Protein AF-A0A0H5CSH0-F1 (afdb_monomer_lite)

Radius of gyration: 27.86 Å; chains: 1; bounding box: 66×54×74 Å

Secondary structure (DSSP, 8-state):
--EEEEEEEEEEEEEP-B--TTSS-SEEE-HHHHHHTT--TT-EEEEEETTT--EEEEEEEE--TTS--EEE-GGGGGS--TT-EEEEEEEEEEEHHHHHH---EEEEE-TT--EEEEES-TT---TTS-PPPTTS-PPPPPPP-PPS-----PPP-------EEEEEE-SSEEEEEEE-TTS-EEEEEEEE--TT--HHHHHHHHHHHHGGGGGT--EEEEEES-HHHHHHHHHHHHHHSTTS-EEE--TT------B-SS-GGGS-HHHHHHHHHHHHH-SSEEEEEEESSEEEEEEE-TTS-EEEEEEEE-HHHHHHHHHHT-TT---------SSSS-SSHHHHHHHHHHHHHHHHHHHHHHHHHHHHHHTT--S-EEEEEESTTGGGTGGG-SS--EE-TTHHHHHHHHHHHHH-

pLDDT: mean 88.45, std 15.32, range [29.69, 98.56]

Sequence (420 aa):
MMLRNMLKSKIHRATVTQADLHYVGSVTIDPLLLEAADLLPGEQVAIVDVTNGARLETYVIEGERGSGVIGINGAAAHLVHPGDIVILIAYGLMESAEAAAYQPKVIFVDADNKILHEGADAAHAPADSGLFSGAATAEPPPRPLTPPGSTPCWPTRAETTTVLLTIDVGNTNIALGLHTGDGELLRDWRMRTDARITADELALTMRGLLGEHAEEITGISALSTVPAVLRELRVMLAQYYGKVPRVIVEPGVRTGVPLLVDNPKEVGPDRVINTLAAHHLFSTACIVVDFGTSTNIDVISAKGEFLGGVFMPGIEISVDALAARAAALRKVEMVRPRSVIGKNTVECLQSGIMYGFAGQIDGLVARITRELSRTGHGGPVTVIATGGLAPLVVDESISISHHRPDLTLLGLRLVFERNN

Structure (mmCIF, N/CA/C/O backbone):
data_AF-A0A0H5CSH0-F1
#
_entry.id   AF-A0A0H5CSH0-F1
#
loop_
_atom_site.group_PDB
_atom_site.id
_atom_site.type_symbol
_atom_site.label_atom_id
_atom_site.label_alt_id
_atom_site.label_comp_id
_atom_site.label_asym_id
_atom_site.label_entity_id
_atom_site.label_seq_id
_atom_site.pdbx_PDB_ins_code
_atom_site.Cartn_x
_atom_site.Cartn_y
_atom_site.Cartn_z
_atom_site.occupancy
_atom_site.B_iso_or_equiv
_atom_site.auth_seq_id
_atom_site.auth_comp_id
_atom_site.auth_asym_id
_atom_site.auth_atom_id
_atom_site.pdbx_PDB_model_num
ATOM 1 N N . MET A 1 1 ? -29.117 -20.636 22.338 1.00 65.31 1 MET A N 1
ATOM 2 C CA . MET A 1 1 ? -28.873 -19.537 23.291 1.00 65.31 1 MET A CA 1
ATOM 3 C C . MET A 1 1 ? -27.859 -18.607 22.639 1.00 65.31 1 MET A C 1
ATOM 5 O O . MET A 1 1 ? -26.759 -19.058 22.360 1.00 65.31 1 MET A O 1
ATOM 9 N N . MET A 1 2 ? -28.264 -17.398 22.237 1.00 84.56 2 MET A N 1
ATOM 10 C CA . MET A 1 2 ? -27.380 -16.430 21.568 1.00 84.56 2 MET A CA 1
ATOM 11 C C . MET A 1 2 ? -27.003 -15.343 22.573 1.00 84.56 2 MET A C 1
ATOM 13 O O . MET A 1 2 ? -27.884 -14.601 23.020 1.00 84.56 2 MET A O 1
ATOM 17 N N . LEU A 1 3 ? -25.715 -15.274 22.909 1.00 90.06 3 LEU A N 1
ATOM 18 C CA . LEU A 1 3 ? -25.135 -14.229 23.749 1.00 90.06 3 LEU A CA 1
ATOM 19 C C . LEU A 1 3 ? -24.758 -13.019 22.886 1.00 90.06 3 LEU A C 1
ATOM 21 O O . LEU A 1 3 ? -24.312 -13.173 21.748 1.00 90.06 3 LEU A O 1
ATOM 25 N N . ARG A 1 4 ? -24.953 -11.816 23.421 1.00 90.06 4 ARG A N 1
ATOM 26 C CA . ARG A 1 4 ? -24.615 -10.532 22.802 1.00 90.06 4 ARG A CA 1
ATOM 27 C C . ARG A 1 4 ? -23.687 -9.773 23.735 1.00 90.06 4 ARG A C 1
ATOM 29 O O . ARG A 1 4 ? -23.932 -9.751 24.935 1.00 90.06 4 ARG A O 1
ATOM 36 N N . ASN A 1 5 ? -22.651 -9.145 23.190 1.00 94.12 5 ASN A N 1
ATOM 37 C CA . ASN A 1 5 ? -21.795 -8.253 23.961 1.00 94.12 5 ASN A CA 1
ATOM 38 C C . ASN A 1 5 ? -22.428 -6.855 23.980 1.00 94.12 5 ASN A C 1
ATOM 40 O O . ASN A 1 5 ? -22.483 -6.191 22.945 1.00 94.12 5 ASN A O 1
ATOM 44 N N . MET A 1 6 ? -22.964 -6.448 25.125 1.00 95.31 6 MET A N 1
ATOM 45 C CA . MET A 1 6 ? -23.766 -5.235 25.290 1.00 95.31 6 MET A CA 1
ATOM 46 C C . MET A 1 6 ? -23.035 -4.221 26.165 1.00 95.31 6 MET A C 1
ATOM 48 O O . MET A 1 6 ? -22.263 -4.602 27.041 1.00 95.31 6 MET A O 1
ATOM 52 N N . LEU A 1 7 ? -23.289 -2.925 25.956 1.00 95.62 7 LEU A N 1
ATOM 53 C CA . LEU A 1 7 ? -22.856 -1.887 26.894 1.00 95.62 7 LEU A CA 1
ATOM 54 C C . LEU A 1 7 ? -23.498 -2.173 28.257 1.00 95.62 7 LEU A C 1
ATOM 56 O O . LEU A 1 7 ? -24.720 -2.112 28.372 1.00 95.62 7 LEU A O 1
ATOM 60 N N . LYS A 1 8 ? -22.678 -2.482 29.264 1.00 96.62 8 LYS A N 1
ATOM 61 C CA . LYS A 1 8 ? -23.121 -2.687 30.645 1.00 96.62 8 LYS A CA 1
ATOM 62 C C . LYS A 1 8 ? -23.141 -1.348 31.377 1.00 96.62 8 LYS A C 1
ATOM 64 O O . LYS A 1 8 ? -24.162 -0.926 31.914 1.00 96.62 8 LYS A O 1
ATOM 69 N N . SER A 1 9 ? -22.024 -0.631 31.327 1.00 96.88 9 SER A N 1
ATOM 70 C CA . SER A 1 9 ? -21.901 0.675 31.962 1.00 96.88 9 SER A CA 1
ATOM 71 C C . SER A 1 9 ? -20.800 1.530 31.351 1.00 96.88 9 SER A C 1
ATOM 73 O O . SER A 1 9 ? -19.943 1.044 30.609 1.00 96.88 9 SER A O 1
ATOM 75 N N . LYS A 1 10 ? -20.835 2.834 31.636 1.00 96.44 10 LYS A N 1
ATOM 76 C CA . LYS A 1 10 ? -19.754 3.756 31.300 1.00 96.44 10 LYS A CA 1
ATOM 77 C C . LYS A 1 10 ? -19.630 4.910 32.289 1.00 96.44 10 LYS A C 1
ATOM 79 O O . LYS A 1 10 ? -20.636 5.435 32.761 1.00 96.44 10 LYS A O 1
ATOM 84 N N . ILE A 1 11 ? -18.397 5.363 32.490 1.00 97.31 11 ILE A N 1
ATOM 85 C CA . ILE A 1 11 ? -18.067 6.657 33.093 1.00 97.31 11 ILE A CA 1
ATOM 86 C C . ILE A 1 11 ? -17.627 7.568 31.952 1.00 97.31 11 ILE A C 1
ATOM 88 O O . ILE A 1 11 ? -16.664 7.285 31.240 1.00 97.31 11 ILE A O 1
ATOM 92 N N . HIS A 1 12 ? -18.381 8.630 31.722 1.00 95.06 12 HIS A N 1
ATOM 93 C CA . HIS A 1 12 ? -18.275 9.471 30.548 1.00 95.06 12 HIS A CA 1
ATOM 94 C C . HIS A 1 12 ? -17.543 10.771 30.868 1.00 95.06 12 HIS A C 1
ATOM 96 O O . HIS A 1 12 ? -17.965 11.515 31.750 1.00 95.06 12 HIS A O 1
ATOM 102 N N . ARG A 1 13 ? -16.491 11.044 30.083 1.00 93.25 13 ARG A N 1
ATOM 103 C CA . ARG A 1 13 ? -15.659 12.257 30.134 1.00 93.25 13 ARG A CA 1
ATOM 104 C C . ARG A 1 13 ? -14.942 12.484 31.465 1.00 93.25 13 ARG A C 1
ATOM 106 O O . ARG A 1 13 ? -14.824 13.618 31.911 1.00 93.25 13 ARG A O 1
ATOM 113 N N . ALA A 1 14 ? -14.427 11.415 32.052 1.00 96.25 14 ALA A N 1
ATOM 114 C CA . ALA A 1 14 ? -13.584 11.522 33.228 1.00 96.25 14 ALA A CA 1
ATOM 115 C C . ALA A 1 14 ? -12.201 12.083 32.865 1.00 96.25 14 ALA A C 1
ATOM 117 O O . ALA A 1 14 ? -11.649 11.742 31.822 1.00 96.25 14 ALA A O 1
ATOM 118 N N . THR A 1 15 ? -11.638 12.929 33.716 1.00 96.88 15 THR A N 1
ATOM 119 C CA . THR A 1 15 ? -10.290 13.481 33.580 1.00 96.88 15 THR A CA 1
ATOM 120 C C . THR A 1 15 ? -9.265 12.502 34.144 1.00 96.88 15 THR A C 1
ATOM 122 O O . THR A 1 15 ? -9.365 12.098 35.302 1.00 96.88 15 THR A O 1
ATOM 125 N N . VAL A 1 16 ? -8.243 12.139 33.371 1.00 96.50 16 VAL A N 1
ATOM 126 C CA . VAL A 1 16 ? -7.116 11.330 33.851 1.00 96.50 16 VAL A CA 1
ATOM 127 C C . VAL A 1 16 ? -6.338 12.131 34.892 1.00 96.50 16 VAL A C 1
ATOM 129 O O . VAL A 1 16 ? -5.793 13.191 34.596 1.00 96.50 16 VAL A O 1
ATOM 132 N N . THR A 1 17 ? -6.259 11.629 36.120 1.00 94.94 17 THR A N 1
ATOM 133 C CA . THR A 1 17 ? -5.577 12.320 37.226 1.00 94.94 17 THR A CA 1
ATOM 134 C C . THR A 1 17 ? -4.113 11.909 37.354 1.00 94.94 17 THR A C 1
ATOM 136 O O . THR A 1 17 ? -3.309 12.648 37.916 1.00 94.94 17 THR A O 1
ATOM 139 N N . GLN A 1 18 ? -3.753 10.726 36.849 1.00 90.62 18 GLN A N 1
ATOM 140 C CA . GLN A 1 18 ? -2.402 10.177 36.933 1.00 90.62 18 GLN A CA 1
ATOM 141 C C . GLN A 1 18 ? -2.122 9.231 35.760 1.00 90.62 18 GLN A C 1
ATOM 143 O O . GLN A 1 18 ? -2.991 8.453 35.372 1.00 90.62 18 GLN A O 1
ATOM 148 N N . ALA A 1 19 ? -0.891 9.263 35.245 1.00 88.62 19 ALA A N 1
ATOM 149 C CA . ALA A 1 19 ? -0.372 8.249 34.336 1.00 88.62 19 ALA A CA 1
ATOM 150 C C . ALA A 1 19 ? 1.127 8.031 34.593 1.00 88.62 19 ALA A C 1
ATOM 152 O O . ALA A 1 19 ? 1.951 8.878 34.250 1.00 88.62 19 ALA A O 1
ATOM 153 N N . ASP A 1 20 ? 1.475 6.921 35.244 1.00 81.88 20 ASP A N 1
ATOM 154 C CA . ASP A 1 20 ? 2.849 6.573 35.621 1.00 81.88 20 ASP A CA 1
ATOM 155 C C . ASP A 1 20 ? 3.290 5.249 34.976 1.00 81.88 20 ASP A C 1
ATOM 157 O O . ASP A 1 20 ? 2.634 4.214 35.118 1.00 81.88 20 ASP A O 1
ATOM 161 N N . LEU A 1 21 ? 4.429 5.286 34.280 1.00 75.56 21 LEU A N 1
ATOM 162 C CA . LEU A 1 21 ? 5.055 4.144 33.608 1.00 75.56 21 LEU A CA 1
ATOM 163 C C . LEU A 1 21 ? 5.697 3.152 34.584 1.00 75.56 21 LEU A C 1
ATOM 165 O O . LEU A 1 21 ? 5.782 1.960 34.289 1.00 75.56 21 LEU A O 1
ATOM 169 N N . HIS A 1 22 ? 6.168 3.630 35.734 1.00 71.44 22 HIS A N 1
ATOM 170 C CA . HIS A 1 22 ? 6.907 2.841 36.717 1.00 71.44 22 HIS A CA 1
ATOM 171 C C . HIS A 1 22 ? 6.028 2.469 37.912 1.00 71.44 22 HIS A C 1
ATOM 173 O O . HIS A 1 22 ? 6.442 2.537 39.068 1.00 71.44 22 HIS A O 1
ATOM 179 N N . TYR A 1 23 ? 4.809 2.028 37.610 1.00 68.94 23 TYR A N 1
ATOM 180 C CA . TYR A 1 23 ? 3.808 1.614 38.580 1.00 68.94 23 TYR A CA 1
ATOM 181 C C . TYR A 1 23 ? 3.210 0.260 38.181 1.00 68.94 23 TYR A C 1
ATOM 183 O O . TYR A 1 23 ? 3.000 -0.026 37.001 1.00 68.94 23 TYR A O 1
ATOM 191 N N . VAL A 1 24 ? 2.926 -0.592 39.168 1.00 59.47 24 VAL A N 1
ATOM 192 C CA . VAL A 1 24 ? 2.211 -1.856 38.947 1.00 59.47 24 VAL A CA 1
ATOM 193 C C . VAL A 1 24 ? 0.730 -1.527 38.842 1.00 59.47 24 VAL A C 1
ATOM 195 O O . VAL A 1 24 ? 0.082 -1.319 39.863 1.00 59.47 24 VAL A O 1
ATOM 198 N N . GLY A 1 25 ? 0.185 -1.430 37.631 1.00 63.03 25 GLY A N 1
ATOM 199 C CA . GLY A 1 25 ? -1.189 -0.965 37.505 1.00 63.03 25 GLY A CA 1
ATOM 200 C C . GLY A 1 25 ? -1.887 -1.270 36.197 1.00 63.03 25 GLY A C 1
ATOM 201 O O . GLY A 1 25 ? -1.321 -1.786 35.236 1.00 63.03 25 GLY A O 1
ATOM 202 N N . SER A 1 26 ? -3.163 -0.929 36.238 1.00 87.69 26 SER A N 1
ATOM 203 C CA . SER A 1 26 ? -4.136 -0.964 35.163 1.00 87.69 26 SER A CA 1
ATOM 204 C C . SER A 1 26 ? -4.881 0.374 35.237 1.00 87.69 26 SER A C 1
ATOM 206 O O . SER A 1 26 ? -4.199 1.400 35.312 1.00 87.69 26 SER A O 1
ATOM 208 N N . VAL A 1 27 ? -6.216 0.409 35.281 1.00 94.88 27 VAL A N 1
ATOM 209 C CA . VAL A 1 27 ? -6.932 1.656 35.590 1.00 94.88 27 VAL A CA 1
ATOM 210 C C . VAL A 1 27 ? -7.397 1.706 37.040 1.00 94.88 27 VAL A C 1
ATOM 212 O O . VAL A 1 27 ? -8.222 0.909 37.468 1.00 94.88 27 VAL A O 1
ATOM 215 N N . THR A 1 28 ? -6.870 2.659 37.801 1.00 95.56 28 THR A N 1
ATOM 216 C CA . THR A 1 28 ? -7.286 2.960 39.171 1.00 95.56 28 THR A CA 1
ATOM 217 C C . THR A 1 28 ? -8.457 3.937 39.146 1.00 95.56 28 THR A C 1
ATOM 219 O O . THR A 1 28 ? -8.320 5.025 38.589 1.00 95.56 28 THR A O 1
ATOM 222 N N . ILE A 1 29 ? -9.588 3.574 39.750 1.00 97.19 29 ILE A N 1
ATOM 223 C CA . ILE A 1 29 ? -10.825 4.371 39.729 1.00 97.19 29 ILE A CA 1
ATOM 224 C C . ILE A 1 29 ? -11.311 4.619 41.162 1.00 97.19 29 ILE A C 1
ATOM 226 O O . ILE A 1 29 ? -11.256 3.717 42.000 1.00 97.19 29 ILE A O 1
ATOM 230 N N . ASP A 1 30 ? -11.807 5.829 41.441 1.00 97.44 30 ASP A N 1
ATOM 231 C CA . ASP A 1 30 ? -12.482 6.159 42.704 1.00 97.44 30 ASP A CA 1
ATOM 232 C C . ASP A 1 30 ? -13.648 5.181 42.988 1.00 97.44 30 ASP A C 1
ATOM 234 O O . ASP A 1 30 ? -14.564 5.074 42.165 1.00 97.44 30 ASP A O 1
ATOM 238 N N . PRO A 1 31 ? -13.672 4.514 44.158 1.00 97.62 31 PRO A N 1
ATOM 239 C CA . PRO A 1 31 ? -14.778 3.667 44.603 1.00 97.62 31 PRO A CA 1
ATOM 240 C C . PRO A 1 31 ? -16.187 4.258 44.430 1.00 97.62 31 PRO A C 1
ATOM 242 O O . PRO A 1 31 ? -17.117 3.515 44.130 1.00 97.62 31 PRO A O 1
ATOM 245 N N . LEU A 1 32 ? -16.374 5.578 44.570 1.00 97.00 32 LEU A N 1
ATOM 246 C CA . LEU A 1 32 ? -17.685 6.208 44.343 1.00 97.00 32 LEU A CA 1
ATOM 247 C C . LEU A 1 32 ? -18.142 6.100 42.882 1.00 97.00 32 LEU A C 1
ATOM 249 O O . LEU A 1 32 ? -19.326 5.909 42.613 1.00 97.00 32 LEU A O 1
ATOM 253 N N . LEU A 1 33 ? -17.206 6.205 41.938 1.00 97.44 33 LEU A N 1
ATOM 254 C CA . LEU A 1 33 ? -17.488 6.047 40.513 1.00 97.44 33 LEU A CA 1
ATOM 255 C C . LEU A 1 33 ? -17.694 4.577 40.145 1.00 97.44 33 LEU A C 1
ATOM 257 O O . LEU A 1 33 ? -18.528 4.285 39.290 1.00 97.44 33 LEU A O 1
ATOM 261 N N . LEU A 1 34 ? -16.975 3.663 40.805 1.00 97.44 34 LEU A N 1
ATOM 262 C CA . LEU A 1 34 ? -17.176 2.222 40.648 1.00 97.44 34 LEU A CA 1
ATOM 263 C C . LEU A 1 34 ? -18.586 1.801 41.062 1.00 97.44 34 LEU A C 1
ATOM 265 O O . LEU A 1 34 ? -19.273 1.136 40.293 1.00 97.44 34 LEU A O 1
ATOM 269 N N . GLU A 1 35 ? -19.040 2.245 42.234 1.00 97.12 35 GLU A N 1
ATOM 270 C CA . GLU A 1 35 ? -20.393 1.976 42.732 1.00 97.12 35 GLU A CA 1
ATOM 271 C C . GLU A 1 35 ? -21.466 2.545 41.799 1.00 97.12 35 GLU A C 1
ATOM 273 O O . GLU A 1 35 ? -22.418 1.847 41.448 1.00 97.12 35 GLU A O 1
ATOM 278 N N . ALA A 1 36 ? -21.300 3.794 41.354 1.00 96.31 36 ALA A N 1
ATOM 279 C CA . ALA A 1 36 ? -22.263 4.442 40.470 1.00 96.31 36 ALA A CA 1
ATOM 280 C C . ALA A 1 36 ? -22.348 3.746 39.099 1.00 96.31 36 ALA A C 1
ATOM 282 O O . ALA A 1 36 ? -23.439 3.524 38.566 1.00 96.31 36 ALA A O 1
ATOM 283 N N . ALA A 1 37 ? -21.199 3.358 38.538 1.00 96.44 37 ALA A N 1
ATOM 284 C CA . ALA A 1 37 ? -21.108 2.696 37.242 1.00 96.44 37 ALA A CA 1
ATOM 285 C C . ALA A 1 37 ? -21.289 1.169 37.306 1.00 96.44 37 ALA A C 1
ATOM 287 O O . ALA A 1 37 ? -21.162 0.525 36.268 1.00 96.44 37 ALA A O 1
ATOM 288 N N . ASP A 1 38 ? -21.580 0.578 38.470 1.00 96.56 38 ASP A N 1
ATOM 289 C CA . ASP A 1 38 ? -21.656 -0.881 38.650 1.00 96.56 38 ASP A CA 1
ATOM 290 C C . ASP A 1 38 ? -20.397 -1.601 38.119 1.00 96.56 38 ASP A C 1
ATOM 292 O O . ASP A 1 38 ? -20.474 -2.525 37.312 1.00 96.56 38 ASP A O 1
ATOM 296 N N . LEU A 1 39 ? -19.210 -1.129 38.508 1.00 97.31 39 LEU A N 1
ATOM 297 C CA . LEU A 1 39 ? -17.917 -1.703 38.124 1.00 97.31 39 LEU A CA 1
ATOM 298 C C . LEU A 1 39 ? -17.253 -2.389 39.316 1.00 97.31 39 LEU A C 1
ATOM 300 O O . LEU A 1 39 ? -17.187 -1.827 40.409 1.00 97.31 39 LEU A O 1
ATOM 304 N N . LEU A 1 40 ? -16.701 -3.581 39.093 1.00 96.06 40 LEU A N 1
ATOM 305 C CA . LEU A 1 40 ? -15.976 -4.328 40.122 1.00 96.06 40 LEU A CA 1
ATOM 306 C C . LEU A 1 40 ? -14.455 -4.263 39.916 1.00 96.06 40 LEU A C 1
ATOM 308 O O . LEU A 1 40 ? -13.991 -4.275 38.775 1.00 96.06 40 LEU A O 1
ATOM 312 N N . PRO A 1 41 ? -13.643 -4.282 40.990 1.00 96.12 41 PRO A N 1
ATOM 313 C CA . PRO A 1 41 ? -12.206 -4.510 40.864 1.00 96.12 41 PRO A CA 1
ATOM 314 C C . PRO A 1 41 ? -11.906 -5.807 40.093 1.00 96.12 41 PRO A C 1
ATOM 316 O O . PRO A 1 41 ? -12.480 -6.859 40.368 1.00 96.12 41 PRO A O 1
ATOM 319 N N . GLY A 1 42 ? -10.998 -5.730 39.120 1.00 94.81 42 GLY A N 1
ATOM 320 C CA . GLY A 1 42 ? -10.654 -6.812 38.193 1.00 94.81 42 GLY A CA 1
ATOM 321 C C . GLY A 1 42 ? -11.562 -6.922 36.963 1.00 94.81 42 GLY A C 1
ATOM 322 O O . GLY A 1 42 ? -11.249 -7.695 36.059 1.00 94.81 42 GLY A O 1
ATOM 323 N N . GLU A 1 43 ? -12.654 -6.159 36.887 1.00 96.75 43 GLU A N 1
ATOM 324 C CA . GLU A 1 43 ? -13.530 -6.155 35.715 1.00 96.75 43 GLU A CA 1
ATOM 325 C C . GLU A 1 43 ? -12.845 -5.495 34.513 1.00 96.75 43 GLU A C 1
ATOM 327 O O . GLU A 1 43 ? -12.161 -4.480 34.658 1.00 96.75 43 GLU A O 1
ATOM 332 N N . GLN A 1 44 ? -13.019 -6.071 33.320 1.00 96.31 44 GLN A N 1
ATOM 333 C CA . GLN A 1 44 ? -12.459 -5.517 32.091 1.00 96.31 44 GLN A CA 1
ATOM 334 C C . GLN A 1 44 ? -13.195 -4.234 31.691 1.00 96.31 44 GLN A C 1
ATOM 336 O O . GLN A 1 44 ? -14.422 -4.200 31.615 1.00 96.31 44 GLN A O 1
ATOM 341 N N . VAL A 1 45 ? -12.431 -3.201 31.349 1.00 96.94 45 VAL A N 1
ATOM 342 C CA . VAL A 1 45 ? -12.942 -1.944 30.807 1.00 96.94 45 VAL A CA 1
ATOM 343 C C . VAL A 1 45 ? -12.179 -1.546 29.551 1.00 96.94 45 VAL A C 1
ATOM 345 O O . VAL A 1 45 ? -10.955 -1.658 29.468 1.00 96.94 45 VAL A O 1
ATOM 348 N N . ALA A 1 46 ? -12.917 -1.047 28.567 1.00 97.19 46 ALA A N 1
ATOM 349 C CA . ALA A 1 46 ? -12.370 -0.317 27.440 1.00 97.19 46 ALA A CA 1
ATOM 350 C C . ALA A 1 46 ? -12.270 1.165 27.811 1.00 97.19 46 ALA A C 1
ATOM 352 O O . ALA A 1 46 ? -13.234 1.761 28.290 1.00 97.19 46 ALA A O 1
ATOM 353 N N . ILE A 1 47 ? -11.117 1.768 27.561 1.00 96.25 47 ILE A N 1
ATOM 354 C CA . ILE A 1 47 ? -10.878 3.194 27.745 1.00 96.25 47 ILE A CA 1
ATOM 355 C C . ILE A 1 47 ? -10.704 3.809 26.365 1.00 96.25 47 ILE A C 1
ATOM 357 O O . ILE A 1 47 ? -9.863 3.372 25.574 1.00 96.25 47 ILE A O 1
ATOM 361 N N . VAL A 1 48 ? -11.522 4.816 26.074 1.00 96.12 48 VAL A N 1
ATOM 362 C CA . VAL A 1 48 ? -11.388 5.631 24.867 1.00 96.12 48 VAL A CA 1
ATOM 363 C C . VAL A 1 48 ? -11.037 7.054 25.269 1.00 96.12 48 VAL A C 1
ATOM 365 O O . VAL A 1 48 ? -11.757 7.694 26.034 1.00 96.12 48 VAL A O 1
ATOM 368 N N . ASP A 1 49 ? -9.910 7.531 24.766 1.00 93.94 49 ASP A N 1
ATOM 369 C CA . ASP A 1 49 ? -9.402 8.864 25.036 1.00 93.94 49 ASP A CA 1
ATOM 370 C C . ASP A 1 49 ? -10.011 9.857 24.042 1.00 93.94 49 ASP A C 1
ATOM 372 O O . ASP A 1 49 ? -9.841 9.752 22.826 1.00 93.94 49 ASP A O 1
ATOM 376 N N . VAL A 1 50 ? -10.785 10.800 24.567 1.00 89.62 50 VAL A N 1
ATOM 377 C CA . VAL A 1 50 ? -11.467 11.844 23.798 1.00 89.62 50 V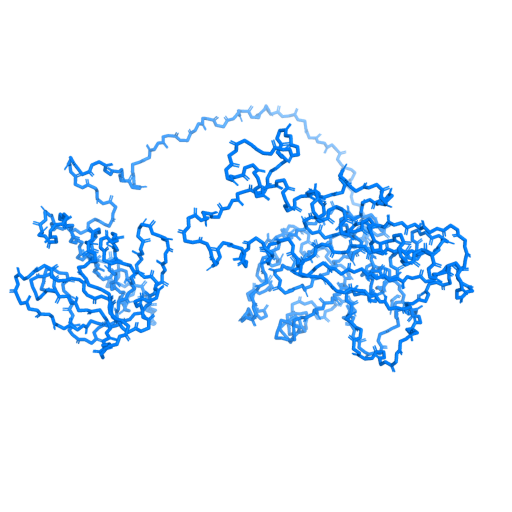AL A CA 1
ATOM 378 C C . VAL A 1 50 ? -10.482 12.929 23.360 1.00 89.62 50 VAL A C 1
ATOM 380 O O . VAL A 1 50 ? -10.710 13.566 22.332 1.00 89.62 50 VAL A O 1
ATOM 383 N N . THR A 1 51 ? -9.402 13.146 24.111 1.00 84.81 51 THR A N 1
ATOM 384 C CA . THR A 1 51 ? -8.400 14.177 23.825 1.00 84.81 51 THR A CA 1
ATOM 385 C C . THR A 1 51 ? -7.486 13.766 22.674 1.00 84.81 51 THR A C 1
ATOM 387 O O . THR A 1 51 ? -7.276 14.554 21.750 1.00 84.81 51 THR A O 1
ATOM 390 N N . ASN A 1 52 ? -6.944 12.547 22.708 1.00 81.12 52 ASN A N 1
ATOM 391 C CA . ASN A 1 52 ? -5.913 12.097 21.764 1.00 81.12 52 ASN A CA 1
ATOM 392 C C . ASN A 1 52 ? -6.373 10.970 20.810 1.00 81.12 52 ASN A C 1
ATOM 394 O O . ASN A 1 52 ? -5.684 10.672 19.832 1.00 81.12 52 ASN A O 1
ATOM 398 N N . GLY A 1 53 ? -7.552 10.379 21.038 1.00 87.50 53 GLY A N 1
ATOM 399 C CA . GLY A 1 53 ? -8.141 9.341 20.186 1.00 87.50 53 GLY A CA 1
ATOM 400 C C . GLY A 1 53 ? -7.636 7.918 20.447 1.00 87.50 53 GLY A C 1
ATOM 401 O O . GLY A 1 53 ? -8.042 6.996 19.730 1.00 87.50 53 GLY A O 1
ATOM 402 N N . ALA A 1 54 ? -6.770 7.713 21.442 1.00 88.56 54 ALA A N 1
ATOM 403 C CA . ALA A 1 54 ? -6.289 6.396 21.827 1.00 88.56 54 ALA A CA 1
ATOM 404 C C . ALA A 1 54 ? -7.433 5.503 22.327 1.00 88.56 54 ALA A C 1
ATOM 406 O O . ALA A 1 54 ? -8.433 5.951 22.893 1.00 88.56 54 ALA A O 1
ATOM 407 N N . ARG A 1 55 ? -7.283 4.198 22.103 1.00 95.44 55 ARG A N 1
ATOM 408 C CA . ARG A 1 55 ? -8.209 3.175 22.589 1.00 95.44 55 ARG A CA 1
ATOM 409 C C . ARG A 1 55 ? -7.412 2.031 23.177 1.00 95.44 55 ARG A C 1
ATOM 411 O O . ARG A 1 55 ? -6.506 1.524 22.519 1.00 95.44 55 ARG A O 1
ATOM 418 N N . LEU A 1 56 ? -7.761 1.623 24.388 1.00 93.50 56 LEU A N 1
ATOM 419 C CA . LEU A 1 56 ? -7.107 0.516 25.072 1.00 93.50 56 LEU A CA 1
ATOM 420 C C . LEU A 1 56 ? -8.105 -0.266 25.920 1.00 93.50 56 LEU A C 1
ATOM 422 O O . LEU A 1 56 ? -9.151 0.248 26.302 1.00 93.50 56 LEU A O 1
ATOM 426 N N . GLU A 1 57 ? -7.767 -1.513 26.215 1.00 94.50 57 GLU A N 1
ATOM 427 C CA . GLU A 1 57 ? -8.529 -2.374 27.115 1.00 94.50 57 GLU A CA 1
ATOM 428 C C . GLU A 1 57 ? -7.651 -2.746 28.302 1.00 94.50 57 GLU A C 1
ATOM 430 O O . GLU A 1 57 ? -6.452 -3.001 28.161 1.00 94.50 57 GLU A O 1
ATOM 435 N N . THR A 1 58 ? -8.238 -2.738 29.492 1.00 94.25 58 THR A N 1
ATOM 436 C CA . THR A 1 58 ? -7.531 -3.020 30.739 1.00 94.25 58 THR A CA 1
ATOM 437 C C . THR A 1 58 ? -8.533 -3.481 31.804 1.00 94.25 58 THR A C 1
ATOM 439 O O . THR A 1 58 ? -9.671 -3.791 31.457 1.00 94.25 58 THR A O 1
ATOM 442 N N . TYR A 1 59 ? -8.143 -3.593 33.072 1.00 94.69 59 TYR A N 1
ATOM 443 C CA . TYR A 1 59 ? -9.023 -3.999 34.167 1.00 94.69 59 TYR A CA 1
ATOM 444 C C . TYR A 1 59 ? -9.065 -2.971 35.305 1.00 94.69 59 TYR A C 1
ATOM 446 O O . TYR A 1 59 ? -8.162 -2.162 35.501 1.00 94.69 59 TYR A O 1
ATOM 454 N N . VAL A 1 60 ? -10.143 -2.980 36.077 1.00 96.44 60 VAL A N 1
ATOM 455 C CA . VAL A 1 60 ? -10.329 -2.019 37.166 1.00 96.44 60 VAL A CA 1
ATOM 456 C C . VAL A 1 60 ? -9.442 -2.355 38.366 1.00 96.44 60 VAL A C 1
ATOM 458 O O . VAL A 1 60 ? -9.366 -3.501 38.807 1.00 96.44 60 VAL A O 1
ATOM 461 N N . ILE A 1 61 ? -8.825 -1.333 38.945 1.00 95.12 61 ILE A N 1
ATOM 462 C CA . ILE A 1 61 ? -8.188 -1.343 40.259 1.00 95.12 61 ILE A CA 1
ATOM 463 C C . ILE A 1 61 ? -8.906 -0.308 41.125 1.00 95.12 61 ILE A C 1
ATOM 465 O O . ILE A 1 61 ? -9.226 0.793 40.678 1.00 95.12 61 ILE A O 1
ATOM 469 N N . GLU A 1 62 ? -9.168 -0.663 42.375 1.00 95.50 62 GLU A N 1
ATOM 470 C CA . GLU A 1 62 ? -9.807 0.242 43.323 1.00 95.50 62 GLU A CA 1
ATOM 471 C C . GLU A 1 62 ? -8.820 1.316 43.810 1.00 95.50 62 GLU A C 1
ATOM 473 O O . GLU A 1 62 ? -7.693 1.006 44.203 1.00 95.50 62 GLU A O 1
ATOM 478 N N . GLY A 1 63 ? -9.230 2.584 43.740 1.00 94.31 63 GLY A N 1
ATOM 479 C CA . GLY A 1 63 ? -8.470 3.735 44.227 1.00 94.31 63 GLY A CA 1
ATOM 480 C C . GLY A 1 63 ? -8.872 4.200 45.628 1.00 94.31 63 GLY A C 1
ATOM 481 O O . GLY A 1 63 ? -9.543 3.501 46.383 1.00 94.31 63 GLY A O 1
ATOM 482 N N . GLU A 1 64 ? -8.481 5.425 45.981 1.00 95.56 64 GLU A N 1
ATOM 483 C CA . GLU A 1 64 ? -8.902 6.052 47.237 1.00 95.56 64 GLU A CA 1
ATOM 484 C C . GLU A 1 64 ? -10.316 6.638 47.108 1.00 95.56 64 GLU A C 1
ATOM 486 O O . GLU A 1 64 ? -10.605 7.409 46.187 1.00 95.56 64 GLU A O 1
ATOM 491 N N . ARG A 1 65 ? -11.205 6.291 48.043 1.00 96.88 65 ARG A N 1
ATOM 492 C CA . ARG A 1 65 ? -12.608 6.729 48.037 1.00 96.88 65 ARG A CA 1
ATOM 493 C C . ARG A 1 65 ? -12.738 8.248 48.123 1.00 96.88 65 ARG A C 1
ATOM 495 O O . ARG A 1 65 ? -12.230 8.866 49.051 1.00 96.88 65 ARG A O 1
ATOM 502 N N . GLY A 1 66 ? -13.499 8.837 47.203 1.00 93.69 66 GLY A N 1
ATOM 503 C CA . GLY A 1 66 ? -13.789 10.272 47.164 1.00 93.69 66 GLY A CA 1
ATOM 504 C C . GLY A 1 66 ? -12.688 11.136 46.543 1.00 93.69 66 GLY A C 1
ATOM 505 O O . GLY A 1 66 ? -12.877 12.352 46.425 1.00 93.69 66 GLY A O 1
ATOM 506 N N . SER A 1 67 ? -11.571 10.534 46.129 1.00 95.88 67 SER A N 1
ATOM 507 C CA . SER A 1 67 ? -10.433 11.232 45.520 1.00 95.88 67 SER A CA 1
ATOM 508 C C . SER A 1 67 ? -10.710 11.753 44.107 1.00 95.88 67 SER A C 1
ATOM 510 O O . SER A 1 67 ? -10.026 12.667 43.660 1.00 95.88 67 SER A O 1
ATOM 512 N N . GLY A 1 68 ? -11.695 11.189 43.398 1.00 94.81 68 GLY A N 1
ATOM 513 C CA . GLY A 1 68 ? -11.893 11.422 41.967 1.00 94.81 68 GLY A CA 1
ATOM 514 C C . GLY A 1 68 ? -10.791 10.811 41.093 1.00 94.81 68 GLY A C 1
ATOM 515 O O . GLY A 1 68 ? -10.642 11.212 39.942 1.00 94.81 68 GLY A O 1
ATOM 516 N N . VAL A 1 69 ? -9.989 9.877 41.616 1.00 96.06 69 VAL A N 1
ATOM 517 C CA . VAL A 1 69 ? -8.866 9.298 40.871 1.00 96.06 69 VAL A CA 1
ATOM 518 C C . VAL A 1 69 ? -9.336 8.555 39.618 1.00 96.06 69 VAL A C 1
ATOM 520 O O . VAL A 1 69 ? -10.236 7.716 39.672 1.00 96.06 69 VAL A O 1
ATOM 523 N N . ILE A 1 70 ? -8.669 8.852 38.504 1.00 96.62 70 ILE A N 1
ATOM 524 C CA . ILE A 1 70 ? -8.659 8.069 37.266 1.00 96.62 70 ILE A CA 1
ATOM 525 C C . ILE A 1 70 ? -7.189 7.937 36.870 1.00 96.62 70 ILE A C 1
ATOM 527 O O . ILE A 1 70 ? -6.625 8.782 36.172 1.00 96.62 70 ILE A O 1
ATOM 531 N N . GLY A 1 71 ? -6.535 6.917 37.419 1.00 93.56 71 GLY A N 1
ATOM 532 C CA . GLY A 1 71 ? -5.111 6.660 37.231 1.00 93.56 71 GLY A CA 1
ATOM 533 C C . GLY A 1 71 ? -4.891 5.577 36.188 1.00 93.56 71 GLY A C 1
ATOM 534 O O . GLY A 1 71 ? -5.247 4.432 36.434 1.00 93.56 71 GLY A O 1
ATOM 535 N N . ILE A 1 72 ? -4.299 5.901 35.043 1.00 92.38 72 ILE A N 1
ATOM 536 C CA . ILE A 1 72 ? -4.026 4.924 33.981 1.00 92.38 72 ILE A CA 1
ATOM 537 C C . ILE A 1 72 ? -2.521 4.689 33.923 1.00 92.38 72 ILE A C 1
ATOM 539 O O . ILE A 1 72 ? -1.767 5.487 33.373 1.00 92.38 72 ILE A O 1
ATOM 543 N N . ASN A 1 73 ? -2.083 3.586 34.519 1.00 86.81 73 ASN A N 1
ATOM 544 C CA . ASN A 1 73 ? -0.674 3.349 34.813 1.00 86.81 73 ASN A CA 1
ATOM 545 C C . ASN A 1 73 ? -0.085 2.178 34.006 1.00 86.81 73 ASN A C 1
ATOM 547 O O . ASN A 1 73 ? -0.781 1.453 33.292 1.00 86.81 73 ASN A O 1
ATOM 551 N N . GLY A 1 74 ? 1.229 1.987 34.123 1.00 84.62 74 GLY A N 1
ATOM 552 C CA . GLY A 1 74 ? 1.965 0.920 33.452 1.00 84.62 74 GLY A CA 1
ATOM 553 C C . GLY A 1 74 ? 2.046 1.141 31.942 1.00 84.62 74 GLY A C 1
ATOM 554 O O . GLY A 1 74 ? 2.207 2.264 31.475 1.00 84.62 74 GLY A O 1
ATOM 555 N N . ALA A 1 75 ? 1.913 0.073 31.150 1.00 78.31 75 ALA A N 1
ATOM 556 C CA . ALA A 1 75 ? 2.008 0.167 29.689 1.00 78.31 75 ALA A CA 1
ATOM 557 C C . ALA A 1 75 ? 0.951 1.108 29.072 1.00 78.31 75 ALA A C 1
ATOM 559 O O . ALA A 1 75 ? 1.214 1.735 28.047 1.00 78.31 75 ALA A O 1
ATOM 560 N N . ALA A 1 76 ? -0.218 1.239 29.711 1.00 83.62 76 ALA A N 1
ATOM 561 C CA . ALA A 1 76 ? -1.287 2.125 29.258 1.00 83.62 76 ALA A CA 1
ATOM 562 C C . ALA A 1 76 ? -0.923 3.616 29.398 1.00 83.62 76 ALA A C 1
ATOM 564 O O . ALA A 1 76 ? -1.421 4.424 28.618 1.00 83.62 76 ALA A O 1
ATOM 565 N N . ALA A 1 77 ? 0.006 3.975 30.295 1.00 86.19 77 ALA A N 1
ATOM 566 C CA . ALA A 1 77 ? 0.479 5.352 30.475 1.00 86.19 77 ALA A CA 1
ATOM 567 C C . ALA A 1 77 ? 1.245 5.906 29.255 1.00 86.19 77 ALA A C 1
ATOM 569 O O . ALA A 1 77 ? 1.464 7.107 29.155 1.00 86.19 77 ALA A O 1
ATOM 570 N N . HIS A 1 78 ? 1.643 5.057 28.297 1.00 85.31 78 HIS A N 1
ATOM 571 C CA . HIS A 1 78 ? 2.174 5.521 27.009 1.00 85.31 78 HIS A CA 1
ATOM 572 C C . HIS A 1 78 ? 1.106 6.134 26.092 1.00 85.31 78 HIS A C 1
ATOM 574 O O . HIS A 1 78 ? 1.462 6.809 25.128 1.00 85.31 78 HIS A O 1
ATOM 580 N N . LEU A 1 79 ? -0.174 5.843 26.341 1.00 87.00 79 LEU A N 1
ATOM 581 C CA . LEU A 1 79 ? -1.288 6.163 25.446 1.00 87.00 79 LEU A CA 1
ATOM 582 C C . LEU A 1 79 ? -2.184 7.289 25.970 1.00 87.00 79 LEU A C 1
ATOM 584 O O . LEU A 1 79 ? -3.090 7.701 25.254 1.00 87.00 79 LEU A O 1
ATOM 588 N N . VAL A 1 80 ? -1.958 7.748 27.201 1.00 90.19 80 VAL A N 1
ATOM 589 C CA . VAL A 1 80 ? -2.769 8.763 27.883 1.00 90.19 80 VAL A CA 1
ATOM 590 C C . VAL A 1 80 ? -1.882 9.642 28.758 1.00 90.19 80 VAL A C 1
ATOM 592 O O . VAL A 1 80 ? -0.827 9.212 29.229 1.00 90.19 80 VAL A O 1
ATOM 595 N N . HIS A 1 81 ? -2.324 10.865 29.018 1.00 90.69 81 HIS A N 1
ATOM 596 C CA . HIS A 1 81 ? -1.618 11.830 29.852 1.00 90.69 81 HIS A CA 1
ATOM 597 C C . HIS A 1 81 ? -2.526 12.383 30.961 1.00 90.69 81 HIS A C 1
ATOM 599 O O . HIS A 1 81 ? -3.740 12.476 30.776 1.00 90.69 81 HIS A O 1
ATOM 605 N N . PRO A 1 82 ? -1.974 12.790 32.124 1.00 93.75 82 PRO A N 1
ATOM 606 C CA . PRO A 1 82 ? -2.750 13.523 33.119 1.00 93.75 82 PRO A CA 1
ATOM 607 C C . PRO A 1 82 ? -3.391 14.773 32.500 1.00 93.75 82 PRO A C 1
ATOM 609 O O . PRO A 1 82 ? -2.712 15.559 31.838 1.00 93.75 82 PRO A O 1
ATOM 612 N N . GLY A 1 83 ? -4.691 14.951 32.725 1.00 92.19 83 GLY A N 1
ATOM 613 C CA . GLY A 1 83 ? -5.522 15.989 32.114 1.00 92.19 83 GLY A CA 1
ATOM 614 C C . GLY A 1 83 ? -6.295 15.544 30.867 1.00 92.19 83 GLY A C 1
ATOM 615 O O . GLY A 1 83 ? -7.191 16.273 30.439 1.00 92.19 83 GLY A O 1
ATOM 616 N N . ASP A 1 84 ? -6.005 14.368 30.298 1.00 94.31 84 ASP A N 1
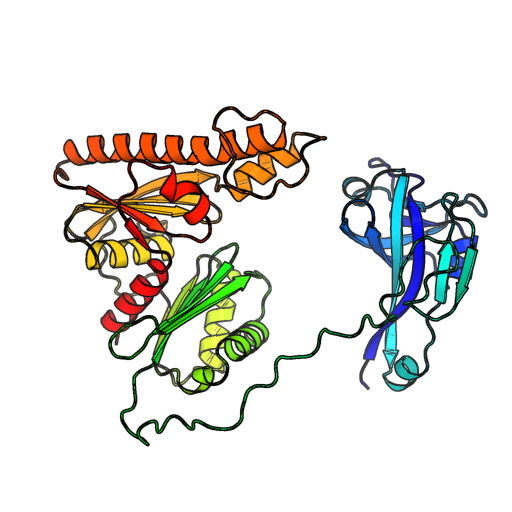ATOM 617 C CA . ASP A 1 84 ? -6.791 13.834 29.183 1.00 94.31 84 ASP A CA 1
ATOM 618 C C . ASP A 1 84 ? -8.222 13.502 29.621 1.00 94.31 84 ASP A C 1
ATOM 620 O O . ASP A 1 84 ? -8.471 13.102 30.758 1.00 94.31 84 ASP A O 1
ATOM 624 N N . ILE A 1 85 ? -9.179 13.669 28.707 1.00 96.62 85 ILE A N 1
ATOM 625 C CA . ILE A 1 85 ? -10.584 13.342 28.938 1.00 96.62 85 ILE A CA 1
ATOM 626 C C . ILE A 1 85 ? -10.848 11.966 28.347 1.00 96.62 85 ILE A C 1
ATOM 628 O O . ILE A 1 85 ? -10.721 11.771 27.143 1.00 96.62 85 ILE A O 1
ATOM 632 N N . VAL A 1 86 ? -11.277 11.020 29.170 1.00 96.75 86 VAL A N 1
ATOM 633 C CA . VAL A 1 86 ? -11.503 9.628 28.782 1.00 96.75 86 VAL A CA 1
ATOM 634 C C . VAL A 1 86 ? -12.946 9.197 29.027 1.00 96.75 86 VAL A C 1
ATOM 636 O O . VAL A 1 86 ? -13.693 9.784 29.811 1.00 96.75 86 VAL A O 1
ATOM 639 N N . ILE A 1 87 ? -13.364 8.140 28.340 1.00 97.25 87 ILE A N 1
ATOM 640 C CA . ILE A 1 87 ? -14.599 7.415 28.633 1.00 97.25 87 ILE A CA 1
ATOM 641 C C . ILE A 1 87 ? -14.202 5.981 28.965 1.00 97.25 87 ILE A C 1
ATOM 643 O O . ILE A 1 87 ? -13.581 5.306 28.142 1.00 97.25 87 ILE A O 1
ATOM 647 N N . LEU A 1 88 ? -14.574 5.523 30.156 1.00 97.44 88 LEU A N 1
ATOM 648 C CA . LEU A 1 88 ? -14.379 4.147 30.600 1.00 97.44 88 LEU A CA 1
ATOM 649 C C . LEU A 1 88 ? -15.671 3.380 30.350 1.00 97.44 88 LEU A C 1
ATOM 651 O O . LEU A 1 88 ? -16.741 3.862 30.712 1.00 97.44 88 LEU A O 1
ATOM 655 N N . ILE A 1 89 ? -15.587 2.221 29.708 1.00 98.06 89 ILE A N 1
ATOM 656 C CA . ILE A 1 89 ? -16.737 1.454 29.227 1.00 98.06 89 ILE A CA 1
ATOM 657 C C . ILE A 1 89 ? -16.575 -0.002 29.655 1.00 98.06 89 ILE A C 1
ATOM 659 O O . ILE A 1 89 ? -15.587 -0.632 29.286 1.00 98.06 89 ILE A O 1
ATOM 663 N N . ALA A 1 90 ? -17.557 -0.556 30.361 1.00 97.19 90 ALA A N 1
ATOM 664 C CA . ALA A 1 90 ? -17.663 -1.995 30.575 1.00 97.19 90 ALA A CA 1
ATOM 665 C C . ALA A 1 90 ? -18.720 -2.598 29.652 1.00 97.19 90 ALA A C 1
ATOM 667 O O . ALA A 1 90 ? -19.826 -2.066 29.494 1.00 97.19 90 ALA A O 1
ATOM 668 N N . TYR A 1 91 ? -18.376 -3.739 29.063 1.00 96.44 91 TYR A N 1
ATOM 669 C CA . TYR A 1 91 ? -19.285 -4.547 28.262 1.00 96.44 91 TYR A CA 1
ATOM 670 C C . TYR A 1 91 ? -19.618 -5.844 28.999 1.00 96.44 91 TYR A C 1
ATOM 672 O O . TYR A 1 91 ? -18.767 -6.417 29.674 1.00 96.44 91 TYR A O 1
ATOM 680 N N . GLY A 1 92 ? -20.856 -6.309 28.857 1.00 93.12 92 GLY A N 1
ATOM 681 C CA . GLY A 1 92 ? -21.331 -7.564 29.429 1.00 93.12 92 GLY A CA 1
ATOM 682 C C . GLY A 1 92 ? -21.862 -8.501 28.350 1.00 93.12 92 GLY A C 1
ATOM 683 O O . GLY A 1 92 ? -22.547 -8.070 27.422 1.00 93.12 92 GLY A O 1
ATOM 684 N N . LEU A 1 93 ? -21.580 -9.798 28.489 1.00 95.00 93 LEU A N 1
ATOM 685 C CA . LEU A 1 93 ? -22.228 -10.836 27.689 1.00 95.00 93 LEU A CA 1
ATOM 686 C C . LEU A 1 93 ? -23.611 -11.126 28.269 1.00 95.00 93 LEU A C 1
ATOM 688 O O . LEU A 1 93 ? -23.719 -11.593 29.397 1.00 95.00 93 LEU A O 1
ATOM 692 N N . MET A 1 94 ? -24.652 -10.876 27.483 1.00 96.00 94 MET A N 1
ATOM 693 C CA . MET A 1 94 ? -26.047 -11.036 27.895 1.00 96.00 94 MET A CA 1
ATOM 694 C C . MET A 1 94 ? -26.786 -11.946 26.927 1.00 96.00 94 MET A C 1
ATOM 696 O O . MET A 1 94 ? -26.520 -11.948 25.720 1.00 96.00 94 MET A O 1
ATOM 700 N N . GLU A 1 95 ? -27.761 -12.700 27.423 1.00 95.06 95 GLU A N 1
ATOM 701 C CA . GLU A 1 95 ? -28.695 -13.384 26.532 1.00 95.06 95 GLU A CA 1
ATOM 702 C C . GLU A 1 95 ? -29.556 -12.376 25.765 1.00 95.06 95 GLU A C 1
ATOM 704 O O . GLU A 1 95 ? -29.843 -11.284 26.241 1.00 95.06 95 GLU A O 1
ATOM 709 N N . SER A 1 96 ? -30.025 -12.738 24.569 1.00 91.44 96 SER A N 1
ATOM 710 C CA . SER A 1 96 ? -30.781 -11.799 23.723 1.00 91.44 96 SER A CA 1
ATOM 711 C C . SER A 1 96 ? -32.048 -11.227 24.385 1.00 91.44 96 SER A C 1
ATOM 713 O O . SER A 1 96 ? -32.411 -10.094 24.085 1.00 91.44 96 SER A O 1
ATOM 715 N N . ALA A 1 97 ? -32.712 -11.981 25.270 1.00 90.94 97 ALA A N 1
ATOM 716 C CA . ALA A 1 97 ? -33.881 -11.497 26.010 1.00 90.94 97 ALA A CA 1
ATOM 717 C C . ALA A 1 97 ? -33.498 -10.489 27.107 1.00 90.94 97 ALA A C 1
ATOM 719 O O . ALA A 1 97 ? -34.143 -9.454 27.242 1.00 90.94 97 ALA A O 1
ATOM 720 N N . GLU A 1 98 ? -32.420 -10.769 27.841 1.00 92.38 98 GLU A N 1
ATOM 721 C CA . GLU A 1 98 ? -31.849 -9.864 28.840 1.00 92.38 98 GLU A CA 1
ATOM 722 C C . GLU A 1 98 ? -31.342 -8.577 28.178 1.00 92.38 98 GLU A C 1
ATOM 724 O O . GLU A 1 98 ? -31.743 -7.485 28.566 1.00 92.38 98 GLU A O 1
ATOM 729 N N . ALA A 1 99 ? -30.565 -8.704 27.099 1.00 91.62 99 ALA A N 1
ATOM 730 C CA . ALA A 1 99 ? -30.007 -7.592 26.334 1.00 91.62 99 ALA A CA 1
ATOM 731 C C . ALA A 1 99 ? -31.070 -6.609 25.814 1.00 91.62 99 ALA A C 1
ATOM 733 O O . ALA A 1 99 ? -30.792 -5.421 25.686 1.00 91.62 99 ALA A O 1
ATOM 734 N N . ALA A 1 100 ? -32.275 -7.092 25.491 1.00 89.44 100 ALA A N 1
ATOM 735 C CA . ALA A 1 100 ? -33.366 -6.251 25.000 1.00 89.44 100 ALA A CA 1
ATOM 736 C C . ALA A 1 100 ? -34.020 -5.400 26.103 1.00 89.44 100 ALA A C 1
ATOM 738 O O . ALA A 1 100 ? -34.588 -4.352 25.804 1.00 89.44 100 ALA A O 1
ATOM 739 N N . ALA A 1 101 ? -33.961 -5.855 27.356 1.00 91.44 101 ALA A N 1
ATOM 740 C CA . ALA A 1 101 ? -34.534 -5.164 28.510 1.00 91.44 101 ALA A CA 1
ATOM 741 C C . ALA A 1 101 ? -33.481 -4.422 29.351 1.00 91.44 101 ALA A C 1
ATOM 743 O O . ALA A 1 101 ? -33.841 -3.586 30.181 1.00 91.44 101 ALA A O 1
ATOM 744 N N . TYR A 1 102 ? -32.198 -4.735 29.159 1.00 92.88 102 TYR A N 1
ATOM 745 C CA . TYR A 1 102 ? -31.110 -4.187 29.952 1.00 92.88 102 TYR A CA 1
ATOM 746 C C . TYR A 1 102 ? -30.938 -2.682 29.721 1.00 92.88 102 TYR A C 1
ATOM 748 O O . TYR A 1 102 ? -30.883 -2.204 28.587 1.00 92.88 102 TYR A O 1
ATOM 756 N N . GLN A 1 103 ? -30.821 -1.937 30.818 1.00 93.94 103 GLN A N 1
ATOM 757 C CA . GLN A 1 103 ? -30.551 -0.505 30.815 1.00 93.94 103 GLN A CA 1
ATOM 758 C C . GLN A 1 103 ? -29.139 -0.265 31.355 1.00 93.94 103 GLN A C 1
ATOM 760 O O . GLN A 1 103 ? -28.891 -0.585 32.521 1.00 93.94 103 GLN A O 1
ATOM 765 N N . PRO A 1 104 ? -28.212 0.276 30.545 1.00 95.12 104 PRO A N 1
ATOM 766 C CA . PRO A 1 104 ? -26.842 0.476 30.987 1.00 95.12 104 PRO A CA 1
ATOM 767 C C . PRO A 1 104 ? -26.736 1.555 32.055 1.00 95.12 104 PRO A C 1
ATOM 769 O O . PRO A 1 104 ? -27.540 2.479 32.095 1.00 95.12 104 PRO A O 1
ATOM 772 N N . LYS A 1 105 ? -25.700 1.487 32.889 1.00 95.69 105 LYS A N 1
ATOM 773 C CA . LYS A 1 105 ? -25.370 2.572 33.824 1.00 95.69 105 LYS A CA 1
ATOM 774 C C . LYS A 1 105 ? -24.494 3.608 33.132 1.00 95.69 105 LYS A C 1
ATOM 776 O O . LYS A 1 105 ? -23.360 3.318 32.761 1.00 95.69 105 LYS A O 1
ATOM 781 N N . VAL A 1 106 ? -25.013 4.814 32.934 1.00 95.31 106 VAL A N 1
ATOM 782 C CA . VAL A 1 106 ? -24.299 5.918 32.287 1.00 95.31 106 VAL A CA 1
ATOM 783 C C . VAL A 1 106 ? -24.037 7.011 33.308 1.00 95.31 106 VAL A C 1
ATOM 785 O O . VAL A 1 106 ? -24.959 7.711 33.721 1.00 95.31 106 VAL A O 1
ATOM 788 N N . ILE A 1 107 ? -22.771 7.158 33.689 1.00 96.31 107 ILE A N 1
ATOM 789 C CA . ILE A 1 107 ? -22.316 8.139 34.673 1.00 96.31 107 ILE A CA 1
ATOM 790 C C . ILE A 1 107 ? -21.592 9.254 33.941 1.00 96.31 107 ILE A C 1
ATOM 792 O O . ILE A 1 107 ? -20.647 8.996 33.201 1.00 96.31 107 ILE A O 1
ATOM 796 N N . PHE A 1 108 ? -22.038 10.489 34.121 1.00 93.06 108 PHE A N 1
ATOM 797 C CA . PHE A 1 108 ? -21.382 11.672 33.581 1.00 93.06 108 PHE A CA 1
ATOM 798 C C . PHE A 1 108 ? -20.723 12.433 34.723 1.00 93.06 108 PHE A C 1
ATOM 800 O O . PHE A 1 108 ? -21.361 12.664 35.753 1.00 93.06 108 PHE A O 1
ATOM 807 N N . VAL A 1 109 ? -19.468 12.834 34.537 1.00 94.88 109 VAL A N 1
ATOM 808 C CA . VAL A 1 109 ? -18.689 13.532 35.564 1.00 94.88 109 VAL A CA 1
ATOM 809 C C . VAL A 1 109 ? -18.235 14.918 35.104 1.00 94.88 109 VAL A C 1
ATOM 811 O O . VAL A 1 109 ? -18.255 15.223 33.910 1.00 94.88 109 VAL A O 1
ATOM 814 N N . ASP A 1 110 ? -17.872 15.771 36.058 1.00 91.50 110 ASP A N 1
ATOM 815 C CA . ASP A 1 110 ? -17.208 17.050 35.803 1.00 91.50 110 ASP A CA 1
ATOM 816 C C . ASP A 1 110 ? -15.682 16.897 35.648 1.00 91.50 110 ASP A C 1
ATOM 818 O O . ASP A 1 110 ? -15.141 15.790 35.629 1.00 91.50 110 ASP A O 1
ATOM 822 N N . ALA A 1 111 ? -14.978 18.027 35.521 1.00 89.81 111 ALA A N 1
ATOM 823 C CA . ALA A 1 111 ? -13.525 18.056 35.357 1.00 89.81 111 ALA A CA 1
ATOM 824 C C . ALA A 1 111 ? -12.753 17.501 36.571 1.00 89.81 111 ALA A C 1
ATOM 826 O O . ALA A 1 111 ? -11.634 17.022 36.388 1.00 89.81 111 ALA A O 1
ATOM 827 N N . ASP A 1 112 ? -13.357 17.524 37.764 1.00 92.00 112 ASP A N 1
ATOM 828 C CA . ASP A 1 112 ? -12.814 16.989 39.018 1.00 92.00 112 ASP A CA 1
ATOM 829 C C . ASP A 1 112 ? -13.323 15.558 39.299 1.00 92.00 112 ASP A C 1
ATOM 831 O O . ASP A 1 112 ? -13.211 15.042 40.418 1.00 92.00 112 ASP A O 1
ATOM 835 N N . ASN A 1 113 ? -13.898 14.907 38.280 1.00 96.62 113 ASN A N 1
ATOM 836 C CA . ASN A 1 113 ? -14.475 13.567 38.326 1.00 96.62 113 ASN A CA 1
ATOM 837 C C . ASN A 1 113 ? -15.603 13.393 39.355 1.00 96.62 113 ASN A C 1
ATOM 839 O O . ASN A 1 113 ? -15.838 12.287 39.850 1.00 96.62 113 ASN A O 1
ATOM 843 N N . LYS A 1 114 ? -16.335 14.462 39.682 1.00 94.44 114 LYS A N 1
ATOM 844 C CA . LYS A 1 114 ? -17.555 14.383 40.495 1.00 94.44 114 LYS A CA 1
ATOM 845 C C . LYS A 1 114 ? -18.758 14.104 39.608 1.00 94.44 114 LYS A C 1
ATOM 847 O O . LYS A 1 114 ? -18.872 14.628 38.505 1.00 94.44 114 LYS A O 1
ATOM 852 N N . ILE A 1 115 ? -19.658 13.252 40.092 1.00 94.69 115 ILE A N 1
ATOM 853 C CA . ILE A 1 115 ? -20.845 12.829 39.344 1.00 94.69 115 ILE A CA 1
ATOM 854 C C . ILE A 1 115 ? -21.776 14.029 39.152 1.00 94.69 115 ILE A C 1
ATOM 856 O O . ILE A 1 115 ? -22.276 14.601 40.119 1.00 94.69 115 ILE A O 1
ATOM 860 N N . LEU A 1 116 ? -22.024 14.379 37.891 1.00 90.38 116 LEU A N 1
ATOM 861 C CA . LEU A 1 116 ? -23.000 15.388 37.484 1.00 90.38 116 LEU A CA 1
ATOM 862 C C . LEU A 1 116 ? -24.358 14.765 37.165 1.00 90.38 116 LEU A C 1
ATOM 864 O O . LEU A 1 116 ? -25.398 15.373 37.415 1.00 90.38 116 LEU A O 1
ATOM 868 N N . HIS A 1 117 ? -24.356 13.572 36.571 1.00 90.31 117 HIS A N 1
ATOM 869 C CA . HIS A 1 117 ? -25.574 12.912 36.121 1.00 90.31 117 HIS A CA 1
ATOM 870 C C . HIS A 1 117 ? -25.429 11.390 36.114 1.00 90.31 117 HIS A C 1
ATOM 872 O O . HIS A 1 117 ? -24.393 10.858 35.713 1.00 90.31 117 HIS A O 1
ATOM 878 N N . GLU A 1 118 ? -26.513 10.708 36.477 1.00 92.31 118 GLU A N 1
ATOM 879 C CA . GLU A 1 118 ? -26.668 9.261 36.368 1.00 92.31 118 GLU A CA 1
ATOM 880 C C . GLU A 1 118 ? -27.923 8.948 35.554 1.00 92.31 118 GLU A C 1
ATOM 882 O O . GLU A 1 118 ? -29.008 9.464 35.837 1.00 92.31 118 GLU A O 1
ATOM 887 N N . GLY A 1 119 ? -27.788 8.087 34.551 1.00 90.62 119 GLY A N 1
ATOM 888 C CA . GLY A 1 119 ? -28.895 7.721 33.677 1.00 90.62 119 GLY A CA 1
ATOM 889 C C . GLY A 1 119 ? -28.665 6.401 32.955 1.00 90.62 119 GLY A C 1
ATOM 890 O O . GLY A 1 119 ? -27.703 5.684 33.227 1.00 90.62 119 GLY A O 1
ATOM 891 N N . ALA A 1 120 ? -29.569 6.091 32.025 1.00 88.12 120 ALA A N 1
ATOM 892 C CA . ALA A 1 120 ? -29.514 4.874 31.214 1.00 88.12 120 ALA A CA 1
ATOM 893 C C . ALA A 1 120 ? -29.369 5.115 29.707 1.00 88.12 120 ALA A C 1
ATOM 895 O O . ALA A 1 120 ? -29.097 4.188 28.945 1.00 88.12 120 ALA A O 1
ATOM 896 N N . ASP A 1 121 ? -29.540 6.356 29.257 1.00 85.00 121 ASP A N 1
ATOM 897 C CA . ASP A 1 121 ? -29.411 6.698 27.848 1.00 85.00 121 ASP A CA 1
ATOM 898 C C . ASP A 1 121 ? -27.937 6.934 27.489 1.00 85.00 121 ASP A C 1
ATOM 900 O O . ASP A 1 121 ? -27.300 7.903 27.908 1.00 85.00 121 ASP A O 1
ATOM 904 N N . ALA A 1 122 ? -27.386 6.037 26.672 1.00 78.25 122 ALA A N 1
ATOM 905 C CA . ALA A 1 122 ? -26.010 6.121 26.203 1.00 78.25 122 ALA A CA 1
ATOM 906 C C . ALA A 1 122 ? -25.746 7.341 25.300 1.00 78.25 122 ALA A C 1
ATOM 908 O O . ALA A 1 122 ? -24.583 7.725 25.157 1.00 78.25 122 ALA A O 1
ATOM 909 N N . ALA A 1 123 ? -26.778 7.945 24.711 1.00 78.31 123 ALA A N 1
ATOM 910 C CA . ALA A 1 123 ? -26.680 9.129 23.864 1.00 78.31 123 ALA A CA 1
ATOM 911 C C . ALA A 1 123 ? -27.036 10.433 24.600 1.00 78.31 123 ALA A C 1
ATOM 913 O O . ALA A 1 123 ? -26.994 11.498 23.975 1.00 78.31 123 ALA A O 1
ATOM 914 N N . HIS A 1 124 ? -27.368 10.380 25.894 1.00 77.69 124 HIS A N 1
ATOM 915 C CA . HIS A 1 124 ? -27.718 11.572 26.656 1.00 77.69 124 HIS A CA 1
ATOM 916 C C . HIS A 1 124 ? -26.507 12.496 26.831 1.00 77.69 124 HIS A C 1
ATOM 918 O O . HIS A 1 124 ? -25.444 12.082 27.295 1.00 77.69 124 HIS A O 1
ATOM 924 N N . ALA A 1 125 ? -26.697 13.764 26.477 1.00 73.75 125 ALA A N 1
ATOM 925 C CA . ALA A 1 125 ? -25.787 14.855 26.786 1.00 73.75 125 ALA A CA 1
ATOM 926 C C . ALA A 1 125 ? -26.466 15.736 27.848 1.00 73.75 125 ALA A C 1
ATOM 928 O O . ALA A 1 125 ? -27.531 16.287 27.551 1.00 73.75 125 ALA A O 1
ATOM 929 N N . PRO A 1 126 ? -25.903 15.871 29.064 1.00 75.44 126 PRO A N 1
ATOM 930 C CA . PRO A 1 126 ? -26.479 16.735 30.088 1.00 75.44 126 PRO A CA 1
ATOM 931 C C . PRO A 1 126 ? -26.617 18.180 29.597 1.00 75.44 126 PRO A C 1
ATOM 933 O O . PRO A 1 126 ? -25.770 18.668 28.839 1.00 75.44 126 PRO A O 1
ATOM 936 N N . ALA A 1 127 ? -27.668 18.872 30.044 1.00 69.75 127 ALA A N 1
ATOM 937 C CA . ALA A 1 127 ? -27.835 20.300 29.782 1.00 69.75 127 ALA A CA 1
ATOM 938 C C . ALA A 1 127 ? -26.591 21.076 30.254 1.00 69.75 127 ALA A C 1
ATOM 940 O O . ALA A 1 127 ? -25.962 20.702 31.241 1.00 69.75 127 ALA A O 1
ATOM 941 N N . ASP A 1 128 ? -26.208 22.113 29.508 1.00 66.00 128 ASP A N 1
ATOM 942 C CA . ASP A 1 128 ? -25.052 22.978 29.796 1.00 66.00 128 ASP A CA 1
ATOM 943 C C . ASP A 1 128 ? -23.664 22.299 29.744 1.00 66.00 128 ASP A C 1
ATOM 945 O O . ASP A 1 128 ? -22.650 22.938 30.012 1.00 66.00 128 ASP A O 1
ATOM 949 N N . SER A 1 129 ? -23.579 21.038 29.294 1.00 66.69 129 SER A N 1
ATOM 950 C CA . SER A 1 129 ? -22.300 20.335 29.070 1.00 66.69 129 SER A CA 1
ATOM 951 C C . SER A 1 129 ? -21.552 20.768 27.798 1.00 66.69 129 SER A C 1
ATOM 953 O O . SER A 1 129 ? -20.397 20.392 27.597 1.00 66.69 129 SER A O 1
ATOM 955 N N . GLY A 1 130 ? -22.213 21.516 26.905 1.00 66.50 130 GLY A N 1
ATOM 956 C CA . GLY A 1 130 ? -21.685 21.878 25.583 1.00 66.50 130 GLY A CA 1
ATOM 957 C C . GLY A 1 130 ? -21.613 20.713 24.582 1.00 66.50 130 GLY A C 1
ATOM 958 O O . GLY A 1 130 ? -21.001 20.861 23.524 1.00 66.50 130 GLY A O 1
ATOM 959 N N . LEU A 1 131 ? -22.215 19.559 24.896 1.00 69.81 131 LEU A N 1
ATOM 960 C CA . LEU A 1 131 ? -22.219 18.362 24.052 1.00 69.81 131 LEU A CA 1
ATOM 961 C C . LEU A 1 131 ? -23.537 18.205 23.288 1.00 69.81 131 LEU A C 1
ATOM 963 O O . LEU A 1 131 ? -24.605 18.573 23.771 1.00 69.81 131 LEU A O 1
ATOM 967 N N . PHE A 1 132 ? -23.463 17.591 22.107 1.00 69.75 132 PHE A N 1
ATOM 968 C CA . PHE A 1 132 ? -24.631 17.231 21.305 1.00 69.75 132 PHE A CA 1
ATOM 969 C C . PHE A 1 132 ? -24.933 15.739 21.452 1.00 69.75 132 PHE A C 1
ATOM 971 O O . PHE A 1 132 ? -24.025 14.908 21.403 1.00 69.75 132 PHE A O 1
ATOM 978 N N . SER A 1 133 ? -26.213 15.390 21.599 1.00 65.31 133 SER A N 1
ATOM 979 C CA . SER A 1 133 ? -26.638 13.990 21.553 1.00 65.31 133 SER A CA 1
ATOM 980 C C . SER A 1 133 ? -26.484 13.441 20.136 1.00 65.31 133 SER A C 1
ATOM 982 O O . SER A 1 133 ? -27.003 14.022 19.184 1.00 65.31 133 SER A O 1
ATOM 984 N N . GLY A 1 134 ? -25.843 12.279 19.992 1.00 55.03 134 GLY A N 1
ATOM 985 C CA . GLY A 1 134 ? -25.776 11.561 18.713 1.00 55.03 134 GLY A CA 1
ATOM 986 C C . GLY A 1 134 ? -27.134 11.042 18.214 1.00 55.03 134 GLY A C 1
ATOM 987 O O . GLY A 1 134 ? -27.230 10.617 17.067 1.00 55.03 134 GLY A O 1
ATOM 988 N N . ALA A 1 135 ? -28.176 11.080 19.056 1.00 57.44 135 ALA A N 1
ATOM 989 C CA . ALA A 1 135 ? -29.551 10.728 18.699 1.00 57.44 135 ALA A CA 1
ATOM 990 C C . ALA A 1 135 ? -30.377 11.930 18.198 1.00 57.44 135 ALA A C 1
ATOM 992 O O . ALA A 1 135 ? -31.484 11.742 17.693 1.00 57.44 135 ALA A O 1
ATOM 993 N N . ALA A 1 136 ? -29.860 13.160 18.314 1.00 51.09 136 ALA A N 1
ATOM 994 C CA . ALA A 1 136 ? -30.511 14.344 17.767 1.00 51.09 136 ALA A CA 1
ATOM 995 C C . ALA A 1 136 ? -30.321 14.368 16.243 1.00 51.09 136 ALA A C 1
ATOM 997 O O . ALA A 1 136 ? -29.273 14.748 15.724 1.00 51.09 136 ALA A O 1
ATOM 998 N N . THR A 1 137 ? -31.342 13.926 15.513 1.00 39.06 137 THR A N 1
ATOM 999 C CA . THR A 1 137 ? -31.394 13.998 14.053 1.00 39.06 137 THR A CA 1
ATOM 1000 C C . THR A 1 137 ? -31.335 15.453 13.593 1.00 39.06 137 THR A C 1
ATOM 1002 O O . THR A 1 137 ? -32.323 16.179 13.698 1.00 39.06 137 THR A O 1
ATOM 1005 N N . ALA A 1 138 ? -30.205 15.871 13.025 1.00 39.94 138 ALA A N 1
ATOM 1006 C CA . ALA A 1 138 ? -30.245 16.860 11.959 1.00 39.94 138 ALA A CA 1
ATOM 1007 C C . ALA A 1 138 ? -30.963 16.198 10.773 1.00 39.94 138 ALA A C 1
ATOM 1009 O O . ALA A 1 138 ? -30.574 15.103 10.355 1.00 39.94 138 ALA A O 1
ATOM 1010 N N . GLU A 1 139 ? -32.040 16.809 10.277 1.00 33.66 139 GLU A N 1
ATOM 1011 C CA . GLU A 1 139 ? -32.711 16.346 9.060 1.00 33.66 139 GLU A CA 1
ATOM 1012 C C . GLU A 1 139 ? -31.673 16.195 7.935 1.00 33.66 139 GLU A C 1
ATOM 1014 O O . GLU A 1 139 ? -30.913 17.134 7.673 1.00 33.66 139 GLU A O 1
ATOM 1019 N N . PRO A 1 140 ? -31.601 15.034 7.261 1.00 40.78 140 PRO A N 1
ATOM 1020 C CA . PRO A 1 140 ? -30.760 14.914 6.083 1.00 40.78 140 PRO A CA 1
ATOM 1021 C C . PRO A 1 140 ? -31.289 15.870 5.001 1.00 40.78 140 PRO A C 1
ATOM 1023 O O . PRO A 1 140 ? -32.508 15.985 4.836 1.00 40.78 140 PRO A O 1
ATOM 1026 N N . PRO A 1 141 ? -30.414 16.554 4.240 1.00 35.72 141 PRO A N 1
ATOM 1027 C CA . PRO A 1 141 ? -30.866 17.428 3.166 1.00 35.72 141 PRO A CA 1
ATOM 1028 C C . PRO A 1 141 ? -31.702 16.624 2.154 1.00 35.72 141 PRO A C 1
ATOM 1030 O O . PRO A 1 141 ? -31.392 15.453 1.893 1.00 35.72 141 PRO A O 1
ATOM 1033 N N . PRO A 1 142 ? -32.763 17.216 1.576 1.00 37.75 142 PRO A N 1
ATOM 1034 C CA . PRO A 1 142 ? -33.638 16.504 0.658 1.00 37.75 142 PRO A CA 1
ATOM 1035 C C . PRO A 1 142 ? -32.836 15.989 -0.541 1.00 37.75 142 PRO A C 1
ATOM 1037 O O . PRO A 1 142 ? -32.095 16.733 -1.187 1.00 37.75 142 PRO A O 1
ATOM 1040 N N . ARG A 1 143 ? -32.993 14.693 -0.845 1.00 43.31 143 ARG A N 1
ATOM 1041 C CA . ARG A 1 143 ? -32.452 14.092 -2.070 1.00 43.31 143 ARG A CA 1
ATOM 1042 C C . ARG A 1 143 ? -32.994 14.849 -3.287 1.00 43.31 143 ARG A C 1
ATOM 1044 O O . ARG A 1 143 ? -34.200 15.098 -3.335 1.00 43.31 143 ARG A O 1
ATOM 1051 N N . PRO A 1 144 ? -32.164 15.136 -4.304 1.00 33.72 144 PRO A N 1
ATOM 1052 C CA . PRO A 1 144 ? -32.676 15.611 -5.578 1.00 33.72 144 PRO A CA 1
ATOM 1053 C C . PRO A 1 144 ? -33.647 14.574 -6.147 1.00 33.72 144 PRO A C 1
ATOM 1055 O O . PRO A 1 144 ? -33.316 13.391 -6.261 1.00 33.72 144 PRO A O 1
ATOM 1058 N N . LEU A 1 145 ? -34.850 15.027 -6.494 1.00 37.31 145 LEU A N 1
ATOM 1059 C CA . LEU A 1 145 ? -35.812 14.249 -7.264 1.00 37.31 145 LEU A CA 1
ATOM 1060 C C . LEU A 1 145 ? -35.184 13.937 -8.626 1.00 37.31 145 LEU A C 1
ATOM 1062 O O . LEU A 1 145 ? -34.960 14.833 -9.438 1.00 37.31 145 LEU A O 1
ATOM 1066 N N . THR A 1 146 ? -34.886 12.665 -8.869 1.00 38.59 146 THR A N 1
ATOM 1067 C CA . THR A 1 146 ? -34.583 12.176 -10.214 1.00 38.59 146 THR A CA 1
ATOM 1068 C C . THR A 1 146 ? -35.882 12.187 -11.025 1.00 38.59 146 THR A C 1
ATOM 1070 O O . THR A 1 146 ? -36.902 11.690 -10.540 1.00 38.59 146 THR A O 1
ATOM 1073 N N . PRO A 1 147 ? -35.901 12.771 -12.235 1.00 36.50 147 PRO A N 1
ATOM 1074 C CA . PRO A 1 147 ? -37.091 12.752 -13.074 1.00 36.50 147 PRO A CA 1
ATOM 1075 C C . PRO A 1 147 ? -37.368 11.320 -13.566 1.00 36.50 147 PRO A C 1
ATOM 1077 O O . PRO A 1 147 ? -36.425 10.564 -13.817 1.00 36.50 147 PRO A O 1
ATOM 1080 N N . PRO A 1 148 ? -38.640 10.922 -13.737 1.00 38.12 148 PRO A N 1
ATOM 1081 C CA . PRO A 1 148 ? -38.958 9.632 -14.319 1.00 38.12 148 PRO A CA 1
ATOM 1082 C C . PRO A 1 148 ? -38.720 9.678 -15.834 1.00 38.12 148 PRO A C 1
ATOM 1084 O O . PRO A 1 148 ? -39.296 10.507 -16.535 1.00 38.12 148 PRO A O 1
ATOM 1087 N N . GLY A 1 149 ? -37.920 8.737 -16.339 1.00 36.94 149 GLY A N 1
ATOM 1088 C CA . GLY A 1 149 ? -37.946 8.344 -17.748 1.00 36.94 149 GLY A CA 1
ATOM 1089 C C . GLY A 1 149 ? -36.775 8.819 -18.605 1.00 36.94 149 GLY A C 1
ATOM 1090 O O . GLY A 1 149 ? -36.868 9.796 -19.336 1.00 36.94 149 GLY A O 1
ATOM 1091 N N . SER A 1 150 ? -35.729 8.001 -18.653 1.00 31.50 150 SER A N 1
ATOM 1092 C CA . SER A 1 150 ? -35.333 7.392 -19.925 1.00 31.50 150 SER A CA 1
ATOM 1093 C C . SER A 1 150 ? -34.742 6.025 -19.604 1.00 31.50 150 SER A C 1
ATOM 1095 O O . SER A 1 150 ? -33.705 5.906 -18.962 1.00 31.50 150 SER A O 1
ATOM 1097 N N . THR A 1 151 ? -35.471 4.973 -19.9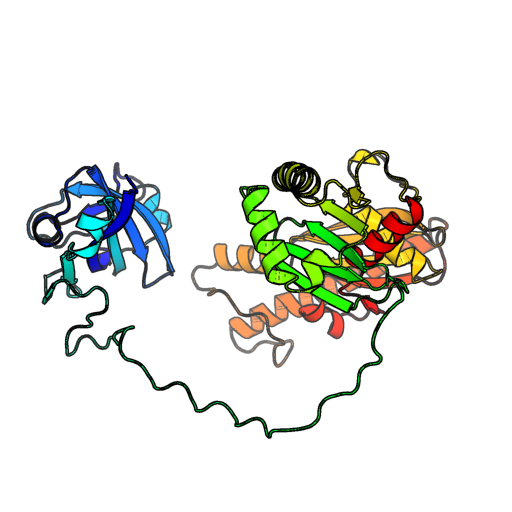55 1.00 31.20 151 THR A N 1
ATOM 1098 C CA . THR A 1 151 ? -34.927 3.620 -20.023 1.00 31.20 151 THR A CA 1
ATOM 1099 C C . THR A 1 151 ? -33.824 3.659 -21.076 1.00 31.20 151 THR A C 1
ATOM 1101 O O . THR A 1 151 ? -34.140 3.935 -22.237 1.00 31.20 151 THR A O 1
ATOM 1104 N N . PRO A 1 152 ? -32.549 3.400 -20.748 1.00 34.28 152 PRO A N 1
ATOM 1105 C CA . PRO A 1 152 ? -31.600 3.116 -21.800 1.00 34.28 152 PRO A CA 1
ATOM 1106 C C . PRO A 1 152 ? -31.985 1.740 -22.348 1.00 34.28 152 PRO A C 1
ATOM 1108 O O . PRO A 1 152 ? -32.010 0.748 -21.615 1.00 34.28 152 PRO A O 1
ATOM 1111 N N . CYS A 1 153 ? -32.369 1.688 -23.624 1.00 29.69 153 CYS A N 1
ATOM 1112 C CA . CYS A 1 153 ? -32.518 0.425 -24.327 1.00 29.69 153 CYS A CA 1
ATOM 1113 C C . CYS A 1 153 ? -31.117 -0.164 -24.524 1.00 29.69 153 CYS A C 1
ATOM 1115 O O . CYS A 1 153 ? -30.427 0.111 -25.503 1.00 29.69 153 CYS A O 1
ATOM 1117 N N . TRP A 1 154 ? -30.662 -0.947 -23.554 1.00 40.44 154 TRP A N 1
ATOM 1118 C CA . TRP A 1 154 ? -29.484 -1.776 -23.741 1.00 40.44 154 TRP A CA 1
ATOM 1119 C C . TRP A 1 154 ? -29.882 -3.011 -24.549 1.00 40.44 154 TRP A C 1
ATOM 1121 O O . TRP A 1 154 ? -30.958 -3.574 -24.311 1.00 40.44 154 TRP A O 1
ATOM 1131 N N . PRO A 1 155 ? -29.059 -3.435 -25.519 1.00 33.06 155 PRO A N 1
ATOM 1132 C CA . PRO A 1 155 ? -29.348 -4.627 -26.290 1.00 33.06 155 PRO A CA 1
ATOM 1133 C C . PRO A 1 155 ? -29.405 -5.837 -25.352 1.00 33.06 155 PRO A C 1
ATOM 1135 O O . PRO A 1 155 ? -28.486 -6.124 -24.588 1.00 33.06 155 PRO A O 1
ATOM 1138 N N . THR A 1 156 ? -30.524 -6.549 -25.405 1.00 33.06 156 THR A N 1
ATOM 1139 C CA . THR A 1 156 ? -30.722 -7.816 -24.708 1.00 33.06 156 THR A CA 1
ATOM 1140 C C . THR A 1 156 ? -29.826 -8.909 -25.293 1.00 33.06 156 THR A C 1
ATOM 1142 O O . THR A 1 156 ? -30.031 -9.326 -26.427 1.00 33.06 156 THR A O 1
ATOM 1145 N N . ARG A 1 157 ? -28.946 -9.418 -24.421 1.00 39.16 157 ARG A N 1
ATOM 1146 C CA . ARG A 1 157 ? -28.342 -10.764 -24.338 1.00 39.16 157 ARG A CA 1
ATOM 1147 C C . ARG A 1 157 ? -27.446 -11.285 -25.477 1.00 39.16 157 ARG A C 1
ATOM 1149 O O . ARG A 1 157 ? -27.904 -11.539 -26.583 1.00 39.16 157 ARG A O 1
ATOM 1156 N N . ALA A 1 158 ? -26.275 -11.732 -25.003 1.00 37.03 158 ALA A N 1
ATOM 1157 C CA . ALA A 1 158 ? -25.592 -12.999 -25.295 1.00 37.03 158 ALA A CA 1
ATOM 1158 C C . ALA A 1 158 ? -24.295 -12.910 -26.105 1.00 37.03 158 ALA A C 1
ATOM 1160 O O . ALA A 1 158 ? -24.230 -13.414 -27.215 1.00 37.03 158 ALA A O 1
ATOM 1161 N N . GLU A 1 159 ? -23.239 -12.426 -25.455 1.00 39.44 159 GLU A N 1
ATOM 1162 C CA . GLU A 1 159 ? -21.912 -13.042 -25.522 1.00 39.44 159 GLU A CA 1
ATOM 1163 C C . GLU A 1 159 ? -21.409 -13.131 -24.078 1.00 39.44 159 GLU A C 1
ATOM 1165 O O . GLU A 1 159 ? -21.622 -12.214 -23.286 1.00 39.44 159 GLU A O 1
ATOM 1170 N N . THR A 1 160 ? -20.857 -14.274 -23.678 1.00 45.16 160 THR A N 1
ATOM 1171 C CA . THR A 1 160 ? -20.278 -14.450 -22.343 1.00 45.16 160 THR A CA 1
ATOM 1172 C C . THR A 1 160 ? -19.011 -13.605 -22.293 1.00 45.16 160 THR A C 1
ATOM 1174 O O . THR A 1 160 ? -17.937 -14.094 -22.636 1.00 45.16 160 THR A O 1
ATOM 1177 N N . THR A 1 161 ? -19.130 -12.321 -21.956 1.00 58.19 161 THR A N 1
ATOM 1178 C CA . THR A 1 161 ? -17.963 -11.460 -21.782 1.00 58.19 161 THR A CA 1
ATOM 1179 C C . THR A 1 161 ? -17.161 -12.042 -20.631 1.00 58.19 161 THR A C 1
ATOM 1181 O O . THR A 1 161 ? -17.642 -12.118 -19.503 1.00 58.19 161 THR A O 1
ATOM 1184 N N . THR A 1 162 ? -15.962 -12.533 -20.920 1.00 66.38 162 THR A N 1
ATOM 1185 C CA . THR A 1 162 ? -15.016 -12.966 -19.898 1.00 66.38 162 THR A CA 1
ATOM 1186 C C . THR A 1 162 ? -14.768 -11.790 -18.959 1.00 66.38 162 THR A C 1
ATOM 1188 O O . THR A 1 162 ? -14.337 -10.729 -19.392 1.00 66.38 162 THR A O 1
ATOM 1191 N N . VAL A 1 163 ? -15.063 -11.964 -17.676 1.00 91.12 163 VAL A N 1
ATOM 1192 C CA . VAL A 1 163 ? -14.752 -10.993 -16.627 1.00 91.12 163 VAL A CA 1
ATOM 1193 C C . VAL A 1 163 ? -13.634 -11.557 -15.761 1.00 91.12 163 VAL A C 1
ATOM 1195 O O . VAL A 1 163 ? -13.782 -12.638 -15.176 1.00 91.12 163 VAL A O 1
ATOM 1198 N N . LEU A 1 164 ? -12.511 -10.844 -15.700 1.00 96.75 164 LEU A N 1
ATOM 1199 C CA . LEU A 1 164 ? -11.330 -11.218 -14.927 1.00 96.75 164 LEU A CA 1
ATOM 1200 C C . LEU A 1 164 ? -11.210 -10.327 -13.692 1.00 96.75 164 LEU A C 1
ATOM 1202 O O . LEU A 1 164 ? -11.068 -9.112 -13.804 1.00 96.75 164 LEU A O 1
ATOM 1206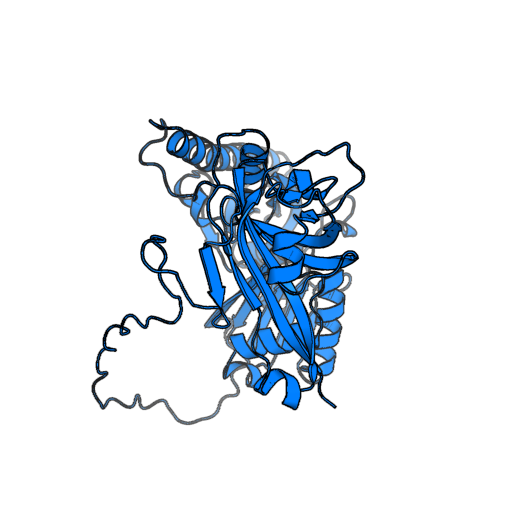 N N . LEU A 1 165 ? -11.191 -10.944 -12.513 1.00 97.69 165 LEU A N 1
ATOM 1207 C CA . LEU A 1 165 ? -10.860 -10.259 -11.270 1.00 97.69 165 LEU A CA 1
ATOM 1208 C C . LEU A 1 165 ? -9.355 -10.354 -10.998 1.00 97.69 165 LEU A C 1
ATOM 1210 O O . LEU A 1 165 ? -8.804 -11.450 -10.887 1.00 97.69 165 LEU A O 1
ATOM 1214 N N . THR A 1 166 ? -8.697 -9.215 -10.829 1.00 98.44 166 THR A N 1
ATOM 1215 C CA . THR A 1 166 ? -7.320 -9.113 -10.352 1.00 98.44 166 THR A CA 1
ATOM 1216 C C . THR A 1 166 ? -7.291 -8.675 -8.890 1.00 98.44 166 THR A C 1
ATOM 1218 O O . THR A 1 166 ? -8.076 -7.825 -8.474 1.00 98.44 166 THR A O 1
ATOM 1221 N N . ILE A 1 167 ? -6.423 -9.291 -8.086 1.00 98.44 167 ILE A N 1
ATOM 1222 C CA . ILE A 1 167 ? -6.326 -9.061 -6.640 1.00 98.44 167 ILE A CA 1
ATOM 1223 C C . ILE A 1 167 ? -4.859 -8.839 -6.269 1.00 98.44 167 ILE A C 1
ATOM 1225 O O . ILE A 1 167 ? -4.048 -9.761 -6.349 1.00 98.44 167 ILE A O 1
ATOM 1229 N N . ASP A 1 168 ? -4.522 -7.637 -5.825 1.00 97.88 168 ASP A N 1
ATOM 1230 C CA . ASP A 1 168 ? -3.200 -7.291 -5.308 1.00 97.88 168 ASP A CA 1
ATOM 1231 C C . ASP A 1 168 ? -3.282 -7.056 -3.799 1.00 97.88 168 ASP A C 1
ATOM 1233 O O . ASP A 1 168 ? -3.875 -6.082 -3.339 1.00 97.88 168 ASP A O 1
ATOM 1237 N N . VAL A 1 169 ? -2.717 -7.973 -3.014 1.00 97.69 169 VAL A N 1
ATOM 1238 C CA . VAL A 1 169 ? -2.653 -7.855 -1.555 1.00 97.69 169 VAL A CA 1
ATOM 1239 C C . VAL A 1 169 ? -1.289 -7.301 -1.141 1.00 97.69 169 VAL A C 1
ATOM 1241 O O . VAL A 1 169 ? -0.305 -8.043 -1.043 1.00 97.69 169 VAL A O 1
ATOM 1244 N N . GLY A 1 170 ? -1.259 -6.009 -0.820 1.00 93.94 170 GLY A N 1
ATOM 1245 C CA . GLY A 1 170 ? -0.130 -5.328 -0.192 1.00 93.94 170 GLY A CA 1
ATOM 1246 C C . GLY A 1 170 ? -0.209 -5.314 1.338 1.00 93.94 170 GLY A C 1
ATOM 1247 O O . GLY A 1 170 ? -1.197 -5.734 1.940 1.00 93.94 170 GLY A O 1
ATOM 1248 N N . ASN A 1 171 ? 0.825 -4.776 1.989 1.00 90.88 171 ASN A N 1
ATOM 1249 C CA . ASN A 1 171 ? 0.884 -4.664 3.454 1.00 90.88 171 ASN A CA 1
ATOM 1250 C C . ASN A 1 171 ? -0.190 -3.735 4.038 1.00 90.88 171 ASN A C 1
ATOM 1252 O O . ASN A 1 171 ? -0.790 -4.063 5.057 1.00 90.88 171 ASN A O 1
ATOM 1256 N N . THR A 1 172 ? -0.437 -2.587 3.401 1.00 89.44 172 THR A N 1
ATOM 1257 C CA . THR A 1 172 ? -1.412 -1.597 3.893 1.00 89.44 172 THR A CA 1
ATOM 1258 C C . THR A 1 172 ? -2.796 -1.788 3.272 1.00 89.44 172 THR A C 1
ATOM 1260 O O . THR A 1 172 ? -3.811 -1.617 3.947 1.00 89.44 172 THR A O 1
ATOM 1263 N N . ASN A 1 173 ? -2.849 -2.122 1.982 1.00 93.19 173 ASN A N 1
ATOM 1264 C CA . ASN A 1 173 ? -4.086 -2.164 1.208 1.00 93.19 173 ASN A CA 1
ATOM 1265 C C . ASN A 1 173 ? -4.145 -3.396 0.301 1.00 93.19 173 ASN A C 1
ATOM 1267 O O . ASN A 1 173 ? -3.119 -3.852 -0.200 1.00 93.19 173 ASN A O 1
ATOM 1271 N N . ILE A 1 174 ? -5.367 -3.846 0.034 1.00 96.62 174 ILE A N 1
ATOM 1272 C CA . ILE A 1 174 ? -5.730 -4.801 -1.006 1.00 96.62 174 ILE A CA 1
ATOM 1273 C C . ILE A 1 174 ? -6.405 -4.020 -2.133 1.00 96.62 174 ILE A C 1
ATOM 1275 O O . ILE A 1 174 ? -7.409 -3.344 -1.891 1.00 96.62 174 ILE A O 1
ATOM 1279 N N . ALA A 1 175 ? -5.865 -4.107 -3.344 1.00 96.75 175 ALA A N 1
ATOM 1280 C CA . ALA A 1 175 ? -6.469 -3.567 -4.553 1.00 96.75 175 ALA A CA 1
ATOM 1281 C C . ALA A 1 175 ? -7.178 -4.678 -5.338 1.00 96.75 175 ALA A C 1
ATOM 1283 O O . ALA A 1 175 ? -6.656 -5.782 -5.496 1.00 96.75 175 ALA A O 1
ATOM 1284 N N . LEU A 1 176 ? -8.378 -4.378 -5.823 1.00 97.94 176 LEU A N 1
ATOM 1285 C CA . LEU A 1 176 ? -9.189 -5.250 -6.665 1.00 97.94 176 LEU A CA 1
ATOM 1286 C C . LEU A 1 176 ? -9.386 -4.561 -8.012 1.00 97.94 176 LEU A C 1
ATOM 1288 O O . LEU A 1 176 ? -9.736 -3.387 -8.022 1.00 97.94 176 LEU A O 1
ATOM 1292 N N . GLY A 1 177 ? -9.209 -5.273 -9.120 1.00 97.19 177 GLY A N 1
ATOM 1293 C CA . GLY A 1 177 ? -9.472 -4.765 -10.467 1.00 97.19 177 GLY A CA 1
ATOM 1294 C C . GLY A 1 177 ? -10.368 -5.710 -11.251 1.00 97.19 177 GLY A C 1
ATOM 1295 O O . GLY A 1 177 ? -10.074 -6.895 -11.364 1.00 97.19 177 GLY A O 1
ATOM 1296 N N . LEU A 1 178 ? -11.456 -5.205 -11.814 1.00 96.62 178 LEU A N 1
ATOM 1297 C CA . LEU A 1 178 ? -12.349 -5.968 -12.676 1.00 96.62 178 LEU A CA 1
ATOM 1298 C C . LEU A 1 178 ? -12.063 -5.608 -14.129 1.00 96.62 178 LEU A C 1
ATOM 1300 O O . LEU A 1 178 ? -12.211 -4.449 -14.506 1.00 96.62 178 LEU A O 1
ATOM 1304 N N . HIS A 1 179 ? -11.658 -6.591 -14.926 1.00 95.50 179 HIS A N 1
ATOM 1305 C CA . HIS A 1 179 ? -11.349 -6.406 -16.339 1.00 95.50 179 HIS A CA 1
ATOM 1306 C C . HIS A 1 179 ? -12.373 -7.109 -17.222 1.00 95.50 179 HIS A C 1
ATOM 1308 O O . HIS A 1 179 ? -12.811 -8.220 -16.908 1.00 95.50 179 HIS A O 1
ATOM 1314 N N . THR A 1 180 ? -12.724 -6.473 -18.332 1.00 91.00 180 THR A N 1
ATOM 1315 C CA . THR A 1 180 ? -13.539 -7.053 -19.403 1.00 91.00 180 THR A CA 1
ATOM 1316 C C . THR A 1 180 ? -12.705 -7.980 -20.290 1.00 91.00 180 THR A C 1
ATOM 1318 O O . THR A 1 180 ? -11.477 -8.029 -20.200 1.00 91.00 180 THR A O 1
ATOM 1321 N N . GLY A 1 181 ? -13.374 -8.752 -21.150 1.00 78.06 181 GLY A N 1
ATOM 1322 C CA . GLY A 1 181 ? -12.735 -9.797 -21.957 1.00 78.06 181 GLY A CA 1
ATOM 1323 C C . GLY A 1 181 ? -11.796 -9.269 -23.045 1.00 78.06 181 GLY A C 1
ATOM 1324 O O . GLY A 1 181 ? -10.930 -10.002 -23.512 1.00 78.06 181 GLY A O 1
ATOM 1325 N N . ASP A 1 182 ? -11.943 -8.001 -23.423 1.00 82.06 182 ASP A N 1
ATOM 1326 C CA . ASP A 1 182 ? -11.034 -7.239 -24.288 1.00 82.06 182 ASP A CA 1
ATOM 1327 C C . ASP A 1 182 ? -9.835 -6.636 -23.526 1.00 82.06 182 ASP A C 1
ATOM 1329 O O . ASP A 1 182 ? -8.909 -6.104 -24.140 1.00 82.06 182 ASP A O 1
ATOM 1333 N N . GLY A 1 183 ? -9.813 -6.778 -22.198 1.00 83.44 183 GLY A N 1
ATOM 1334 C CA . GLY A 1 183 ? -8.707 -6.403 -21.325 1.00 83.44 183 GLY A CA 1
ATOM 1335 C C . GLY A 1 183 ? -8.793 -5.002 -20.722 1.00 83.44 183 GLY A C 1
ATOM 1336 O O . GLY A 1 183 ? -7.849 -4.610 -20.031 1.00 83.44 183 GLY A O 1
ATOM 1337 N N . GLU A 1 184 ? -9.882 -4.257 -20.938 1.00 90.38 184 GLU A N 1
ATOM 1338 C CA . GLU A 1 184 ? -10.088 -2.954 -20.296 1.00 90.38 184 GLU A CA 1
ATOM 1339 C C . GLU A 1 184 ? -10.387 -3.103 -18.796 1.00 90.38 184 GLU A C 1
ATOM 1341 O O . GLU A 1 184 ? -11.085 -4.022 -18.370 1.00 90.38 184 GLU A O 1
ATOM 1346 N N . LEU A 1 185 ? -9.858 -2.190 -17.973 1.00 94.25 185 LEU A N 1
ATOM 1347 C CA . LEU A 1 185 ? -10.188 -2.112 -16.549 1.00 94.25 185 LEU A CA 1
ATOM 1348 C C . LEU A 1 185 ? -11.548 -1.418 -16.397 1.00 94.25 185 LEU A C 1
ATOM 1350 O O . LEU A 1 185 ? -11.647 -0.198 -16.509 1.00 94.25 185 LEU A O 1
ATOM 1354 N N . LEU A 1 186 ? -12.589 -2.199 -16.118 1.00 92.62 186 LEU A N 1
ATOM 1355 C CA . LEU A 1 186 ? -13.955 -1.711 -15.933 1.00 92.62 186 LEU A CA 1
ATOM 1356 C C . LEU A 1 186 ? -14.102 -0.918 -14.633 1.00 92.62 186 LEU A C 1
ATOM 1358 O O . LEU A 1 186 ? -14.772 0.115 -14.592 1.00 92.62 186 LEU A O 1
ATOM 1362 N N . ARG A 1 187 ? -13.520 -1.437 -13.548 1.00 93.56 187 ARG A N 1
ATOM 1363 C CA . ARG A 1 187 ? -13.620 -0.841 -12.214 1.00 93.56 187 ARG A CA 1
ATOM 1364 C C . ARG A 1 187 ? -12.549 -1.380 -11.283 1.00 93.56 187 ARG A C 1
ATOM 1366 O O . ARG A 1 187 ? -12.196 -2.553 -11.367 1.00 93.56 187 ARG A O 1
ATOM 1373 N N . ASP A 1 188 ? -12.104 -0.555 -10.347 1.00 95.12 188 ASP A N 1
ATOM 1374 C CA . ASP A 1 188 ? -11.226 -0.964 -9.262 1.00 95.12 188 ASP A CA 1
ATOM 1375 C C . ASP A 1 188 ? -11.780 -0.577 -7.883 1.00 95.12 188 ASP A C 1
ATOM 1377 O O . ASP A 1 188 ? -12.631 0.305 -7.734 1.00 95.12 188 ASP A O 1
ATOM 1381 N N . TRP A 1 189 ? -11.301 -1.282 -6.862 1.00 96.00 189 TRP A N 1
ATOM 1382 C CA . TRP A 1 189 ? -11.582 -0.995 -5.461 1.00 96.00 189 TRP A CA 1
ATOM 1383 C C . TRP A 1 189 ? -10.316 -1.129 -4.633 1.00 96.00 189 TRP A C 1
ATOM 1385 O O . TRP A 1 189 ? -9.389 -1.865 -4.972 1.00 96.00 189 TRP A O 1
ATOM 1395 N N . ARG A 1 190 ? -10.318 -0.466 -3.479 1.00 93.06 190 ARG A N 1
ATOM 1396 C CA . ARG A 1 190 ? -9.279 -0.609 -2.464 1.00 93.06 190 ARG A CA 1
ATOM 1397 C C . ARG A 1 190 ? -9.920 -0.870 -1.112 1.00 93.06 190 ARG A C 1
ATOM 1399 O O . ARG A 1 190 ? -10.889 -0.212 -0.742 1.00 93.06 190 ARG A O 1
ATOM 1406 N N . MET A 1 191 ? -9.353 -1.806 -0.367 1.00 94.81 191 MET A N 1
ATOM 1407 C CA . MET A 1 191 ? -9.694 -2.052 1.032 1.00 94.81 191 MET A CA 1
ATOM 1408 C C . MET A 1 191 ? -8.424 -2.179 1.866 1.00 94.81 191 MET A C 1
ATOM 1410 O O . MET A 1 191 ? -7.353 -2.459 1.339 1.00 94.81 191 MET A O 1
ATOM 1414 N N . ARG A 1 192 ? -8.527 -1.961 3.175 1.00 94.94 192 ARG A N 1
ATOM 1415 C CA . ARG A 1 192 ? -7.391 -2.113 4.086 1.00 94.94 192 ARG A CA 1
ATOM 1416 C C . ARG A 1 192 ? -6.993 -3.584 4.194 1.00 94.94 192 ARG A C 1
ATOM 1418 O O . ARG A 1 192 ? -7.859 -4.449 4.304 1.00 94.94 192 ARG A O 1
ATOM 1425 N N . THR A 1 193 ? -5.696 -3.852 4.260 1.00 95.06 193 THR A N 1
ATOM 1426 C CA . THR A 1 193 ? -5.195 -5.181 4.611 1.00 95.06 193 THR A CA 1
ATOM 1427 C C . THR A 1 193 ? -5.309 -5.403 6.119 1.00 95.06 193 THR A C 1
ATOM 1429 O O . THR A 1 193 ? -4.765 -4.632 6.908 1.00 95.06 193 THR A O 1
ATOM 1432 N N . ASP A 1 194 ? -5.985 -6.474 6.533 1.00 95.56 194 ASP A N 1
ATOM 1433 C CA . ASP A 1 194 ? -5.901 -7.002 7.897 1.00 95.56 194 ASP A CA 1
ATOM 1434 C C . ASP A 1 194 ? -5.204 -8.364 7.852 1.00 95.56 194 ASP A C 1
ATOM 1436 O O . ASP A 1 194 ? -5.696 -9.307 7.236 1.00 95.56 194 ASP A O 1
ATOM 1440 N N . ALA A 1 195 ? -4.045 -8.474 8.502 1.00 91.00 195 ALA A N 1
ATOM 1441 C CA . ALA A 1 195 ? -3.255 -9.705 8.524 1.00 91.00 195 ALA A CA 1
ATOM 1442 C C . ALA A 1 195 ? -3.957 -10.874 9.240 1.00 91.00 195 ALA A C 1
ATOM 1444 O O . ALA A 1 195 ? -3.503 -12.014 9.130 1.00 91.00 195 ALA A O 1
ATOM 1445 N N . ARG A 1 196 ? -5.033 -10.599 9.987 1.00 94.38 196 ARG A N 1
ATOM 1446 C CA . ARG A 1 196 ? -5.837 -11.590 10.711 1.00 94.38 196 ARG A CA 1
ATOM 1447 C C . ARG A 1 196 ? -7.172 -11.885 10.030 1.00 94.38 196 ARG A C 1
ATOM 1449 O O . ARG A 1 196 ? -7.947 -12.650 10.595 1.00 94.38 196 ARG A O 1
ATOM 1456 N N . ILE A 1 197 ? -7.437 -11.294 8.861 1.00 96.44 197 ILE A N 1
ATOM 1457 C CA . ILE A 1 197 ? -8.683 -11.531 8.128 1.00 96.44 197 ILE A CA 1
ATOM 1458 C C . ILE A 1 197 ? -8.832 -13.016 7.813 1.00 96.44 197 ILE A C 1
ATOM 1460 O O . ILE A 1 197 ? -7.893 -13.651 7.340 1.00 96.44 197 ILE A O 1
ATOM 1464 N N . THR A 1 198 ? -10.007 -13.572 8.068 1.00 97.88 198 THR A N 1
ATOM 1465 C CA . THR A 1 198 ? -10.331 -14.945 7.675 1.00 97.88 198 THR A CA 1
ATOM 1466 C C . THR A 1 198 ? -10.772 -15.008 6.212 1.00 97.88 198 THR A C 1
ATOM 1468 O O . THR A 1 198 ? -11.235 -14.021 5.636 1.00 97.88 198 THR A O 1
ATOM 1471 N N . ALA A 1 199 ? -10.672 -16.186 5.596 1.00 97.75 199 ALA A N 1
ATOM 1472 C CA . ALA A 1 199 ? -11.161 -16.426 4.240 1.00 97.75 199 ALA A CA 1
ATOM 1473 C C . ALA A 1 199 ? -12.634 -16.021 4.042 1.00 97.75 199 ALA A C 1
ATOM 1475 O O . ALA A 1 199 ? -12.979 -15.449 3.007 1.00 97.75 199 ALA A O 1
ATOM 1476 N N . ASP A 1 200 ? -13.492 -16.282 5.031 1.00 97.75 200 ASP A N 1
ATOM 1477 C CA . ASP A 1 200 ? -14.923 -15.970 4.964 1.00 97.75 200 ASP A CA 1
ATOM 1478 C C . ASP A 1 200 ? -15.173 -14.451 5.032 1.00 97.75 200 ASP A C 1
ATOM 1480 O O . ASP A 1 200 ? -15.977 -13.918 4.263 1.00 97.75 200 ASP A O 1
ATOM 1484 N N . GLU A 1 201 ? -14.446 -13.725 5.891 1.00 98.00 201 GLU A N 1
ATOM 1485 C CA . GLU A 1 201 ? -14.504 -12.256 5.969 1.00 98.00 201 GLU A CA 1
ATOM 1486 C C . GLU A 1 201 ? -13.981 -11.596 4.687 1.00 98.00 201 GLU A C 1
ATOM 1488 O O . GLU A 1 201 ? -14.575 -10.629 4.194 1.00 98.00 201 GLU A O 1
ATOM 1493 N N . LEU A 1 202 ? -12.900 -12.136 4.113 1.00 97.62 202 LEU A N 1
ATOM 1494 C CA . LEU A 1 202 ? -12.350 -11.669 2.843 1.00 97.62 202 LEU A CA 1
ATOM 1495 C C . LEU A 1 202 ? -13.350 -11.893 1.699 1.00 97.62 202 LEU A C 1
ATOM 1497 O O . LEU A 1 202 ? -13.601 -10.967 0.926 1.00 97.62 202 LEU A O 1
ATOM 1501 N N . ALA A 1 203 ? -13.983 -13.071 1.626 1.00 96.69 203 ALA A N 1
ATOM 1502 C CA . ALA A 1 203 ? -15.026 -13.367 0.640 1.00 96.69 203 ALA A CA 1
ATOM 1503 C C . ALA A 1 203 ? -16.231 -12.435 0.778 1.00 96.69 203 ALA A C 1
ATOM 1505 O O . ALA A 1 203 ? -16.714 -11.910 -0.227 1.00 96.69 203 ALA A O 1
ATOM 1506 N N . LEU A 1 204 ? -16.718 -12.237 2.008 1.00 97.06 204 LEU A N 1
ATOM 1507 C CA . LEU A 1 204 ? -17.863 -11.379 2.298 1.00 97.06 204 LEU A CA 1
ATOM 1508 C C . LEU A 1 204 ? -17.589 -9.940 1.856 1.00 97.06 204 LEU A C 1
ATOM 1510 O O . LEU A 1 204 ? -18.401 -9.349 1.144 1.00 97.06 204 LEU A O 1
ATOM 1514 N N . THR A 1 205 ? -16.428 -9.403 2.234 1.00 96.31 205 THR A N 1
ATOM 1515 C CA . THR A 1 205 ? -16.024 -8.033 1.894 1.00 96.31 205 THR A CA 1
ATOM 1516 C C . THR A 1 205 ? -15.859 -7.873 0.386 1.00 96.31 205 THR A C 1
ATOM 1518 O O . THR A 1 205 ? -16.430 -6.959 -0.206 1.00 96.31 205 THR A O 1
ATOM 1521 N N . MET A 1 206 ? -15.141 -8.797 -0.261 1.00 95.31 206 MET A N 1
ATOM 1522 C CA . MET A 1 206 ? -14.905 -8.761 -1.703 1.00 95.31 206 MET A CA 1
ATOM 1523 C C . MET A 1 206 ? -16.216 -8.861 -2.489 1.00 95.31 206 MET A C 1
ATOM 1525 O O . MET A 1 206 ? -16.453 -8.062 -3.389 1.00 95.31 206 MET A O 1
ATOM 1529 N N . ARG A 1 207 ? -17.111 -9.784 -2.117 1.00 94.38 207 ARG A N 1
ATOM 1530 C CA . ARG A 1 207 ? -18.437 -9.911 -2.738 1.00 94.38 207 ARG A CA 1
ATOM 1531 C C . ARG A 1 207 ? -19.274 -8.645 -2.547 1.00 94.38 207 ARG A C 1
ATOM 1533 O O . ARG A 1 207 ? -19.941 -8.223 -3.484 1.00 94.38 207 ARG A O 1
ATOM 1540 N N . GLY A 1 208 ? -19.218 -8.028 -1.366 1.00 95.44 208 GLY A N 1
ATOM 1541 C CA . GLY A 1 208 ? -19.899 -6.762 -1.092 1.00 95.44 208 GLY A CA 1
ATOM 1542 C C . GLY A 1 208 ? -19.410 -5.611 -1.977 1.00 95.44 208 GLY A C 1
ATOM 1543 O O . GLY A 1 208 ? -20.229 -4.835 -2.461 1.00 95.44 208 GLY A O 1
ATOM 1544 N N . LEU A 1 209 ? -18.099 -5.524 -2.228 1.00 95.19 209 LEU A N 1
ATOM 1545 C CA . LEU A 1 209 ? -17.509 -4.515 -3.118 1.00 95.19 209 LEU A CA 1
ATOM 1546 C C . LEU A 1 209 ? -17.871 -4.750 -4.589 1.00 95.19 209 LEU A C 1
ATOM 1548 O O . LEU A 1 209 ? -18.201 -3.799 -5.296 1.00 95.19 209 LEU A O 1
ATOM 1552 N N . LEU A 1 210 ? -17.830 -6.009 -5.029 1.00 92.62 210 LEU A N 1
ATOM 1553 C CA . LEU A 1 210 ? -18.136 -6.406 -6.405 1.00 92.62 210 LEU A CA 1
ATOM 1554 C C . LEU A 1 210 ? -19.624 -6.256 -6.750 1.00 92.62 210 LEU A C 1
ATOM 1556 O O . LEU A 1 210 ? -19.957 -5.999 -7.905 1.00 92.62 210 LEU A O 1
ATOM 1560 N N . GLY A 1 211 ? -20.518 -6.409 -5.768 1.00 92.50 211 GLY A N 1
ATOM 1561 C CA . GLY A 1 211 ? -21.958 -6.294 -5.978 1.00 92.50 211 GLY A CA 1
ATOM 1562 C C . GLY A 1 211 ? -22.464 -7.304 -7.010 1.00 92.50 211 GLY A C 1
ATOM 1563 O O . GLY A 1 211 ? -22.212 -8.502 -6.885 1.00 92.50 211 GLY A O 1
ATOM 1564 N N . GLU A 1 212 ? -23.166 -6.814 -8.034 1.00 88.75 212 GLU A N 1
ATOM 1565 C CA . GLU A 1 212 ? -23.710 -7.643 -9.120 1.00 88.75 212 GLU A CA 1
ATOM 1566 C C . GLU A 1 212 ? -22.624 -8.380 -9.920 1.00 88.75 212 GLU A C 1
ATOM 1568 O O . GLU A 1 212 ? -22.831 -9.520 -10.330 1.00 88.75 212 GLU A O 1
ATOM 1573 N N . HIS A 1 213 ? -21.422 -7.805 -10.025 1.00 89.94 213 HIS A N 1
ATOM 1574 C CA . HIS A 1 213 ? -20.316 -8.411 -10.767 1.00 89.94 213 HIS A CA 1
ATOM 1575 C C . HIS A 1 213 ? -19.728 -9.655 -10.095 1.00 89.94 213 HIS A C 1
ATOM 1577 O O . HIS A 1 213 ? -18.975 -10.395 -10.725 1.00 89.94 213 HIS A O 1
ATOM 1583 N N . ALA A 1 214 ? -20.037 -9.917 -8.820 1.00 89.69 214 ALA A N 1
ATOM 1584 C CA . ALA A 1 214 ? -19.458 -11.046 -8.094 1.00 89.69 214 ALA A CA 1
ATOM 1585 C C . ALA A 1 214 ? -19.812 -12.407 -8.719 1.00 89.69 214 ALA A C 1
ATOM 1587 O O . ALA A 1 214 ? -19.017 -13.345 -8.631 1.00 89.69 214 ALA A O 1
ATOM 1588 N N . GLU A 1 215 ? -20.992 -12.519 -9.338 1.00 87.62 215 GLU A N 1
ATOM 1589 C CA . GLU A 1 215 ? -21.449 -13.746 -10.006 1.00 87.62 215 GLU A CA 1
ATOM 1590 C C . GLU A 1 215 ? -20.979 -13.848 -11.466 1.00 87.62 215 GLU A C 1
ATOM 1592 O O . GLU A 1 215 ? -21.067 -14.918 -12.066 1.00 87.62 215 GLU A O 1
ATOM 1597 N N . GLU A 1 216 ? -20.434 -12.765 -12.024 1.00 90.75 216 GLU A N 1
ATOM 1598 C CA . GLU A 1 216 ? -19.981 -12.678 -13.417 1.00 90.75 216 GLU A CA 1
ATOM 1599 C C . GLU A 1 216 ? -18.506 -13.072 -13.585 1.00 90.75 216 GLU A C 1
ATOM 1601 O O . GLU A 1 216 ? -18.027 -13.222 -14.706 1.00 90.75 216 GLU A O 1
ATOM 1606 N N . ILE A 1 217 ? -17.769 -13.261 -12.483 1.00 94.50 217 ILE A N 1
ATOM 1607 C CA . ILE A 1 217 ? -16.334 -13.559 -12.513 1.00 94.50 217 ILE A CA 1
ATOM 1608 C C . ILE A 1 217 ? -16.074 -14.909 -13.192 1.00 94.50 217 ILE A C 1
ATOM 1610 O O . ILE A 1 217 ? -16.427 -15.977 -12.689 1.00 94.50 217 ILE A O 1
ATOM 1614 N N . THR A 1 218 ? -15.350 -14.847 -14.305 1.00 94.88 218 THR A N 1
ATOM 1615 C CA . THR A 1 218 ? -14.952 -16.005 -15.122 1.00 94.88 218 THR A CA 1
ATOM 1616 C C . THR A 1 218 ? -13.479 -16.377 -14.987 1.00 94.88 218 THR A C 1
ATOM 1618 O O . THR A 1 218 ? -13.091 -17.471 -15.386 1.00 94.88 218 THR A O 1
ATOM 1621 N N . GLY A 1 219 ? -12.660 -15.507 -14.396 1.00 96.50 219 GLY A N 1
ATOM 1622 C CA . GLY A 1 219 ? -11.245 -15.752 -14.142 1.00 96.50 219 GLY A CA 1
ATOM 1623 C C . GLY A 1 219 ? -10.751 -14.941 -12.952 1.00 96.50 219 GLY A C 1
ATOM 1624 O O . GLY A 1 219 ? -11.296 -13.876 -12.657 1.00 96.50 219 GLY A O 1
ATOM 1625 N N . ILE A 1 220 ? -9.724 -15.439 -12.259 1.00 97.81 220 ILE A N 1
ATOM 1626 C CA . ILE A 1 220 ? -9.090 -14.727 -11.142 1.00 97.81 220 ILE A CA 1
ATOM 1627 C C . ILE A 1 220 ? -7.566 -14.748 -11.277 1.00 97.81 220 ILE A C 1
ATOM 1629 O O . ILE A 1 220 ? -6.961 -15.806 -11.427 1.00 97.81 220 ILE A O 1
ATOM 1633 N N . SER A 1 221 ? -6.931 -13.590 -11.138 1.00 98.25 221 SER A N 1
ATOM 1634 C CA . SER A 1 221 ? -5.480 -13.460 -11.001 1.00 98.25 221 SER A CA 1
ATOM 1635 C C . SER A 1 221 ? -5.161 -12.759 -9.698 1.00 98.25 221 SER A C 1
ATOM 1637 O O . SER A 1 221 ? -5.734 -11.714 -9.408 1.00 98.25 221 SER A O 1
ATOM 1639 N N . ALA A 1 222 ? -4.270 -13.305 -8.889 1.00 98.38 222 ALA A N 1
ATOM 1640 C CA . ALA A 1 222 ? -3.995 -12.726 -7.588 1.00 98.38 222 ALA A CA 1
ATOM 1641 C C . ALA A 1 222 ? -2.521 -12.790 -7.217 1.00 98.38 222 ALA A C 1
ATOM 1643 O O . ALA A 1 222 ? -1.812 -13.714 -7.604 1.00 98.38 222 ALA A O 1
ATOM 1644 N N . LEU A 1 223 ? -2.074 -11.844 -6.403 1.00 97.75 223 LEU A N 1
ATOM 1645 C CA . LEU A 1 223 ? -0.791 -11.896 -5.717 1.00 97.75 223 LEU A CA 1
ATOM 1646 C C . LEU A 1 223 ? -0.954 -11.445 -4.268 1.00 97.75 223 LEU A C 1
ATOM 1648 O O . LEU A 1 223 ? -1.922 -10.772 -3.909 1.00 97.75 223 LEU A O 1
ATOM 1652 N N . SER A 1 224 ? 0.007 -11.811 -3.425 1.00 97.19 224 SER A N 1
ATOM 1653 C CA . SER A 1 224 ? 0.096 -11.262 -2.078 1.00 97.19 224 SER A CA 1
ATOM 1654 C C . SER A 1 224 ? 1.537 -11.163 -1.614 1.00 97.19 224 SER A C 1
ATOM 1656 O O . SER A 1 224 ? 2.298 -12.124 -1.714 1.00 97.19 224 SER A O 1
ATOM 1658 N N . THR A 1 225 ? 1.886 -10.010 -1.049 1.00 93.88 225 THR A N 1
ATOM 1659 C CA . THR A 1 225 ? 3.145 -9.792 -0.322 1.00 93.88 225 THR A CA 1
ATOM 1660 C C . THR A 1 225 ? 3.006 -10.065 1.181 1.00 93.88 225 THR A C 1
ATOM 1662 O O . THR A 1 225 ? 3.981 -9.955 1.920 1.00 93.88 225 THR A O 1
ATOM 1665 N N . VAL A 1 226 ? 1.812 -10.465 1.644 1.00 95.69 226 VAL A N 1
ATOM 1666 C CA . VAL A 1 226 ? 1.482 -10.695 3.058 1.00 95.69 226 VAL A CA 1
ATOM 1667 C C . VAL A 1 226 ? 1.177 -12.183 3.285 1.00 95.69 226 VAL A C 1
ATOM 1669 O O . VAL A 1 226 ? 0.059 -12.627 3.015 1.00 95.69 226 VAL A O 1
ATOM 1672 N N . PRO A 1 227 ? 2.119 -12.983 3.827 1.00 93.62 227 PRO A N 1
ATOM 1673 C CA . PRO A 1 227 ? 1.974 -14.443 3.906 1.00 93.62 227 PRO A CA 1
ATOM 1674 C C . PRO A 1 227 ? 0.719 -14.932 4.642 1.00 93.62 227 PRO A C 1
ATOM 1676 O O . PRO A 1 227 ? 0.110 -15.926 4.243 1.00 93.62 227 PRO A O 1
ATOM 1679 N N . ALA A 1 228 ? 0.311 -14.232 5.705 1.00 95.69 228 ALA A N 1
ATOM 1680 C CA . ALA A 1 228 ? -0.889 -14.576 6.466 1.00 95.69 228 ALA A CA 1
ATOM 1681 C C . ALA A 1 228 ? -2.163 -14.439 5.617 1.00 95.69 228 ALA A C 1
ATOM 1683 O O . ALA A 1 228 ? -2.989 -15.350 5.603 1.00 95.69 228 ALA A O 1
ATOM 1684 N N . VAL A 1 229 ? -2.271 -13.354 4.844 1.00 97.62 229 VAL A N 1
ATOM 1685 C CA . VAL A 1 229 ? -3.413 -13.101 3.956 1.00 97.62 229 VAL A CA 1
ATOM 1686 C C . VAL A 1 229 ? -3.359 -14.010 2.733 1.00 97.62 229 VAL A C 1
ATOM 1688 O O . VAL A 1 229 ? -4.396 -14.489 2.298 1.00 97.62 229 VAL A O 1
ATOM 1691 N N . LEU A 1 230 ? -2.171 -14.332 2.211 1.00 97.56 230 LEU A N 1
ATOM 1692 C CA . LEU A 1 230 ? -2.012 -15.298 1.119 1.00 97.56 230 LEU A CA 1
ATOM 1693 C C . LEU A 1 230 ? -2.620 -16.666 1.465 1.00 97.56 230 LEU A C 1
ATOM 1695 O O . LEU A 1 230 ? -3.299 -17.273 0.635 1.00 97.56 230 LEU A O 1
ATOM 1699 N N . ARG A 1 231 ? -2.409 -17.149 2.698 1.00 97.06 231 ARG A N 1
ATOM 1700 C CA . ARG A 1 231 ? -3.014 -18.402 3.181 1.00 97.06 231 ARG A CA 1
ATOM 1701 C C . ARG A 1 231 ? -4.541 -18.338 3.119 1.00 97.06 231 ARG A C 1
ATOM 1703 O O . ARG A 1 231 ? -5.165 -19.262 2.604 1.00 97.06 231 ARG A O 1
ATOM 1710 N N . GLU A 1 232 ? -5.124 -17.249 3.600 1.00 98.25 232 GLU A N 1
ATOM 1711 C CA . GLU A 1 232 ? -6.578 -17.052 3.661 1.00 98.25 232 GLU A CA 1
ATOM 1712 C C . GLU A 1 232 ? -7.177 -16.806 2.269 1.00 98.25 232 GLU A C 1
ATOM 1714 O O . GLU A 1 232 ? -8.217 -17.364 1.931 1.00 98.25 232 GLU A O 1
ATOM 1719 N N . LEU A 1 233 ? -6.461 -16.095 1.395 1.00 98.06 233 LEU A N 1
ATOM 1720 C CA . LEU A 1 233 ? -6.811 -15.907 -0.010 1.00 98.06 233 LEU A CA 1
ATOM 1721 C C . LEU A 1 233 ? -6.908 -17.250 -0.747 1.00 98.06 233 LEU A C 1
ATOM 1723 O O . LEU A 1 233 ? -7.860 -17.476 -1.493 1.00 98.06 233 LEU A O 1
ATOM 1727 N N . ARG A 1 234 ? -5.971 -18.183 -0.521 1.00 97.88 234 ARG A N 1
ATOM 1728 C CA . ARG A 1 234 ? -6.053 -19.533 -1.108 1.00 97.88 234 ARG A CA 1
ATOM 1729 C C . ARG A 1 234 ? -7.314 -20.272 -0.664 1.00 97.88 234 ARG A C 1
ATOM 1731 O O . ARG A 1 234 ? -7.988 -20.866 -1.508 1.00 97.88 234 ARG A O 1
ATOM 1738 N N . VAL A 1 235 ? -7.621 -20.236 0.635 1.00 98.12 235 VAL A N 1
ATOM 1739 C CA . VAL A 1 235 ? -8.813 -20.882 1.212 1.00 98.12 235 VAL A CA 1
ATOM 1740 C C . VAL A 1 235 ? -10.078 -20.257 0.628 1.00 98.12 235 VAL A C 1
ATOM 1742 O O . VAL A 1 235 ? -10.921 -20.978 0.097 1.00 98.12 235 VAL A O 1
ATOM 1745 N N . MET A 1 236 ? -10.156 -18.926 0.608 1.00 97.88 236 MET A N 1
ATOM 1746 C CA . MET A 1 236 ? -11.272 -18.168 0.046 1.00 97.88 236 MET A CA 1
ATOM 1747 C C . MET A 1 236 ? -11.525 -18.550 -1.414 1.00 97.88 236 MET A C 1
ATOM 1749 O O . MET A 1 236 ? -12.641 -18.909 -1.793 1.00 97.88 236 MET A O 1
ATOM 1753 N N . LEU A 1 237 ? -10.482 -18.519 -2.247 1.00 96.88 237 LEU A N 1
ATOM 1754 C CA . LEU A 1 237 ? -10.612 -18.868 -3.656 1.00 96.88 237 LEU A CA 1
ATOM 1755 C C . LEU A 1 237 ? -11.044 -20.331 -3.815 1.00 96.88 237 LEU A C 1
ATOM 1757 O O . LEU A 1 237 ? -11.845 -20.643 -4.692 1.00 96.88 237 LEU A O 1
ATOM 1761 N N . ALA A 1 238 ? -10.521 -21.261 -3.008 1.00 96.31 238 ALA A N 1
ATOM 1762 C CA . ALA A 1 238 ? -10.882 -22.679 -3.092 1.00 96.31 238 ALA A CA 1
ATOM 1763 C C . ALA A 1 238 ? -12.353 -22.916 -2.729 1.00 96.31 238 ALA A C 1
ATOM 1765 O O . ALA A 1 238 ? -13.050 -23.615 -3.461 1.00 96.31 238 ALA A O 1
ATOM 1766 N N . GLN A 1 239 ? -12.821 -22.286 -1.654 1.00 96.81 239 GLN A N 1
ATOM 1767 C CA . GLN A 1 239 ? -14.166 -22.456 -1.114 1.00 96.81 239 GLN A CA 1
ATOM 1768 C C . GLN A 1 239 ? -15.235 -21.755 -1.959 1.00 96.81 239 GLN A C 1
ATOM 1770 O O . GLN A 1 239 ? -16.257 -22.358 -2.281 1.00 96.81 239 GLN A O 1
ATOM 1775 N N . TYR A 1 240 ? -14.997 -20.502 -2.350 1.00 95.31 240 TYR A N 1
ATOM 1776 C CA . TYR A 1 240 ? -16.016 -19.655 -2.980 1.00 95.31 240 TYR A CA 1
ATOM 1777 C C . TYR A 1 240 ? -15.898 -19.568 -4.504 1.00 95.31 240 TYR A C 1
ATOM 1779 O O . TYR A 1 240 ? -16.899 -19.340 -5.177 1.00 95.31 240 TYR A O 1
ATOM 1787 N N . TYR A 1 241 ? -14.704 -19.805 -5.056 1.00 93.88 241 TYR A N 1
ATOM 1788 C CA . TYR A 1 241 ? -14.409 -19.708 -6.492 1.00 93.88 241 TYR A CA 1
ATOM 1789 C C . TYR A 1 241 ? -13.823 -21.017 -7.046 1.00 93.88 241 TYR A C 1
ATOM 1791 O O . TYR A 1 241 ? -13.045 -21.027 -7.999 1.00 93.88 241 TYR A O 1
ATOM 1799 N N . GLY A 1 242 ? -14.192 -22.158 -6.448 1.00 91.06 242 GLY A N 1
ATOM 1800 C CA . GLY A 1 242 ? -13.683 -23.503 -6.764 1.00 91.06 242 GLY A CA 1
ATOM 1801 C C . GLY A 1 242 ? -13.716 -23.893 -8.247 1.00 91.06 242 GLY A C 1
ATOM 1802 O O . GLY A 1 242 ? -12.867 -24.653 -8.700 1.00 91.06 242 GLY A O 1
ATOM 1803 N N . LYS A 1 243 ? -14.676 -23.353 -9.005 1.00 92.50 243 LYS A N 1
ATOM 1804 C CA . LYS A 1 243 ? -14.887 -23.649 -10.433 1.00 92.50 243 LYS A CA 1
ATOM 1805 C C . LYS A 1 243 ? -14.282 -22.608 -11.379 1.00 92.50 243 LYS A C 1
ATOM 1807 O O . LYS A 1 243 ? -14.289 -22.828 -12.585 1.00 92.50 243 LYS A O 1
ATOM 1812 N N . VAL A 1 244 ? -13.801 -21.487 -10.848 1.00 95.12 244 VAL A N 1
ATOM 1813 C CA . VAL A 1 244 ? -13.261 -20.381 -11.640 1.00 95.12 244 VAL A CA 1
ATOM 1814 C C . VAL A 1 244 ? -11.764 -20.621 -11.871 1.00 95.12 244 VAL A C 1
ATOM 1816 O O . VAL A 1 244 ? -11.036 -20.835 -10.889 1.00 95.12 244 VAL A O 1
ATOM 1819 N N . PRO A 1 245 ? -11.285 -20.605 -13.132 1.00 95.75 245 PRO A N 1
ATOM 1820 C CA . PRO A 1 245 ? -9.861 -20.625 -13.440 1.00 95.75 245 PRO A CA 1
ATOM 1821 C C . PRO A 1 245 ? -9.125 -19.537 -12.665 1.00 95.75 245 PRO A C 1
ATOM 1823 O O . PRO A 1 245 ? -9.578 -18.393 -12.591 1.00 95.75 245 PRO A O 1
ATOM 1826 N N . ARG A 1 246 ? -7.991 -19.893 -12.058 1.00 96.00 246 ARG A N 1
ATOM 1827 C CA . ARG A 1 246 ? -7.252 -18.967 -11.202 1.00 96.00 246 ARG A CA 1
ATOM 1828 C C . ARG A 1 246 ? -5.749 -19.081 -11.367 1.00 96.00 246 ARG A C 1
ATOM 1830 O O . ARG A 1 246 ? -5.220 -20.178 -11.534 1.00 96.00 246 ARG A O 1
ATOM 1837 N N . VAL A 1 247 ? -5.072 -17.957 -11.191 1.00 97.44 247 VAL A N 1
ATOM 1838 C CA . VAL A 1 247 ? -3.617 -17.880 -11.071 1.00 97.44 247 VAL A CA 1
ATOM 1839 C C . VAL A 1 247 ? -3.286 -17.099 -9.809 1.00 97.44 247 VAL A C 1
ATOM 1841 O O . VAL A 1 247 ? -3.767 -15.987 -9.628 1.00 97.44 247 VAL A O 1
ATOM 1844 N N . ILE A 1 248 ? -2.481 -17.683 -8.924 1.00 97.75 248 ILE A N 1
ATOM 1845 C CA . ILE A 1 248 ? -1.899 -16.970 -7.781 1.00 97.75 248 ILE A CA 1
ATOM 1846 C C . ILE A 1 248 ? -0.404 -16.855 -8.061 1.00 97.75 248 ILE A C 1
ATOM 1848 O O . ILE A 1 248 ? 0.246 -17.883 -8.229 1.00 97.75 248 ILE A O 1
ATOM 1852 N N . VAL A 1 249 ? 0.123 -15.635 -8.166 1.00 96.62 249 VAL A N 1
ATOM 1853 C CA . VAL A 1 249 ? 1.520 -15.359 -8.525 1.00 96.62 249 VAL A CA 1
ATOM 1854 C C . VAL A 1 249 ? 2.439 -15.825 -7.403 1.00 96.62 249 VAL A C 1
ATOM 1856 O O . VAL A 1 249 ? 2.549 -15.195 -6.354 1.00 96.62 249 VAL A O 1
ATOM 1859 N N . GLU A 1 250 ? 3.104 -16.948 -7.648 1.00 90.88 250 GLU A N 1
ATOM 1860 C CA . GLU A 1 250 ? 3.965 -17.650 -6.701 1.00 90.88 250 GLU A CA 1
ATOM 1861 C C . GLU A 1 250 ? 5.155 -18.276 -7.435 1.00 90.88 250 GLU A C 1
ATOM 1863 O O . GLU A 1 250 ? 5.128 -18.390 -8.669 1.00 90.88 250 GLU A O 1
ATOM 1868 N N . PRO A 1 251 ? 6.203 -18.719 -6.713 1.00 85.62 251 PRO A N 1
ATOM 1869 C CA . PRO A 1 251 ? 7.301 -19.449 -7.330 1.00 85.62 251 PRO A CA 1
ATOM 1870 C C . PRO A 1 251 ? 6.796 -20.622 -8.186 1.00 85.62 251 PRO A C 1
ATOM 1872 O O . PRO A 1 251 ? 6.128 -21.525 -7.688 1.00 85.62 251 PRO A O 1
ATOM 1875 N N . GLY A 1 252 ? 7.127 -20.602 -9.481 1.00 85.38 252 GLY A N 1
ATOM 1876 C CA . GLY A 1 252 ? 6.704 -21.609 -10.462 1.00 85.38 252 GLY A CA 1
ATOM 1877 C C . GLY A 1 252 ? 5.638 -21.135 -11.457 1.00 85.38 252 GLY A C 1
ATOM 1878 O O . GLY A 1 252 ? 5.479 -21.764 -12.502 1.00 85.38 252 GLY A O 1
ATOM 1879 N N . VAL A 1 253 ? 4.956 -20.012 -11.202 1.00 93.19 253 VAL A N 1
ATOM 1880 C CA . VAL A 1 253 ? 4.044 -19.405 -12.186 1.00 93.19 253 VAL A CA 1
ATOM 1881 C C . VAL A 1 253 ? 4.830 -18.839 -13.365 1.00 93.19 253 VAL A C 1
ATOM 1883 O O . VAL A 1 253 ? 5.860 -18.183 -13.198 1.00 93.19 253 VAL A O 1
ATOM 1886 N N . ARG A 1 254 ? 4.327 -19.058 -14.585 1.00 92.62 254 ARG A N 1
ATOM 1887 C CA . ARG A 1 254 ? 4.950 -18.533 -15.804 1.00 92.62 254 ARG A CA 1
ATOM 1888 C C . ARG A 1 254 ? 4.636 -17.045 -15.939 1.00 92.62 254 ARG A C 1
ATOM 1890 O O . ARG A 1 254 ? 3.662 -16.675 -16.585 1.00 92.62 254 ARG A O 1
ATOM 1897 N N . THR A 1 255 ? 5.465 -16.200 -15.339 1.00 93.00 255 THR A N 1
ATOM 1898 C CA . THR A 1 255 ? 5.435 -14.741 -15.554 1.00 93.00 255 THR A CA 1
ATOM 1899 C C . THR A 1 255 ? 6.170 -14.368 -16.843 1.00 93.00 255 THR A C 1
ATOM 1901 O O . THR A 1 255 ? 5.752 -13.482 -17.583 1.00 93.00 255 THR A O 1
ATOM 1904 N N . GLY A 1 256 ? 7.244 -15.110 -17.142 1.00 91.00 256 GLY A N 1
ATOM 1905 C CA . GLY A 1 256 ? 8.162 -14.881 -18.258 1.00 91.00 256 GLY A CA 1
ATOM 1906 C C . GLY A 1 256 ? 8.948 -13.579 -18.160 1.00 91.00 256 GLY A C 1
ATOM 1907 O O . GLY A 1 256 ? 9.340 -13.039 -19.189 1.00 91.00 256 GLY A O 1
ATOM 1908 N N . VAL A 1 257 ? 9.173 -13.117 -16.931 1.00 95.69 257 VAL A N 1
ATOM 1909 C CA . VAL A 1 257 ? 10.108 -12.045 -16.588 1.00 95.69 257 VAL A CA 1
ATOM 1910 C C . VAL A 1 257 ? 11.423 -12.687 -16.131 1.00 95.69 257 VAL A C 1
ATOM 1912 O O . VAL A 1 257 ? 11.427 -13.374 -15.105 1.00 95.69 257 VAL A O 1
ATOM 1915 N N . PRO A 1 258 ? 12.539 -12.513 -16.859 1.00 96.38 258 PRO A N 1
ATOM 1916 C CA . PRO A 1 258 ? 13.853 -12.926 -16.378 1.00 96.38 258 PRO A CA 1
ATOM 1917 C C . PRO A 1 258 ? 14.289 -12.073 -15.180 1.00 96.38 258 PRO A C 1
ATOM 1919 O O . PRO A 1 258 ? 14.191 -10.849 -15.229 1.00 96.38 258 PRO A O 1
ATOM 1922 N N . LEU A 1 259 ? 14.795 -12.710 -14.121 1.00 96.44 259 LEU A N 1
ATOM 1923 C CA . LEU A 1 259 ? 15.283 -12.035 -12.913 1.00 96.44 259 LEU A CA 1
ATOM 1924 C C . LEU A 1 259 ? 16.816 -12.065 -12.895 1.00 96.44 259 LEU A C 1
ATOM 1926 O O . LEU A 1 259 ? 17.405 -13.116 -12.650 1.00 96.44 259 LEU A O 1
ATOM 1930 N N . LEU A 1 260 ? 17.457 -10.926 -13.168 1.00 95.62 260 LEU A N 1
ATOM 1931 C CA . LEU A 1 260 ? 18.916 -10.767 -13.208 1.00 95.62 260 LEU A CA 1
ATOM 1932 C C . LEU A 1 260 ? 19.431 -10.163 -11.898 1.00 95.62 260 LEU A C 1
ATOM 1934 O O . LEU A 1 260 ? 20.033 -9.095 -11.872 1.00 95.62 260 LEU A O 1
ATOM 1938 N N . VAL A 1 261 ? 19.159 -10.864 -10.802 1.00 94.75 261 VAL A N 1
ATOM 1939 C CA . VAL A 1 261 ? 19.610 -10.515 -9.451 1.00 94.75 261 VAL A CA 1
ATOM 1940 C C . VAL A 1 261 ? 20.265 -11.725 -8.796 1.00 94.75 261 VAL A C 1
ATOM 1942 O O . VAL A 1 261 ? 19.989 -12.861 -9.185 1.00 94.75 261 VAL A O 1
ATOM 1945 N N . ASP A 1 262 ? 21.087 -11.491 -7.774 1.00 93.81 262 ASP A N 1
ATOM 1946 C CA . ASP A 1 262 ? 21.838 -12.552 -7.091 1.00 93.81 262 ASP A CA 1
ATOM 1947 C C . ASP A 1 262 ? 20.927 -13.644 -6.510 1.00 93.81 262 ASP A C 1
ATOM 1949 O O . ASP A 1 262 ? 21.227 -14.835 -6.622 1.00 93.81 262 ASP A O 1
ATOM 1953 N N . ASN A 1 263 ? 19.787 -13.252 -5.926 1.00 92.56 263 ASN A N 1
ATOM 1954 C CA . ASN A 1 263 ? 18.801 -14.185 -5.388 1.00 92.56 263 ASN A CA 1
ATOM 1955 C C . ASN A 1 263 ? 17.383 -13.909 -5.924 1.00 92.56 263 ASN A C 1
ATOM 1957 O O . ASN A 1 263 ? 16.624 -13.141 -5.329 1.00 92.56 263 ASN A O 1
ATOM 1961 N N . PRO A 1 264 ? 16.967 -14.581 -7.014 1.00 90.88 264 PRO A N 1
ATOM 1962 C CA . PRO A 1 264 ? 15.642 -14.398 -7.610 1.00 90.88 264 PRO A CA 1
ATOM 1963 C C . PRO A 1 264 ? 14.464 -14.677 -6.666 1.00 90.88 264 PRO A C 1
ATOM 1965 O O . PRO A 1 264 ? 13.371 -14.166 -6.888 1.00 90.88 264 PRO A O 1
ATOM 1968 N N . LYS A 1 265 ? 14.663 -15.480 -5.611 1.00 88.00 265 LYS A N 1
ATOM 1969 C CA . LYS A 1 265 ? 13.604 -15.829 -4.647 1.00 88.00 265 LYS A CA 1
ATOM 1970 C C . LYS A 1 265 ? 13.246 -14.688 -3.692 1.00 88.00 265 LYS A C 1
ATOM 1972 O O . LYS A 1 265 ? 12.208 -14.766 -3.046 1.00 88.00 265 LYS A O 1
ATOM 1977 N N . GLU A 1 266 ? 14.098 -13.671 -3.579 1.00 87.88 266 GLU A N 1
ATOM 1978 C CA . GLU A 1 266 ? 13.869 -12.500 -2.720 1.00 87.88 266 GLU A CA 1
ATOM 1979 C C . GLU A 1 266 ? 13.081 -11.393 -3.429 1.00 87.88 266 GLU A C 1
ATOM 1981 O O . GLU A 1 266 ? 12.655 -10.425 -2.798 1.00 87.88 266 GLU A O 1
ATOM 1986 N N . VAL A 1 267 ? 12.869 -11.515 -4.742 1.00 92.12 267 VAL A N 1
ATOM 1987 C CA . VAL A 1 267 ? 12.080 -10.542 -5.496 1.00 92.12 267 VAL A CA 1
ATOM 1988 C C . VAL A 1 267 ? 10.601 -10.743 -5.174 1.00 92.12 267 VAL A C 1
ATOM 1990 O O . VAL A 1 267 ? 10.045 -11.820 -5.394 1.00 92.12 267 VAL A O 1
ATOM 1993 N N . GLY A 1 268 ? 9.966 -9.692 -4.655 1.00 92.38 268 GLY A N 1
ATOM 1994 C CA . GLY A 1 268 ? 8.536 -9.685 -4.354 1.00 92.38 268 GLY A CA 1
ATOM 1995 C C . GLY A 1 268 ? 7.678 -9.943 -5.603 1.00 92.38 268 GLY A C 1
ATOM 1996 O O . GLY A 1 268 ? 8.042 -9.502 -6.698 1.00 92.38 268 GLY A O 1
ATOM 1997 N N . PRO A 1 269 ? 6.547 -10.662 -5.473 1.00 94.69 269 PRO A N 1
ATOM 1998 C CA . PRO A 1 269 ? 5.686 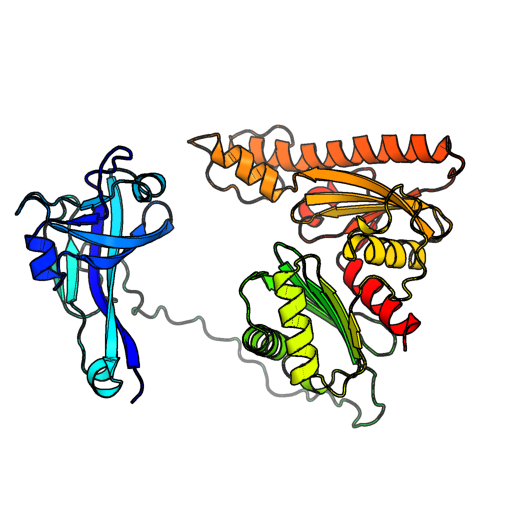-10.988 -6.609 1.00 94.69 269 PRO A CA 1
ATOM 1999 C C . PRO A 1 269 ? 5.105 -9.737 -7.283 1.00 94.69 269 PRO A C 1
ATOM 2001 O O . PRO A 1 269 ? 5.011 -9.694 -8.504 1.00 94.69 269 PRO A O 1
ATOM 2004 N N . ASP A 1 270 ? 4.783 -8.705 -6.508 1.00 95.44 270 ASP A N 1
ATOM 2005 C CA . ASP A 1 270 ? 4.374 -7.374 -6.971 1.00 95.44 270 ASP A CA 1
ATOM 2006 C C . ASP A 1 270 ? 5.394 -6.751 -7.937 1.00 95.44 270 ASP A C 1
ATOM 2008 O O . ASP A 1 270 ? 5.034 -6.322 -9.032 1.00 95.44 270 ASP A O 1
ATOM 2012 N N . ARG A 1 271 ? 6.686 -6.799 -7.601 1.00 96.44 271 ARG A N 1
ATOM 2013 C CA . ARG A 1 271 ? 7.778 -6.254 -8.429 1.00 96.44 271 ARG A CA 1
ATOM 2014 C C . ARG A 1 271 ? 7.929 -7.005 -9.752 1.00 96.44 271 ARG A C 1
ATOM 2016 O O . ARG A 1 271 ? 8.146 -6.399 -10.805 1.00 96.44 271 ARG A O 1
ATOM 2023 N N . VAL A 1 272 ? 7.763 -8.330 -9.728 1.00 97.12 272 VAL A N 1
ATOM 2024 C CA . VAL A 1 272 ? 7.756 -9.161 -10.947 1.00 97.12 272 VAL A CA 1
ATOM 2025 C C . VAL A 1 272 ? 6.580 -8.784 -11.851 1.00 97.12 272 VAL A C 1
ATOM 2027 O O . VAL A 1 272 ? 6.732 -8.676 -13.068 1.00 97.12 272 VAL A O 1
ATOM 2030 N N . ILE A 1 273 ? 5.410 -8.550 -11.261 1.00 98.00 273 ILE A N 1
ATOM 2031 C CA . ILE A 1 273 ? 4.188 -8.185 -11.979 1.00 98.00 273 ILE A CA 1
ATOM 2032 C C . ILE A 1 273 ? 4.270 -6.771 -12.559 1.00 98.00 273 ILE A C 1
ATOM 2034 O O . ILE A 1 273 ? 3.954 -6.577 -13.734 1.00 98.00 273 ILE A O 1
ATOM 2038 N N . ASN A 1 274 ? 4.777 -5.811 -11.788 1.00 98.00 274 ASN A N 1
ATOM 2039 C CA . ASN A 1 274 ? 5.041 -4.451 -12.254 1.00 98.00 274 ASN A CA 1
ATOM 2040 C C . ASN A 1 274 ? 6.047 -4.444 -13.414 1.00 98.00 274 ASN A C 1
ATOM 2042 O O . ASN A 1 274 ? 5.863 -3.713 -14.385 1.00 98.00 274 ASN A O 1
ATOM 2046 N N . THR A 1 275 ? 7.067 -5.307 -13.360 1.00 98.19 275 THR A N 1
ATOM 2047 C CA . THR A 1 275 ? 8.044 -5.477 -14.447 1.00 98.19 275 THR A CA 1
ATOM 2048 C C . THR A 1 275 ? 7.388 -5.971 -15.732 1.00 98.19 275 THR A C 1
ATOM 2050 O O . THR A 1 275 ? 7.619 -5.402 -16.800 1.00 98.19 275 THR A O 1
ATOM 2053 N N . LEU A 1 276 ? 6.543 -7.004 -15.633 1.00 97.75 276 LEU A N 1
ATOM 2054 C CA . LEU A 1 276 ? 5.801 -7.527 -16.779 1.00 97.75 276 LEU A CA 1
ATOM 2055 C C . LEU A 1 276 ? 4.921 -6.443 -17.412 1.00 97.75 276 LEU A C 1
ATOM 2057 O O . LEU A 1 276 ? 4.942 -6.268 -18.629 1.00 97.75 276 LEU A O 1
ATOM 2061 N N . ALA A 1 277 ? 4.169 -5.712 -16.587 1.00 98.00 277 ALA A N 1
ATOM 2062 C CA . ALA A 1 277 ? 3.281 -4.654 -17.048 1.00 98.00 277 ALA A CA 1
ATOM 2063 C C . ALA A 1 277 ? 4.053 -3.506 -17.714 1.00 98.00 277 ALA A C 1
ATOM 2065 O O . ALA A 1 277 ? 3.695 -3.078 -18.809 1.00 98.00 277 ALA A O 1
ATOM 2066 N N . ALA A 1 278 ? 5.141 -3.040 -17.095 1.00 98.25 278 ALA A N 1
ATOM 2067 C CA . ALA A 1 278 ? 5.968 -1.966 -17.636 1.00 98.25 278 ALA A CA 1
ATOM 2068 C C . ALA A 1 278 ? 6.558 -2.336 -19.004 1.00 98.25 278 ALA A C 1
ATOM 2070 O O . ALA A 1 278 ? 6.446 -1.556 -19.948 1.00 98.25 278 ALA A O 1
ATOM 2071 N N . HIS A 1 279 ? 7.112 -3.544 -19.137 1.00 97.56 279 HIS A N 1
ATOM 2072 C CA . HIS A 1 279 ? 7.665 -4.013 -20.408 1.00 97.56 279 HIS A CA 1
ATOM 2073 C C . HIS A 1 279 ? 6.592 -4.218 -21.488 1.00 97.56 279 HIS A C 1
ATOM 2075 O O . HIS A 1 279 ? 6.834 -3.957 -22.664 1.00 97.56 279 HIS A O 1
ATOM 2081 N N . HIS A 1 280 ? 5.394 -4.662 -21.102 1.00 96.75 280 HIS A N 1
ATOM 2082 C CA . HIS A 1 280 ? 4.275 -4.787 -22.034 1.00 96.75 280 HIS A CA 1
ATOM 2083 C C . HIS A 1 280 ? 3.833 -3.426 -22.589 1.00 96.75 280 HIS A C 1
ATOM 2085 O O . HIS A 1 280 ? 3.516 -3.314 -23.771 1.00 96.75 280 HIS A O 1
ATOM 2091 N N . LEU A 1 281 ? 3.825 -2.392 -21.746 1.00 97.12 281 LEU A N 1
ATOM 2092 C CA . LEU A 1 281 ? 3.415 -1.043 -22.133 1.00 97.12 281 LEU A CA 1
ATOM 2093 C C . LEU A 1 281 ? 4.481 -0.298 -22.941 1.00 97.12 281 LEU A C 1
ATOM 2095 O O . LEU A 1 281 ? 4.136 0.528 -23.786 1.00 97.12 281 LEU A O 1
ATOM 2099 N N . PHE A 1 282 ? 5.763 -0.559 -22.680 1.00 96.88 282 PHE A N 1
ATOM 2100 C CA . PHE A 1 282 ? 6.861 0.216 -23.245 1.00 96.88 282 PHE A CA 1
ATOM 2101 C C . PHE A 1 282 ? 7.995 -0.681 -23.746 1.00 96.88 282 PHE A C 1
ATOM 2103 O O . PHE A 1 282 ? 8.549 -1.501 -23.019 1.00 96.88 282 PHE A O 1
ATOM 2110 N N . SER A 1 283 ? 8.414 -0.460 -24.994 1.00 90.88 283 SER A N 1
ATOM 2111 C CA . SER A 1 283 ? 9.518 -1.194 -25.638 1.00 90.88 283 SER A CA 1
ATOM 2112 C C . SER A 1 283 ? 10.915 -0.635 -25.314 1.00 90.88 283 SER A C 1
ATOM 2114 O O . SER A 1 283 ? 11.880 -0.900 -26.029 1.00 90.88 283 SER A O 1
ATOM 2116 N N . THR A 1 284 ? 11.027 0.184 -24.271 1.00 96.00 284 THR A N 1
ATOM 2117 C CA . THR A 1 284 ? 12.262 0.823 -23.797 1.00 96.00 284 THR A CA 1
ATOM 2118 C C . THR A 1 284 ? 12.702 0.202 -22.471 1.00 96.00 284 THR A C 1
ATOM 2120 O O . THR A 1 284 ? 11.972 -0.582 -21.862 1.00 96.00 284 THR A O 1
ATOM 2123 N N . ALA A 1 285 ? 13.901 0.549 -21.993 1.00 97.50 285 ALA A N 1
ATOM 2124 C CA . ALA A 1 285 ? 14.220 0.288 -20.592 1.00 97.50 285 ALA A CA 1
ATOM 2125 C C . ALA A 1 285 ? 13.250 1.085 -19.707 1.00 97.50 285 ALA A C 1
ATOM 2127 O O . ALA A 1 285 ? 12.899 2.218 -20.042 1.00 97.50 285 ALA A O 1
ATOM 2128 N N . CYS A 1 286 ? 12.815 0.506 -18.593 1.00 98.44 286 CYS A N 1
ATOM 2129 C CA . CYS A 1 286 ? 11.845 1.135 -17.705 1.00 98.44 286 CYS A CA 1
ATOM 2130 C C . CYS A 1 286 ? 12.403 1.299 -16.294 1.00 98.44 286 CYS A C 1
ATOM 2132 O O . CYS A 1 286 ? 13.150 0.457 -15.799 1.00 98.44 286 CYS A O 1
ATOM 2134 N N . ILE A 1 287 ? 12.001 2.381 -15.639 1.00 98.56 287 ILE A N 1
ATOM 2135 C CA . ILE A 1 287 ? 12.160 2.583 -14.203 1.00 98.56 287 ILE A CA 1
ATOM 2136 C C . ILE A 1 287 ? 10.758 2.749 -13.625 1.00 98.56 287 ILE A C 1
ATOM 2138 O O . ILE A 1 287 ? 10.061 3.698 -13.979 1.00 98.56 287 ILE A O 1
ATOM 2142 N N . VAL A 1 288 ? 10.335 1.833 -12.760 1.00 98.56 288 VAL A N 1
ATOM 2143 C CA . VAL A 1 288 ? 9.034 1.904 -12.084 1.00 98.56 288 VAL A CA 1
ATOM 2144 C C . VAL A 1 288 ? 9.245 2.435 -10.675 1.00 98.56 288 VAL A C 1
ATOM 2146 O O . VAL A 1 288 ? 9.976 1.833 -9.901 1.00 98.56 288 VAL A O 1
ATOM 2149 N N . VAL A 1 289 ? 8.607 3.553 -10.347 1.00 98.25 289 VAL A N 1
ATOM 2150 C CA . VAL A 1 289 ? 8.563 4.151 -9.012 1.00 98.25 289 VAL A CA 1
ATOM 2151 C C . VAL A 1 289 ? 7.208 3.814 -8.391 1.00 98.25 289 VAL A C 1
ATOM 2153 O O . VAL A 1 289 ? 6.183 4.369 -8.785 1.00 98.25 289 VAL A O 1
ATOM 2156 N N . ASP A 1 290 ? 7.197 2.884 -7.443 1.00 96.44 290 ASP A N 1
ATOM 2157 C CA . ASP A 1 290 ? 5.996 2.427 -6.745 1.00 96.44 290 ASP A CA 1
ATOM 2158 C C . ASP A 1 290 ? 5.883 3.097 -5.373 1.00 96.44 290 ASP A C 1
ATOM 2160 O O . ASP A 1 290 ? 6.702 2.871 -4.479 1.00 96.44 290 ASP A O 1
ATOM 2164 N N . PHE A 1 291 ? 4.870 3.947 -5.225 1.00 93.75 291 PHE A N 1
ATOM 2165 C CA . PHE A 1 291 ? 4.562 4.689 -4.010 1.00 93.75 291 PHE A CA 1
ATOM 2166 C C . PHE A 1 291 ? 3.604 3.892 -3.113 1.00 93.75 291 PHE A C 1
ATOM 2168 O O . PHE A 1 291 ? 2.399 4.175 -3.040 1.00 93.75 291 PHE A O 1
ATOM 2175 N N . GLY A 1 292 ? 4.156 2.893 -2.424 1.00 88.19 292 GLY A N 1
ATOM 2176 C CA . GLY A 1 292 ? 3.458 2.063 -1.445 1.00 88.19 292 GLY A CA 1
ATOM 2177 C C . GLY A 1 292 ? 3.834 2.381 0.006 1.00 88.19 292 GLY A C 1
ATOM 2178 O O . GLY A 1 292 ? 4.207 3.502 0.354 1.00 88.19 292 GLY A O 1
ATOM 2179 N N . THR A 1 293 ? 3.741 1.362 0.869 1.00 86.69 293 THR A N 1
ATOM 2180 C CA . THR A 1 293 ? 4.207 1.417 2.269 1.00 86.69 293 THR A CA 1
ATOM 2181 C C . THR A 1 293 ? 5.685 1.820 2.340 1.00 86.69 293 THR A C 1
ATOM 2183 O O . THR A 1 293 ? 6.071 2.674 3.133 1.00 86.69 293 THR A O 1
ATOM 2186 N N . SER A 1 294 ? 6.505 1.230 1.470 1.00 91.00 294 SER A N 1
ATOM 2187 C CA . SER A 1 294 ? 7.816 1.740 1.075 1.00 91.00 294 SER A CA 1
ATOM 2188 C C . SER A 1 294 ? 7.720 2.318 -0.334 1.00 91.00 294 SER A C 1
ATOM 2190 O O . SER A 1 294 ? 6.882 1.879 -1.124 1.00 91.00 294 SER A O 1
ATOM 2192 N N . THR A 1 295 ? 8.588 3.275 -0.656 1.00 93.75 295 THR A N 1
ATOM 2193 C CA . THR A 1 295 ? 8.750 3.712 -2.043 1.00 93.75 295 THR A CA 1
ATOM 2194 C C . THR A 1 295 ? 9.818 2.846 -2.697 1.00 93.75 295 THR A C 1
ATOM 2196 O O . THR A 1 295 ? 10.984 2.872 -2.290 1.00 93.75 295 THR A O 1
ATOM 2199 N N . ASN A 1 296 ? 9.423 2.078 -3.707 1.00 94.81 296 ASN A N 1
ATOM 2200 C CA . ASN A 1 296 ? 10.297 1.136 -4.399 1.00 94.81 296 ASN A CA 1
ATOM 2201 C C . ASN A 1 296 ? 10.620 1.680 -5.791 1.00 94.81 296 ASN A C 1
ATOM 2203 O O . ASN A 1 296 ? 9.735 2.180 -6.478 1.00 94.81 296 ASN A O 1
ATOM 2207 N N . ILE A 1 297 ? 11.877 1.583 -6.217 1.00 98.00 297 ILE A N 1
ATOM 2208 C CA . ILE A 1 297 ? 12.283 1.881 -7.591 1.00 98.00 297 ILE A CA 1
ATOM 2209 C C . ILE A 1 297 ? 12.792 0.598 -8.227 1.00 98.00 297 ILE A C 1
ATOM 2211 O O . ILE A 1 297 ? 13.852 0.117 -7.842 1.00 98.00 297 ILE A O 1
ATOM 2215 N N . ASP A 1 298 ? 12.071 0.081 -9.211 1.00 98.25 298 ASP A N 1
ATOM 2216 C CA . ASP A 1 298 ? 12.431 -1.117 -9.963 1.00 98.25 298 ASP A CA 1
ATOM 2217 C C . ASP A 1 298 ? 13.009 -0.753 -11.324 1.00 98.25 298 ASP A C 1
ATOM 2219 O O . ASP A 1 298 ? 12.526 0.159 -11.994 1.00 98.25 298 ASP A O 1
ATOM 2223 N N . VAL A 1 299 ? 14.051 -1.473 -11.736 1.00 98.44 299 VAL A N 1
ATOM 2224 C CA . VAL A 1 299 ? 14.779 -1.219 -12.979 1.00 98.44 299 VAL A CA 1
ATOM 2225 C C . VAL A 1 299 ? 14.604 -2.400 -13.923 1.00 98.44 299 VAL A C 1
ATOM 2227 O O . VAL A 1 299 ? 14.908 -3.543 -13.581 1.00 98.44 299 VAL A O 1
ATOM 2230 N N . ILE A 1 300 ? 14.124 -2.108 -15.127 1.00 98.25 300 ILE A N 1
ATOM 2231 C CA . ILE A 1 300 ? 13.754 -3.088 -16.141 1.00 98.25 300 ILE A CA 1
ATOM 2232 C C . ILE A 1 300 ? 14.546 -2.803 -17.417 1.00 98.25 300 ILE A C 1
ATOM 2234 O O . ILE A 1 300 ? 14.558 -1.678 -17.922 1.00 98.25 300 ILE A O 1
ATOM 2238 N N . SER A 1 301 ? 15.205 -3.822 -17.965 1.00 97.56 301 SER A N 1
ATOM 2239 C CA . SER A 1 301 ? 15.910 -3.704 -19.243 1.00 97.56 301 SER A CA 1
ATOM 2240 C C . SER A 1 301 ? 14.925 -3.589 -20.413 1.00 97.56 301 SER A C 1
ATOM 2242 O O . SER A 1 301 ? 13.781 -4.031 -20.329 1.00 97.56 301 SER A O 1
ATOM 2244 N N . ALA A 1 302 ? 15.374 -3.078 -21.563 1.00 96.12 302 ALA A N 1
ATOM 2245 C CA . ALA A 1 302 ? 14.544 -3.034 -22.776 1.00 96.12 302 ALA A CA 1
ATOM 2246 C C . ALA A 1 302 ? 14.101 -4.428 -23.279 1.00 96.12 302 ALA A C 1
ATOM 2248 O O . ALA A 1 302 ? 13.201 -4.530 -24.107 1.00 96.12 302 ALA A O 1
ATOM 2249 N N . LYS A 1 303 ? 14.725 -5.507 -22.782 1.00 95.75 303 LYS A N 1
ATOM 2250 C CA . LYS A 1 303 ? 14.352 -6.899 -23.076 1.00 95.75 303 LYS A CA 1
ATOM 2251 C C . LYS A 1 303 ? 13.309 -7.463 -22.099 1.00 95.75 303 LYS A C 1
ATOM 2253 O O . LYS A 1 303 ? 12.985 -8.642 -22.193 1.00 95.75 303 LYS A O 1
ATOM 2258 N N . GLY A 1 304 ? 12.839 -6.660 -21.143 1.00 95.62 304 GLY A N 1
ATOM 2259 C CA . GLY A 1 304 ? 11.901 -7.094 -20.108 1.00 95.62 304 GLY A CA 1
ATOM 2260 C C . GLY A 1 304 ? 12.550 -7.862 -18.957 1.00 95.62 304 GLY A C 1
ATOM 2261 O O . GLY A 1 304 ? 11.868 -8.610 -18.261 1.00 95.62 304 GLY A O 1
ATOM 2262 N N . GLU A 1 305 ? 13.863 -7.712 -18.762 1.00 96.94 305 GLU A N 1
ATOM 2263 C CA . GLU A 1 305 ? 14.591 -8.338 -17.655 1.00 96.94 305 GLU A CA 1
ATOM 2264 C C . GLU A 1 305 ? 14.517 -7.440 -16.419 1.00 96.94 305 GLU A C 1
ATOM 2266 O O . GLU A 1 305 ? 14.785 -6.241 -16.505 1.00 96.94 305 GLU A O 1
ATOM 2271 N N . PHE A 1 306 ? 14.202 -8.014 -15.262 1.00 97.94 306 PHE A N 1
ATOM 2272 C CA . PHE A 1 306 ? 14.302 -7.321 -13.985 1.00 97.94 306 PHE A CA 1
ATOM 2273 C C . PHE A 1 306 ? 15.770 -7.242 -13.557 1.00 97.94 306 PHE A C 1
ATOM 2275 O O . PHE A 1 306 ? 16.398 -8.274 -13.311 1.00 97.94 306 PHE A O 1
ATOM 2282 N N . LEU A 1 307 ? 16.311 -6.027 -13.465 1.00 97.38 307 LEU A N 1
ATOM 2283 C CA . LEU A 1 307 ? 17.726 -5.770 -13.170 1.00 97.38 307 LEU A CA 1
ATOM 2284 C C . LEU A 1 307 ? 17.997 -5.501 -11.684 1.00 97.38 307 LEU A C 1
ATOM 2286 O O . LEU A 1 307 ? 19.151 -5.435 -11.270 1.00 97.38 307 LEU A O 1
ATOM 2290 N N . GLY A 1 308 ? 16.949 -5.316 -10.881 1.00 96.88 308 GLY A N 1
ATOM 2291 C CA . GLY A 1 308 ? 17.052 -4.930 -9.477 1.00 96.88 308 GLY A CA 1
ATOM 2292 C C . GLY A 1 308 ? 16.347 -3.608 -9.197 1.00 96.88 308 GLY A C 1
ATOM 2293 O O . GLY A 1 308 ? 15.434 -3.208 -9.917 1.00 96.88 308 GLY A O 1
ATOM 2294 N N . GLY A 1 309 ? 16.744 -2.936 -8.117 1.00 96.12 309 GLY A N 1
ATOM 2295 C CA . GLY A 1 309 ? 16.075 -1.712 -7.698 1.00 96.12 309 GLY A CA 1
ATOM 2296 C C . GLY A 1 309 ? 16.604 -1.100 -6.407 1.00 96.12 309 GLY A C 1
ATOM 2297 O O . GLY A 1 309 ? 17.611 -1.543 -5.857 1.00 96.12 309 GLY A O 1
ATOM 2298 N N . VAL A 1 310 ? 15.897 -0.082 -5.923 1.00 96.81 310 VAL A N 1
ATOM 2299 C CA . VAL A 1 310 ? 16.215 0.682 -4.711 1.00 96.81 310 VAL A CA 1
ATOM 2300 C C . VAL A 1 310 ? 14.979 0.766 -3.819 1.00 96.81 310 VAL A C 1
ATOM 2302 O O . VAL A 1 310 ? 13.867 0.943 -4.311 1.00 96.81 310 VAL A O 1
ATOM 2305 N N . PHE A 1 311 ? 15.180 0.680 -2.506 1.00 94.00 311 PHE A N 1
ATOM 2306 C CA . PHE A 1 311 ? 14.139 0.893 -1.502 1.00 94.00 311 PHE A CA 1
ATOM 2307 C C . PHE A 1 311 ? 14.340 2.220 -0.781 1.00 94.00 311 PHE A C 1
ATOM 2309 O O . PHE A 1 311 ? 15.464 2.591 -0.436 1.00 94.00 311 PHE A O 1
ATOM 2316 N N . MET A 1 312 ? 13.237 2.905 -0.503 1.00 93.88 312 MET A N 1
ATOM 2317 C CA . MET A 1 312 ? 13.190 4.105 0.323 1.00 93.88 312 MET A CA 1
ATOM 2318 C C . MET A 1 312 ? 12.009 4.019 1.296 1.00 93.88 312 MET A C 1
ATOM 2320 O O . MET A 1 312 ? 11.012 3.352 0.998 1.00 93.88 312 MET A O 1
ATOM 2324 N N . PRO A 1 313 ? 12.076 4.705 2.450 1.00 91.81 313 PRO A N 1
ATOM 2325 C CA . PRO A 1 313 ? 10.895 4.909 3.280 1.00 91.81 313 PRO A CA 1
ATOM 2326 C C . PRO A 1 313 ? 9.754 5.517 2.455 1.00 91.81 313 PRO A C 1
ATOM 2328 O O . PRO A 1 313 ? 9.990 6.429 1.664 1.00 91.81 313 PRO A O 1
ATOM 2331 N N . GLY A 1 314 ? 8.534 5.003 2.624 1.00 90.62 314 GLY A N 1
ATOM 2332 C CA . GLY A 1 314 ? 7.352 5.579 1.987 1.00 90.62 314 GLY A CA 1
ATOM 2333 C C . GLY A 1 314 ? 6.981 6.928 2.600 1.00 90.62 314 GLY A C 1
ATOM 2334 O O . GLY A 1 314 ? 7.395 7.253 3.715 1.00 90.62 314 GLY A O 1
ATOM 2335 N N . ILE A 1 315 ? 6.162 7.701 1.885 1.00 89.56 315 ILE A N 1
ATOM 2336 C CA . ILE A 1 315 ? 5.749 9.053 2.297 1.00 89.56 315 ILE A CA 1
ATOM 2337 C C . ILE A 1 315 ? 5.083 9.030 3.679 1.00 89.56 315 ILE A C 1
ATOM 2339 O O . ILE A 1 315 ? 5.486 9.786 4.561 1.00 89.56 315 ILE A O 1
ATOM 2343 N N . GLU A 1 316 ? 4.121 8.127 3.893 1.00 86.31 316 GLU A N 1
ATOM 2344 C CA . GLU A 1 316 ? 3.429 7.974 5.182 1.00 86.31 316 GLU A CA 1
ATOM 2345 C C . GLU A 1 316 ? 4.391 7.590 6.312 1.00 86.31 316 GLU A C 1
ATOM 2347 O O . GLU A 1 316 ? 4.376 8.227 7.361 1.00 86.31 316 GLU A O 1
ATOM 2352 N N . ILE A 1 317 ? 5.294 6.628 6.080 1.00 88.19 317 ILE A N 1
ATOM 2353 C CA . ILE A 1 317 ? 6.305 6.231 7.075 1.00 88.19 317 ILE A CA 1
ATOM 2354 C C . ILE A 1 317 ? 7.189 7.420 7.451 1.00 88.19 317 ILE A C 1
ATOM 2356 O O . ILE A 1 317 ? 7.493 7.616 8.627 1.00 88.19 317 ILE A O 1
ATOM 2360 N N . SER A 1 318 ? 7.618 8.220 6.474 1.00 88.38 318 SER A N 1
ATOM 2361 C CA . SER A 1 318 ? 8.430 9.408 6.733 1.00 88.38 318 SER A CA 1
ATOM 2362 C C . SER A 1 318 ? 7.675 10.464 7.540 1.00 88.38 318 SER A C 1
ATOM 2364 O O . SER A 1 318 ? 8.265 11.057 8.445 1.00 88.38 318 SER A O 1
ATOM 2366 N N . VAL A 1 319 ? 6.385 10.676 7.257 1.00 84.75 319 VAL A N 1
ATOM 2367 C CA . VAL A 1 319 ? 5.522 11.585 8.030 1.00 84.75 319 VAL A CA 1
ATOM 2368 C C . VAL A 1 319 ? 5.379 11.086 9.465 1.00 84.75 319 VAL A C 1
ATOM 2370 O O . VAL A 1 319 ? 5.641 11.839 10.404 1.00 84.75 319 VAL A O 1
ATOM 2373 N N . ASP A 1 320 ? 5.017 9.816 9.641 1.00 82.62 320 ASP A N 1
ATOM 2374 C CA . ASP A 1 320 ? 4.803 9.204 10.952 1.00 82.62 320 ASP A CA 1
ATOM 2375 C C . ASP A 1 320 ? 6.091 9.199 11.783 1.00 82.62 320 ASP A C 1
ATOM 2377 O O . ASP A 1 320 ? 6.070 9.538 12.966 1.00 82.62 320 ASP A O 1
ATOM 2381 N N . ALA A 1 321 ? 7.238 8.894 11.169 1.00 84.94 321 ALA A N 1
ATOM 2382 C CA . ALA A 1 321 ? 8.535 8.921 11.840 1.00 84.94 321 ALA A CA 1
ATOM 2383 C C . ALA A 1 321 ? 8.916 10.326 12.329 1.00 84.94 321 ALA A C 1
ATOM 2385 O O . ALA A 1 321 ? 9.539 10.469 13.387 1.00 84.94 321 ALA A O 1
ATOM 2386 N N . LEU A 1 322 ? 8.551 11.362 11.571 1.00 80.62 322 LEU A N 1
ATOM 2387 C CA . LEU A 1 322 ? 8.807 12.751 11.932 1.00 80.62 322 LEU A CA 1
ATOM 2388 C C . LEU A 1 322 ? 7.850 13.227 13.034 1.00 80.62 322 LEU A C 1
ATOM 2390 O O . LEU A 1 322 ? 8.296 13.847 14.000 1.00 80.62 322 LEU A O 1
ATOM 2394 N N . ALA A 1 323 ? 6.566 12.873 12.935 1.00 76.56 323 ALA A N 1
ATOM 2395 C CA . ALA A 1 323 ? 5.561 13.168 13.952 1.00 76.56 323 ALA A CA 1
ATOM 2396 C C . ALA A 1 323 ? 5.880 12.483 15.292 1.00 76.56 323 ALA A C 1
ATOM 2398 O O . ALA A 1 323 ? 5.850 13.125 16.338 1.00 76.56 323 ALA A O 1
ATOM 2399 N N . ALA A 1 324 ? 6.294 11.212 15.267 1.00 77.94 324 ALA A N 1
ATOM 2400 C CA . ALA A 1 324 ? 6.616 10.442 16.470 1.00 77.94 324 ALA A CA 1
ATOM 2401 C C . ALA A 1 324 ? 7.797 11.009 17.279 1.00 77.94 324 ALA A C 1
ATOM 2403 O O . ALA A 1 324 ? 7.930 10.720 18.466 1.00 77.94 324 ALA A O 1
ATOM 2404 N N . ARG A 1 325 ? 8.678 11.800 16.652 1.00 73.25 325 ARG A N 1
ATOM 2405 C CA . ARG A 1 325 ? 9.875 12.373 17.295 1.00 73.25 325 ARG A CA 1
ATOM 2406 C C . ARG A 1 325 ? 9.750 13.859 17.628 1.00 73.25 325 ARG A C 1
ATOM 2408 O O . ARG A 1 325 ? 10.680 14.421 18.203 1.00 73.25 325 ARG A O 1
ATOM 2415 N N . ALA A 1 326 ? 8.631 14.498 17.294 1.00 64.31 326 ALA A N 1
ATOM 2416 C CA . ALA A 1 326 ? 8.409 15.913 17.549 1.00 64.31 326 ALA A CA 1
ATOM 2417 C C . ALA A 1 326 ? 7.083 16.117 18.289 1.00 64.31 326 ALA A C 1
ATOM 2419 O O . ALA A 1 326 ? 6.013 16.057 17.692 1.00 64.31 326 ALA A O 1
ATOM 2420 N N . ALA A 1 327 ? 7.163 16.444 19.582 1.00 50.12 327 ALA A N 1
ATOM 2421 C CA . ALA A 1 327 ? 6.018 16.567 20.493 1.00 50.12 327 ALA A CA 1
ATOM 2422 C C . ALA A 1 327 ? 4.920 17.570 20.063 1.00 50.12 327 ALA A C 1
ATOM 2424 O O . ALA A 1 327 ? 3.843 17.584 20.646 1.00 50.12 327 ALA A O 1
ATOM 2425 N N . ALA A 1 328 ? 5.175 18.414 19.055 1.00 57.31 328 ALA A N 1
ATOM 2426 C CA . ALA A 1 328 ? 4.236 19.420 18.553 1.00 57.31 328 ALA A CA 1
ATOM 2427 C C . ALA A 1 328 ? 3.731 19.163 17.117 1.00 57.31 328 ALA A C 1
ATOM 2429 O O . ALA A 1 328 ? 2.947 19.963 16.597 1.00 57.31 328 ALA A O 1
ATOM 2430 N N . LEU A 1 329 ? 4.170 18.088 16.448 1.00 57.88 329 LEU A N 1
ATOM 2431 C CA . LEU A 1 329 ? 3.713 17.763 15.095 1.00 57.88 329 LEU A CA 1
ATOM 2432 C C . LEU A 1 329 ? 2.427 16.932 15.163 1.00 57.88 329 LEU A C 1
ATOM 2434 O O . LEU A 1 329 ? 2.451 15.723 15.368 1.00 57.88 329 LEU A O 1
ATOM 2438 N N . ARG A 1 330 ? 1.285 17.600 14.968 1.00 58.03 330 ARG A N 1
ATOM 2439 C CA . ARG A 1 330 ? 0.001 16.926 14.707 1.00 58.03 330 ARG A CA 1
ATOM 2440 C C . ARG A 1 330 ? 0.108 16.134 13.398 1.00 58.03 330 ARG A C 1
ATOM 2442 O O . ARG A 1 330 ? 0.872 16.536 12.523 1.00 58.03 330 ARG A O 1
ATOM 2449 N N . LYS A 1 331 ? -0.684 15.067 13.223 1.00 66.69 331 LYS A N 1
ATOM 2450 C CA . LYS A 1 331 ? -0.833 14.407 11.911 1.00 66.69 331 LYS A CA 1
ATOM 2451 C C . LYS A 1 331 ? -1.241 15.453 10.872 1.00 66.69 331 LYS A C 1
ATOM 2453 O O . LYS A 1 331 ? -2.322 16.031 10.965 1.00 66.69 331 LYS A O 1
ATOM 2458 N N . VAL A 1 332 ? -0.335 15.741 9.942 1.00 73.25 332 VAL A N 1
ATOM 2459 C CA . VAL A 1 332 ? -0.533 16.739 8.892 1.00 73.25 332 VAL A CA 1
ATOM 2460 C C . VAL A 1 332 ? -1.162 16.054 7.692 1.00 73.25 332 VAL A C 1
ATOM 2462 O O . VAL A 1 332 ? -0.628 15.071 7.185 1.00 73.25 332 VAL A O 1
ATOM 2465 N N . GLU A 1 333 ? -2.287 16.589 7.230 1.00 80.81 333 GLU A N 1
ATOM 2466 C CA . GLU A 1 333 ? -2.849 16.196 5.945 1.00 80.81 333 GLU A CA 1
ATOM 2467 C C . GLU A 1 333 ? -1.900 16.623 4.818 1.00 80.81 333 GLU A C 1
ATOM 2469 O O . GLU A 1 333 ? -1.433 17.769 4.766 1.00 80.81 333 GLU A O 1
ATOM 2474 N N . MET A 1 334 ? -1.598 15.691 3.918 1.00 83.31 334 MET A N 1
ATOM 2475 C CA . MET A 1 334 ? -0.698 15.936 2.800 1.00 83.31 334 MET A CA 1
ATOM 2476 C C . MET A 1 334 ? -1.453 16.602 1.655 1.00 83.31 334 MET A C 1
ATOM 2478 O O . MET A 1 334 ? -2.132 15.948 0.870 1.00 83.31 334 MET A O 1
ATOM 2482 N N . VAL A 1 335 ? -1.295 17.919 1.555 1.00 85.31 335 VAL A N 1
ATOM 2483 C CA . VAL A 1 335 ? -1.784 18.731 0.438 1.00 85.31 335 VAL A CA 1
ATOM 2484 C C . VAL A 1 335 ? -0.645 19.552 -0.149 1.00 85.31 335 VAL A C 1
ATOM 2486 O O . VAL A 1 335 ? 0.358 19.819 0.519 1.00 85.31 335 VAL A O 1
ATOM 2489 N N . ARG A 1 336 ? -0.801 19.967 -1.409 1.00 86.62 336 ARG A N 1
ATOM 2490 C CA . ARG A 1 336 ? 0.184 20.811 -2.088 1.00 86.62 336 ARG A CA 1
ATOM 2491 C C . ARG A 1 336 ? 0.333 22.149 -1.351 1.00 86.62 336 ARG A C 1
ATOM 2493 O O . ARG A 1 336 ? -0.658 22.874 -1.216 1.00 86.62 336 ARG A O 1
ATOM 2500 N N . PRO A 1 337 ? 1.541 22.515 -0.886 1.00 88.38 337 PRO A N 1
ATOM 2501 C CA . PRO A 1 337 ? 1.749 23.790 -0.218 1.00 88.38 337 PRO A CA 1
ATOM 2502 C C . PRO A 1 337 ? 1.706 24.939 -1.232 1.00 88.38 337 PRO A C 1
ATOM 2504 O O . PRO A 1 337 ? 2.069 24.788 -2.397 1.00 88.38 337 PRO A O 1
ATOM 2507 N N . ARG A 1 338 ? 1.329 26.134 -0.765 1.00 91.25 338 ARG A N 1
ATOM 2508 C CA . ARG A 1 338 ? 1.243 27.351 -1.601 1.00 91.25 338 ARG A CA 1
ATOM 2509 C C . ARG A 1 338 ? 2.588 27.780 -2.200 1.00 91.25 338 ARG A C 1
ATOM 2511 O O . ARG A 1 338 ? 2.624 28.523 -3.175 1.00 91.25 338 ARG A O 1
ATOM 2518 N N . SER A 1 339 ? 3.688 27.385 -1.566 1.00 92.19 339 SER A N 1
ATOM 2519 C CA . SER A 1 339 ? 5.057 27.698 -1.967 1.00 92.19 339 SER A CA 1
ATOM 2520 C C . SER A 1 339 ? 6.010 26.648 -1.402 1.00 92.19 339 SER A C 1
ATOM 2522 O O . SER A 1 339 ? 5.726 26.045 -0.367 1.00 92.19 339 SER A O 1
ATOM 2524 N N . VAL A 1 340 ? 7.170 26.483 -2.040 1.00 94.75 340 VAL A N 1
ATOM 2525 C CA . VAL A 1 340 ? 8.279 25.669 -1.518 1.00 94.75 340 VAL A CA 1
ATOM 2526 C C . VAL A 1 340 ? 8.778 26.219 -0.175 1.00 94.75 340 VAL A C 1
ATOM 2528 O O . VAL A 1 340 ? 9.100 25.464 0.737 1.00 94.75 340 VAL A O 1
ATOM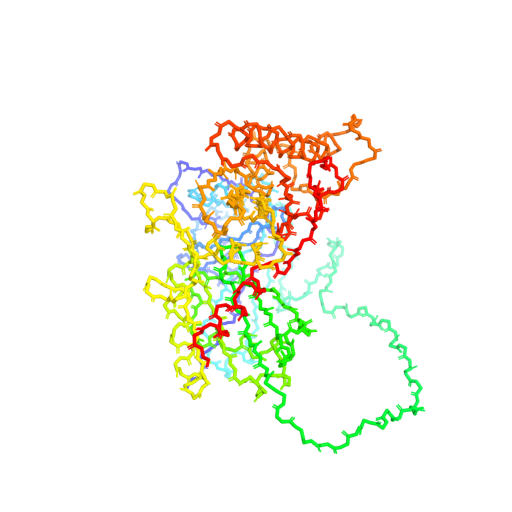 2531 N N . ILE A 1 341 ? 8.819 27.541 0.006 1.00 96.88 341 ILE A N 1
ATOM 2532 C CA . ILE A 1 341 ? 9.229 28.133 1.286 1.00 96.88 341 ILE A CA 1
ATOM 2533 C C . ILE A 1 341 ? 7.984 28.327 2.153 1.00 96.88 341 ILE A C 1
ATOM 2535 O O . ILE A 1 341 ? 7.311 29.360 2.064 1.00 96.88 341 ILE A O 1
ATOM 2539 N N . GLY A 1 342 ? 7.699 27.334 2.997 1.00 93.44 342 GLY A N 1
ATOM 2540 C CA . GLY A 1 342 ? 6.586 27.370 3.944 1.00 93.44 342 GLY A CA 1
ATOM 2541 C C . GLY A 1 342 ? 6.683 28.539 4.929 1.00 93.44 342 GLY A C 1
ATOM 2542 O O . GLY A 1 342 ? 7.775 28.967 5.314 1.00 93.44 342 GLY A O 1
ATOM 2543 N N . LYS A 1 343 ? 5.531 29.091 5.325 1.00 93.75 343 LYS A N 1
ATOM 2544 C CA . LYS A 1 343 ? 5.442 30.219 6.277 1.00 93.75 343 LYS A CA 1
ATOM 2545 C C . LYS A 1 343 ? 4.957 29.810 7.664 1.00 93.75 343 LYS A C 1
ATOM 2547 O O . LYS A 1 343 ? 4.884 30.645 8.560 1.00 93.75 343 LYS A O 1
ATOM 2552 N N . ASN A 1 344 ? 4.636 28.536 7.845 1.00 88.38 344 ASN A N 1
ATOM 2553 C CA . ASN A 1 344 ? 4.268 27.936 9.118 1.00 88.38 344 ASN A CA 1
ATOM 2554 C C . ASN A 1 344 ? 4.736 26.474 9.150 1.00 88.38 344 ASN A C 1
ATOM 2556 O O . ASN A 1 344 ? 5.106 25.913 8.120 1.00 88.38 344 ASN A O 1
ATOM 2560 N N . THR A 1 345 ? 4.706 25.854 10.329 1.00 86.56 345 THR A N 1
ATOM 2561 C CA . THR A 1 345 ? 5.206 24.488 10.542 1.00 86.56 345 THR A CA 1
ATOM 2562 C C . THR A 1 345 ? 4.564 23.459 9.611 1.00 86.56 345 THR A C 1
ATOM 2564 O O . THR A 1 345 ? 5.270 22.602 9.088 1.00 86.56 345 THR A O 1
ATOM 2567 N N . VAL A 1 346 ? 3.252 23.561 9.371 1.00 87.19 346 VAL A N 1
ATOM 2568 C CA . VAL A 1 346 ? 2.510 22.640 8.497 1.00 87.19 346 VAL A CA 1
ATOM 2569 C C . VAL A 1 346 ? 2.995 22.767 7.054 1.00 87.19 346 VAL A C 1
ATOM 2571 O O . VAL A 1 346 ? 3.364 21.768 6.448 1.00 87.19 346 VAL A O 1
ATOM 2574 N N . GLU A 1 347 ? 3.090 23.991 6.530 1.00 91.06 347 GLU A N 1
ATOM 2575 C CA . GLU A 1 347 ? 3.584 24.235 5.171 1.00 91.06 347 GLU A CA 1
ATOM 2576 C C . GLU A 1 347 ? 5.057 23.845 5.004 1.00 91.06 347 GLU A C 1
ATOM 2578 O O . GLU A 1 347 ? 5.435 23.317 3.961 1.00 91.06 347 GLU A O 1
ATOM 2583 N N . CYS A 1 348 ? 5.900 24.084 6.016 1.00 90.38 348 CYS A N 1
ATOM 2584 C CA . CYS A 1 348 ? 7.300 23.655 5.994 1.00 90.38 348 CYS A CA 1
ATOM 2585 C C . CYS A 1 348 ? 7.414 22.128 5.914 1.00 90.38 348 CYS A C 1
ATOM 2587 O O . CYS A 1 348 ? 8.240 21.619 5.158 1.00 90.38 348 CYS A O 1
ATOM 2589 N N . LEU A 1 349 ? 6.573 21.406 6.662 1.00 88.56 349 LEU A N 1
ATOM 2590 C CA . LEU A 1 349 ? 6.524 19.947 6.647 1.00 88.56 349 LEU A CA 1
ATOM 2591 C C . LEU A 1 349 ? 6.028 19.419 5.295 1.00 88.56 349 LEU A C 1
ATOM 2593 O O . LEU A 1 349 ? 6.702 18.605 4.672 1.00 88.56 349 LEU A O 1
ATOM 2597 N N . GLN A 1 350 ? 4.883 19.922 4.824 1.00 89.75 350 GLN A N 1
ATOM 2598 C CA . GLN A 1 350 ? 4.290 19.548 3.536 1.00 89.75 350 GLN A CA 1
ATOM 2599 C C . GLN A 1 350 ? 5.267 19.787 2.388 1.00 89.75 350 GLN A C 1
ATOM 2601 O O . GLN A 1 350 ? 5.444 18.914 1.544 1.00 89.75 350 GLN A O 1
ATOM 2606 N N . SER A 1 351 ? 5.942 20.939 2.390 1.00 93.00 351 SER A N 1
ATOM 2607 C CA . SER A 1 351 ? 6.973 21.269 1.410 1.00 93.00 351 SER A CA 1
ATOM 2608 C C . SER A 1 351 ? 8.161 20.310 1.480 1.00 93.00 351 SER A C 1
ATOM 2610 O O . SER A 1 351 ? 8.529 19.709 0.471 1.00 93.00 351 SER A O 1
ATOM 2612 N N . GLY A 1 352 ? 8.731 20.117 2.673 1.00 92.31 352 GLY A N 1
ATOM 2613 C CA . GLY A 1 352 ? 9.884 19.240 2.862 1.00 92.31 352 GLY A CA 1
ATOM 2614 C C . GLY A 1 352 ? 9.607 17.800 2.436 1.00 92.31 352 GLY A C 1
ATOM 2615 O O . GLY A 1 352 ? 10.471 17.168 1.837 1.00 92.31 352 GLY A O 1
ATOM 2616 N N . ILE A 1 353 ? 8.398 17.299 2.690 1.00 89.75 353 ILE A N 1
ATOM 2617 C CA . ILE A 1 353 ? 7.980 15.968 2.255 1.00 89.75 353 ILE A CA 1
ATOM 2618 C C . ILE A 1 353 ? 7.752 15.962 0.740 1.00 89.75 353 ILE A C 1
ATOM 2620 O O . ILE A 1 353 ? 8.441 15.240 0.034 1.00 89.75 353 ILE A O 1
ATOM 2624 N N . MET A 1 354 ? 6.846 16.783 0.211 1.00 91.44 354 MET A N 1
ATOM 2625 C CA . MET A 1 354 ? 6.450 16.722 -1.202 1.00 91.44 354 MET A CA 1
ATOM 2626 C C . MET A 1 354 ? 7.628 16.965 -2.159 1.00 91.44 354 MET A C 1
ATOM 2628 O O . MET A 1 354 ? 7.955 16.101 -2.973 1.00 91.44 354 MET A O 1
ATOM 2632 N N . TYR A 1 355 ? 8.317 18.102 -2.023 1.00 94.81 355 TYR A N 1
ATOM 2633 C CA . TYR A 1 355 ? 9.445 18.439 -2.897 1.00 94.81 355 TYR A CA 1
ATOM 2634 C C . TYR A 1 355 ? 10.702 17.631 -2.557 1.00 94.81 355 TYR A C 1
ATOM 2636 O O . TYR A 1 355 ? 11.523 17.368 -3.435 1.00 94.81 355 TYR A O 1
ATOM 2644 N N . GLY A 1 356 ? 10.862 17.213 -1.296 1.00 94.50 356 GLY A N 1
ATOM 2645 C CA . GLY A 1 356 ? 11.964 16.343 -0.889 1.00 94.50 356 GLY A CA 1
ATOM 2646 C C . GLY A 1 356 ? 11.867 14.958 -1.524 1.00 94.50 356 GLY A C 1
ATOM 2647 O O . GLY A 1 356 ? 12.861 14.474 -2.063 1.00 94.50 356 GLY A O 1
ATOM 2648 N N . PHE A 1 357 ? 10.675 14.352 -1.531 1.00 94.00 357 PHE A N 1
ATOM 2649 C CA . PHE A 1 357 ? 10.427 13.082 -2.216 1.00 94.00 357 PHE A CA 1
ATOM 2650 C C . PHE A 1 357 ? 10.590 13.218 -3.733 1.00 94.00 357 PHE A C 1
ATOM 2652 O O . PHE A 1 357 ? 11.266 12.383 -4.333 1.00 94.00 357 PHE A O 1
ATOM 2659 N N . ALA A 1 358 ? 10.065 14.284 -4.349 1.00 95.38 358 ALA A N 1
ATOM 2660 C CA . ALA A 1 358 ? 10.273 14.544 -5.778 1.00 95.38 358 ALA A CA 1
ATOM 2661 C C . ALA A 1 358 ? 11.772 14.624 -6.126 1.00 95.38 358 ALA A C 1
ATOM 2663 O O . ALA A 1 358 ? 12.263 13.882 -6.977 1.00 95.38 358 ALA A O 1
ATOM 2664 N N . GLY A 1 359 ? 12.534 15.435 -5.383 1.00 97.06 359 GLY A N 1
ATOM 2665 C CA . GLY A 1 359 ? 13.977 15.575 -5.578 1.00 97.06 359 GLY A CA 1
ATOM 2666 C C . GLY A 1 359 ? 14.765 14.287 -5.306 1.00 97.06 359 GLY A C 1
ATOM 2667 O O . GLY A 1 359 ? 15.753 14.010 -5.990 1.00 97.06 359 GLY A O 1
ATOM 2668 N N . GLN A 1 360 ? 14.333 13.474 -4.337 1.00 96.38 360 GLN A N 1
ATOM 2669 C CA . GLN A 1 360 ? 14.923 12.162 -4.065 1.00 96.38 360 GLN A CA 1
ATOM 2670 C C . GLN A 1 360 ? 14.725 11.208 -5.250 1.00 96.38 360 GLN A C 1
ATOM 2672 O O . GLN A 1 360 ? 15.690 10.571 -5.683 1.00 96.38 360 GLN A O 1
ATOM 2677 N N . ILE A 1 361 ? 13.510 11.150 -5.801 1.00 96.94 361 ILE A N 1
ATOM 2678 C CA . ILE A 1 361 ? 13.185 10.338 -6.978 1.00 96.94 361 ILE A CA 1
ATOM 2679 C C . ILE A 1 361 ? 14.018 10.794 -8.167 1.00 96.94 361 ILE A C 1
ATOM 2681 O O . ILE A 1 361 ? 14.734 9.983 -8.750 1.00 96.94 361 ILE A O 1
ATOM 2685 N N . ASP A 1 362 ? 14.013 12.089 -8.477 1.00 98.19 362 ASP A N 1
ATOM 2686 C CA . ASP A 1 362 ? 14.761 12.633 -9.610 1.00 98.19 362 ASP A CA 1
ATOM 2687 C C . ASP A 1 362 ? 16.267 12.359 -9.483 1.00 98.19 362 ASP A C 1
ATOM 2689 O O . ASP A 1 362 ? 16.939 11.947 -10.435 1.00 98.19 362 ASP A O 1
ATOM 2693 N N . GLY A 1 363 ? 16.812 12.516 -8.274 1.00 98.25 363 GLY A N 1
ATOM 2694 C CA . GLY A 1 363 ? 18.218 12.257 -7.985 1.00 98.25 363 GLY A CA 1
ATOM 2695 C C . GLY A 1 363 ? 18.632 10.794 -8.178 1.00 98.25 363 GLY A C 1
ATOM 2696 O O . GLY A 1 363 ? 19.753 10.541 -8.654 1.00 98.25 363 GLY A O 1
ATOM 2697 N N . LEU A 1 364 ? 17.754 9.852 -7.815 1.00 98.06 364 LEU A N 1
ATOM 2698 C CA . LEU A 1 364 ? 17.956 8.409 -7.971 1.00 98.06 364 LEU A CA 1
ATOM 2699 C C . LEU A 1 364 ? 17.738 7.957 -9.411 1.00 98.06 364 LEU A C 1
ATOM 2701 O O . LEU A 1 364 ? 18.617 7.298 -9.964 1.00 98.06 364 LEU A O 1
ATOM 2705 N N . VAL A 1 365 ? 16.648 8.378 -10.053 1.00 98.00 365 VAL A N 1
ATOM 2706 C CA . VAL A 1 365 ? 16.367 8.089 -11.465 1.00 98.00 365 VAL A CA 1
ATOM 2707 C C . VAL A 1 365 ? 17.528 8.561 -12.339 1.00 98.00 365 VAL A C 1
ATOM 2709 O O . VAL A 1 365 ? 18.055 7.791 -13.137 1.00 98.00 365 VAL A O 1
ATOM 2712 N N . ALA A 1 366 ? 18.043 9.774 -12.118 1.00 97.88 366 ALA A N 1
ATOM 2713 C CA . ALA A 1 366 ? 19.202 10.266 -12.857 1.00 97.88 366 ALA A CA 1
ATOM 2714 C C . ALA A 1 366 ? 20.474 9.418 -12.640 1.00 97.88 366 ALA A C 1
ATOM 2716 O O . ALA A 1 366 ? 21.314 9.327 -13.538 1.00 97.88 366 ALA A O 1
ATOM 2717 N N . ARG A 1 367 ? 20.664 8.815 -11.457 1.00 98.00 367 ARG A N 1
ATOM 2718 C CA . ARG A 1 367 ? 21.795 7.902 -11.183 1.00 98.00 367 ARG A CA 1
ATOM 2719 C C . ARG A 1 367 ? 21.619 6.582 -11.911 1.00 98.00 367 ARG A C 1
ATOM 2721 O O . ARG A 1 367 ? 22.543 6.184 -12.615 1.00 98.00 367 ARG A O 1
ATOM 2728 N N . ILE A 1 368 ? 20.435 5.989 -11.803 1.00 97.81 368 ILE A N 1
ATOM 2729 C CA . ILE A 1 368 ? 20.074 4.729 -12.453 1.00 97.81 368 ILE A CA 1
ATOM 2730 C C . ILE A 1 368 ? 20.212 4.860 -13.972 1.00 97.81 368 ILE A C 1
ATOM 2732 O O . ILE A 1 368 ? 20.903 4.063 -14.595 1.00 97.81 368 ILE A O 1
ATOM 2736 N N . THR A 1 369 ? 19.669 5.917 -14.579 1.00 96.94 369 THR A N 1
ATOM 2737 C CA . THR A 1 369 ? 19.773 6.148 -16.030 1.00 96.94 369 THR A CA 1
ATOM 2738 C C . THR A 1 369 ? 21.229 6.267 -16.497 1.00 96.94 369 THR A C 1
ATOM 2740 O O . THR A 1 369 ? 21.604 5.726 -17.543 1.00 96.94 369 THR A O 1
ATOM 2743 N N . ARG A 1 370 ? 22.096 6.932 -15.715 1.00 96.56 370 ARG A N 1
ATOM 2744 C CA . ARG A 1 370 ? 23.539 6.993 -16.015 1.00 96.56 370 ARG A CA 1
ATOM 2745 C C . ARG A 1 370 ? 24.228 5.641 -15.868 1.00 96.56 370 ARG A C 1
ATOM 2747 O O . ARG A 1 370 ? 25.193 5.387 -16.584 1.00 96.56 370 ARG A O 1
ATOM 2754 N N . GLU A 1 371 ? 23.791 4.817 -14.927 1.00 96.75 371 GLU A N 1
ATOM 2755 C CA . GLU A 1 371 ? 24.324 3.473 -14.724 1.00 96.75 371 GLU A CA 1
ATOM 2756 C C . GLU A 1 371 ? 23.929 2.538 -15.869 1.00 96.75 371 GLU A C 1
ATOM 2758 O O . GLU A 1 371 ? 24.818 1.969 -16.497 1.00 96.75 371 GLU A O 1
ATOM 2763 N N . LEU A 1 372 ? 22.645 2.501 -16.241 1.00 95.94 372 LEU A N 1
ATOM 2764 C CA . LEU A 1 372 ? 22.136 1.749 -17.398 1.00 95.94 372 LEU A CA 1
ATOM 2765 C C . LEU A 1 372 ? 22.890 2.092 -18.687 1.00 95.94 372 LEU A C 1
ATOM 2767 O O . LEU A 1 372 ? 23.269 1.209 -19.458 1.00 95.94 372 LEU A O 1
ATOM 2771 N N . SER A 1 373 ? 23.183 3.380 -18.887 1.00 93.69 373 SER A N 1
ATOM 2772 C CA . SER A 1 373 ? 23.962 3.854 -20.036 1.00 93.69 373 SER A CA 1
ATOM 2773 C C . SER A 1 373 ? 25.387 3.284 -20.083 1.00 93.69 373 SER A C 1
ATOM 2775 O O . SER A 1 373 ? 25.962 3.179 -21.163 1.00 93.69 373 SER A O 1
ATOM 2777 N N . ARG A 1 374 ? 25.974 2.918 -18.935 1.00 94.06 374 ARG A N 1
ATOM 2778 C CA . ARG A 1 374 ? 27.340 2.376 -18.831 1.00 94.06 374 ARG A CA 1
ATOM 2779 C C . ARG A 1 374 ? 27.388 0.851 -18.841 1.00 94.06 374 ARG A C 1
ATOM 2781 O O . ARG A 1 374 ? 28.394 0.296 -19.269 1.00 94.06 374 ARG A O 1
ATOM 2788 N N . THR A 1 375 ? 26.336 0.179 -18.384 1.00 89.44 375 THR A N 1
ATOM 2789 C CA . THR A 1 375 ? 26.297 -1.283 -18.199 1.00 89.44 375 THR A CA 1
ATOM 2790 C C . THR A 1 375 ? 25.744 -2.045 -19.406 1.00 89.44 375 THR A C 1
ATOM 2792 O O . THR A 1 375 ? 25.404 -3.217 -19.299 1.00 89.44 375 THR A O 1
ATOM 2795 N N . GLY A 1 376 ? 25.675 -1.409 -20.582 1.00 84.44 376 GLY A N 1
ATOM 2796 C CA . GLY A 1 376 ? 25.193 -2.053 -21.811 1.00 84.44 376 GLY A CA 1
ATOM 2797 C C . GLY A 1 376 ? 23.668 -2.077 -21.960 1.00 84.44 376 GLY A C 1
ATOM 2798 O O . GLY A 1 376 ? 23.160 -2.717 -22.877 1.00 84.44 376 GLY A O 1
ATOM 2799 N N . HIS A 1 377 ? 22.945 -1.337 -21.113 1.00 88.62 377 HIS A N 1
ATOM 2800 C CA . HIS A 1 377 ? 21.496 -1.118 -21.193 1.00 88.62 377 HIS A CA 1
ATOM 2801 C C . HIS A 1 377 ? 21.155 0.313 -21.653 1.00 88.62 377 HIS A C 1
ATOM 2803 O O . HIS A 1 377 ? 20.130 0.874 -21.272 1.00 88.62 377 HIS A O 1
ATOM 2809 N N . GLY A 1 378 ? 22.039 0.929 -22.446 1.00 78.81 378 GLY A N 1
ATOM 2810 C CA . GLY A 1 378 ? 21.858 2.287 -22.954 1.00 78.81 378 GLY A CA 1
ATOM 2811 C C . GLY A 1 378 ? 20.702 2.405 -23.950 1.00 78.81 378 GLY A C 1
ATOM 2812 O O . GLY A 1 378 ? 20.377 1.462 -24.668 1.00 78.81 378 GLY A O 1
ATOM 2813 N N . GLY A 1 379 ? 20.094 3.587 -24.002 1.00 90.75 379 GLY A N 1
ATOM 2814 C CA . GLY A 1 379 ? 18.939 3.881 -24.847 1.00 90.75 379 GLY A CA 1
ATOM 2815 C C . GLY A 1 379 ? 17.931 4.778 -24.127 1.00 90.75 379 GLY A C 1
ATOM 2816 O O . GLY A 1 379 ? 18.222 5.272 -23.034 1.00 90.75 379 GLY A O 1
ATOM 2817 N N . PRO A 1 380 ? 16.754 5.015 -24.728 1.00 94.12 380 PRO A N 1
ATOM 2818 C CA . PRO A 1 380 ? 15.661 5.703 -24.056 1.00 94.12 380 PRO A CA 1
ATOM 2819 C C . PRO A 1 380 ? 15.216 4.931 -22.808 1.00 94.12 380 PRO A C 1
ATOM 2821 O O . PRO A 1 380 ? 15.118 3.702 -22.838 1.00 94.12 380 PRO A O 1
ATOM 2824 N N . VAL A 1 381 ? 14.928 5.664 -21.732 1.00 97.38 381 VAL A N 1
ATOM 2825 C CA . VAL A 1 381 ? 14.420 5.117 -20.470 1.00 97.38 381 VAL A CA 1
ATOM 2826 C C . VAL A 1 381 ? 13.063 5.747 -20.183 1.00 97.38 381 VAL A C 1
ATOM 2828 O O . VAL A 1 381 ? 12.958 6.971 -20.118 1.00 97.38 381 VAL A O 1
ATOM 2831 N N . THR A 1 382 ? 12.038 4.920 -20.005 1.00 98.31 382 THR A N 1
ATOM 2832 C CA . THR A 1 382 ? 10.706 5.362 -19.582 1.00 98.31 382 THR A CA 1
ATOM 2833 C C . THR A 1 382 ? 10.602 5.273 -18.067 1.00 98.31 382 THR A C 1
ATOM 2835 O O . THR A 1 382 ? 10.903 4.238 -17.480 1.00 98.31 382 THR A O 1
ATOM 2838 N N . VAL A 1 383 ? 10.151 6.343 -17.421 1.00 98.44 383 VAL A N 1
ATOM 2839 C CA . VAL A 1 383 ? 9.978 6.385 -15.963 1.00 98.44 383 VAL A CA 1
ATOM 2840 C C . VAL A 1 383 ? 8.491 6.419 -15.646 1.00 98.44 383 VAL A C 1
ATOM 2842 O O . VAL A 1 383 ? 7.784 7.326 -16.097 1.00 98.44 383 VAL A O 1
ATOM 2845 N N . ILE A 1 384 ? 8.021 5.428 -14.900 1.00 98.56 384 ILE A N 1
ATOM 2846 C CA . ILE A 1 384 ? 6.607 5.166 -14.635 1.00 98.56 384 ILE A CA 1
ATOM 2847 C C . ILE A 1 384 ? 6.374 5.295 -13.136 1.00 98.56 384 ILE A C 1
ATOM 2849 O O . ILE A 1 384 ? 7.077 4.661 -12.359 1.00 98.56 384 ILE A O 1
ATOM 2853 N N . ALA A 1 385 ? 5.380 6.070 -12.725 1.00 98.19 385 ALA A N 1
ATOM 2854 C CA . ALA A 1 385 ? 4.911 6.114 -11.348 1.00 98.19 385 ALA A CA 1
ATOM 2855 C C . ALA A 1 385 ? 3.645 5.269 -11.172 1.00 98.19 385 ALA A C 1
ATOM 2857 O O . ALA A 1 385 ? 2.750 5.317 -12.017 1.00 98.19 385 ALA A O 1
ATOM 2858 N N . THR A 1 386 ? 3.558 4.537 -10.066 1.00 96.38 386 THR A N 1
ATOM 2859 C CA . THR A 1 386 ? 2.371 3.785 -9.624 1.00 96.38 386 THR A CA 1
ATOM 2860 C C . THR A 1 386 ? 2.230 3.880 -8.101 1.00 96.38 386 THR A C 1
ATOM 2862 O O . THR A 1 386 ? 3.085 4.452 -7.431 1.00 96.38 386 THR A O 1
ATOM 2865 N N . GLY A 1 387 ? 1.168 3.321 -7.532 1.00 91.88 387 GLY A N 1
ATOM 2866 C CA . GLY A 1 387 ? 0.941 3.298 -6.090 1.00 91.88 387 GLY A CA 1
ATOM 2867 C C . GLY A 1 387 ? 0.044 4.439 -5.608 1.00 91.88 387 GLY A C 1
ATOM 2868 O O . GLY A 1 387 ? -0.109 5.478 -6.250 1.00 91.88 387 GLY A O 1
ATOM 2869 N N . GLY A 1 388 ? -0.598 4.226 -4.458 1.00 87.44 388 GLY A N 1
ATOM 2870 C CA . GLY A 1 388 ? -1.691 5.084 -3.981 1.00 87.44 388 GLY A CA 1
ATOM 2871 C C . GLY A 1 388 ? -1.270 6.509 -3.614 1.00 87.44 388 GLY A C 1
ATOM 2872 O O . GLY A 1 388 ? -2.105 7.407 -3.623 1.00 87.44 388 GLY A O 1
ATOM 2873 N N . LEU A 1 389 ? 0.015 6.720 -3.315 1.00 89.00 389 LEU A N 1
ATOM 2874 C CA . LEU A 1 389 ? 0.555 8.028 -2.932 1.00 89.00 389 LEU A CA 1
ATOM 2875 C C . LEU A 1 389 ? 1.284 8.739 -4.083 1.00 89.00 389 LEU A C 1
ATOM 2877 O O . LEU A 1 389 ? 1.754 9.860 -3.897 1.00 89.00 389 LEU A O 1
ATOM 2881 N N . ALA A 1 390 ? 1.346 8.136 -5.277 1.00 92.62 390 ALA A N 1
ATOM 2882 C CA . ALA A 1 390 ? 1.965 8.748 -6.452 1.00 92.62 390 ALA A CA 1
ATOM 2883 C C . ALA A 1 390 ? 1.386 10.135 -6.803 1.00 92.62 390 ALA A C 1
ATOM 2885 O O . ALA A 1 390 ? 2.184 11.046 -7.048 1.00 92.62 390 ALA A O 1
ATOM 2886 N N . PRO A 1 391 ? 0.053 10.374 -6.752 1.00 91.94 391 PRO A N 1
ATOM 2887 C CA . PRO A 1 391 ? -0.519 11.680 -7.096 1.00 91.94 391 PRO A CA 1
ATOM 2888 C C . PRO A 1 391 ? 0.004 12.854 -6.257 1.00 91.94 391 PRO A C 1
ATOM 2890 O O . PRO A 1 391 ? -0.115 13.998 -6.679 1.00 91.94 391 PRO A O 1
ATOM 2893 N N . LEU A 1 392 ? 0.592 12.599 -5.081 1.00 88.81 392 LEU A N 1
ATOM 2894 C CA . LEU A 1 392 ? 1.170 13.649 -4.239 1.00 88.81 392 LEU A CA 1
ATOM 2895 C C . LEU A 1 392 ? 2.503 14.190 -4.771 1.00 88.81 392 LEU A C 1
ATOM 2897 O O . LEU A 1 392 ? 2.897 15.283 -4.378 1.00 88.81 392 LEU A O 1
ATOM 2901 N N . VAL A 1 393 ? 3.224 13.421 -5.592 1.00 90.75 393 VAL A N 1
ATOM 2902 C CA . VAL A 1 393 ? 4.624 13.711 -5.958 1.00 90.75 393 VAL A CA 1
ATOM 2903 C C . VAL A 1 393 ? 4.840 13.767 -7.470 1.00 90.75 393 VAL A C 1
ATOM 2905 O O . VAL A 1 393 ? 5.756 14.450 -7.918 1.00 90.75 393 VAL A O 1
ATOM 2908 N N . VAL A 1 394 ? 4.002 13.087 -8.262 1.00 94.12 394 VAL A N 1
ATOM 2909 C CA . VAL A 1 394 ? 4.156 12.979 -9.726 1.00 94.12 394 VAL A CA 1
ATOM 2910 C C . VAL A 1 394 ? 4.276 14.344 -10.405 1.00 94.12 394 VAL A C 1
ATOM 2912 O O . VAL A 1 394 ? 5.186 14.523 -11.207 1.00 94.12 394 VAL A O 1
ATOM 2915 N N . ASP A 1 395 ? 3.426 15.308 -10.047 1.00 92.00 395 ASP A N 1
ATOM 2916 C CA . ASP A 1 395 ? 3.413 16.637 -10.678 1.00 92.00 395 ASP A CA 1
ATOM 2917 C C . ASP A 1 395 ? 4.658 17.483 -10.355 1.00 92.00 395 ASP A C 1
ATOM 2919 O O . ASP A 1 395 ? 4.941 18.458 -11.050 1.00 92.00 395 ASP A O 1
ATOM 2923 N N . GLU A 1 396 ? 5.396 17.129 -9.300 1.00 94.12 396 GLU A N 1
ATOM 2924 C CA . GLU A 1 396 ? 6.584 17.860 -8.844 1.00 94.12 396 GLU A CA 1
ATOM 2925 C C . GLU A 1 396 ? 7.900 17.181 -9.265 1.00 94.12 396 GLU A C 1
ATOM 2927 O O . GLU A 1 396 ? 8.972 17.767 -9.113 1.00 94.12 396 GLU A O 1
ATOM 2932 N N . SER A 1 397 ? 7.845 15.955 -9.798 1.00 96.06 397 SER A N 1
ATOM 2933 C CA . SER A 1 397 ? 9.015 15.244 -10.326 1.00 96.06 397 SER A CA 1
ATOM 2934 C C . SER A 1 397 ? 9.261 15.610 -11.785 1.00 96.06 397 SER A C 1
ATOM 2936 O O . SER A 1 397 ? 8.352 15.591 -12.611 1.00 96.06 397 SER A O 1
ATOM 2938 N N . ILE A 1 398 ? 10.522 15.866 -12.134 1.00 96.50 398 ILE A N 1
ATOM 2939 C CA . ILE A 1 398 ? 10.908 16.126 -13.531 1.00 96.50 398 ILE A CA 1
ATOM 2940 C C . ILE A 1 398 ? 11.196 14.846 -14.322 1.00 96.50 398 ILE A C 1
ATOM 2942 O O . ILE A 1 398 ? 11.251 14.882 -15.551 1.00 96.50 398 ILE A O 1
ATOM 2946 N N . SER A 1 399 ? 11.452 13.732 -13.633 1.00 97.00 399 SER A N 1
ATOM 2947 C CA . SER A 1 399 ? 11.897 12.490 -14.269 1.00 97.00 399 SER A CA 1
ATOM 2948 C C . SER A 1 399 ? 10.746 11.552 -14.603 1.00 97.00 399 SER A C 1
ATOM 2950 O O . SER A 1 399 ? 10.881 10.760 -15.533 1.00 97.00 399 SER A O 1
ATOM 2952 N N . ILE A 1 400 ? 9.637 11.607 -13.855 1.00 97.62 400 ILE A N 1
ATOM 2953 C CA . ILE A 1 400 ? 8.461 10.767 -14.103 1.00 97.62 400 ILE A CA 1
ATOM 2954 C C . ILE A 1 400 ? 7.819 11.180 -15.430 1.00 97.62 400 ILE A C 1
ATOM 2956 O O . ILE A 1 400 ? 7.426 12.323 -15.631 1.00 97.62 400 ILE A O 1
ATOM 2960 N N . SER A 1 401 ? 7.700 10.217 -16.342 1.00 96.31 401 SER A N 1
ATOM 2961 C CA . SER A 1 401 ? 7.151 10.436 -17.686 1.00 96.31 401 SER A CA 1
ATOM 2962 C C . SER A 1 401 ? 5.712 9.946 -17.837 1.00 96.31 401 SER A C 1
ATOM 2964 O O . SER A 1 401 ? 4.976 10.449 -18.679 1.00 96.31 401 SER A O 1
ATOM 2966 N N . HIS A 1 402 ? 5.311 8.957 -17.035 1.00 97.69 402 HIS A N 1
ATOM 2967 C CA . HIS A 1 402 ? 3.994 8.331 -17.096 1.00 97.69 402 HIS A CA 1
ATOM 2968 C C . HIS A 1 402 ? 3.500 8.016 -15.685 1.00 97.69 402 HIS A C 1
ATOM 2970 O O . HIS A 1 402 ? 4.272 7.560 -14.846 1.00 97.69 402 HIS A O 1
ATOM 2976 N N . HIS A 1 403 ? 2.204 8.191 -15.444 1.00 97.56 403 HIS A N 1
ATOM 2977 C CA . HIS A 1 403 ? 1.536 7.761 -14.217 1.00 97.56 403 HIS A CA 1
ATOM 2978 C C . HIS A 1 403 ? 0.528 6.658 -14.557 1.00 97.56 403 HIS A C 1
ATOM 2980 O O . HIS A 1 403 ? -0.366 6.863 -15.379 1.00 97.56 403 HIS A O 1
ATOM 2986 N N . ARG A 1 404 ? 0.708 5.474 -13.964 1.00 96.31 404 ARG A N 1
ATOM 2987 C CA . ARG A 1 404 ? -0.105 4.272 -14.182 1.00 96.31 404 ARG A CA 1
ATOM 2988 C C . ARG A 1 404 ? -0.558 3.699 -12.839 1.00 96.31 404 ARG A C 1
ATOM 2990 O O . ARG A 1 404 ? 0.114 2.814 -12.318 1.00 96.31 404 ARG A O 1
ATOM 2997 N N . PRO A 1 405 ? -1.675 4.187 -12.269 1.00 94.25 405 PRO A N 1
ATOM 2998 C CA . PRO A 1 405 ? -2.162 3.731 -10.963 1.00 94.25 405 PRO A CA 1
ATOM 2999 C C . PRO A 1 405 ? -2.608 2.258 -10.960 1.00 94.25 405 PRO A C 1
ATOM 3001 O O . PRO A 1 405 ? -2.692 1.634 -9.908 1.00 94.25 405 PRO A O 1
ATOM 3004 N N . ASP A 1 406 ? -2.876 1.702 -12.140 1.00 95.12 406 ASP A N 1
ATOM 3005 C CA . ASP A 1 406 ? -3.362 0.349 -12.392 1.00 95.12 406 ASP A CA 1
ATOM 3006 C C . ASP A 1 406 ? -2.250 -0.641 -12.792 1.00 95.12 406 ASP A C 1
ATOM 3008 O O . ASP A 1 406 ? -2.550 -1.771 -13.177 1.00 95.12 406 ASP A O 1
ATOM 3012 N N . LEU A 1 407 ? -0.968 -0.250 -12.721 1.00 97.62 407 LEU A N 1
ATOM 3013 C CA . LEU A 1 407 ? 0.153 -1.021 -13.285 1.00 97.62 407 LEU A CA 1
ATOM 3014 C C . LEU A 1 407 ? 0.191 -2.480 -12.795 1.00 97.62 407 LEU A C 1
ATOM 3016 O O . LEU A 1 407 ? 0.354 -3.404 -13.594 1.00 97.62 407 LEU A O 1
ATOM 3020 N N . THR A 1 408 ? -0.000 -2.697 -11.495 1.00 97.38 408 THR A N 1
ATOM 3021 C CA . THR A 1 408 ? 0.013 -4.035 -10.887 1.00 97.38 408 THR A CA 1
ATOM 3022 C C . THR A 1 408 ? -1.201 -4.861 -11.312 1.00 97.38 408 THR A C 1
ATOM 3024 O O . THR A 1 408 ? -1.073 -6.046 -11.626 1.00 97.38 408 THR A O 1
ATOM 3027 N N . LEU A 1 409 ? -2.379 -4.232 -11.398 1.00 97.69 409 LEU A N 1
ATOM 3028 C CA . LEU A 1 409 ? -3.616 -4.880 -11.841 1.00 97.69 409 LEU A CA 1
ATOM 3029 C C . LEU A 1 409 ? -3.517 -5.303 -13.314 1.00 97.69 409 LEU A C 1
ATOM 3031 O O . LEU A 1 409 ? -3.900 -6.424 -13.652 1.00 97.69 409 LEU A O 1
ATOM 3035 N N . LEU A 1 410 ? -2.911 -4.467 -14.161 1.00 97.38 410 LEU A N 1
ATOM 3036 C CA . LEU A 1 410 ? -2.586 -4.812 -15.544 1.00 97.38 410 LEU A CA 1
ATOM 3037 C C . LEU A 1 410 ? -1.628 -6.008 -15.613 1.00 97.38 410 LEU A C 1
ATOM 3039 O O . LEU A 1 410 ? -1.861 -6.945 -16.374 1.00 97.38 410 LEU A O 1
ATOM 3043 N N . GLY A 1 411 ? -0.555 -6.009 -14.821 1.00 97.56 411 GLY A N 1
ATOM 3044 C CA . GLY A 1 411 ? 0.392 -7.125 -14.808 1.00 97.56 411 GLY A CA 1
ATOM 3045 C C . GLY A 1 411 ? -0.265 -8.444 -14.386 1.00 97.56 411 GLY A C 1
ATOM 3046 O O . GLY A 1 411 ? 0.015 -9.490 -14.973 1.00 97.56 411 GLY A O 1
ATOM 3047 N N . LEU A 1 412 ? -1.183 -8.399 -13.415 1.00 98.25 412 LEU A N 1
ATOM 3048 C CA . LEU A 1 412 ? -1.972 -9.558 -12.998 1.00 98.25 412 LEU A CA 1
ATOM 3049 C C . LEU A 1 412 ? -2.851 -10.088 -14.135 1.00 98.25 412 LEU A C 1
ATOM 3051 O O . LEU A 1 412 ? -2.920 -11.308 -14.313 1.00 98.25 412 LEU A O 1
ATOM 3055 N N . ARG A 1 413 ? -3.469 -9.205 -14.932 1.00 97.19 413 ARG A N 1
ATOM 3056 C CA . ARG A 1 413 ? -4.197 -9.606 -16.146 1.00 97.19 413 ARG A CA 1
ATOM 3057 C C . ARG A 1 413 ? -3.284 -10.342 -17.126 1.00 97.19 413 ARG A C 1
ATOM 3059 O O . ARG A 1 413 ? -3.592 -11.463 -17.521 1.00 97.19 413 ARG A O 1
ATOM 3066 N N . LEU A 1 414 ? -2.130 -9.760 -17.446 1.00 96.56 414 LEU A N 1
ATOM 3067 C CA . LEU A 1 414 ? -1.175 -10.342 -18.397 1.00 96.56 414 LEU A CA 1
ATOM 3068 C C . LEU A 1 414 ? -0.649 -11.713 -17.941 1.00 96.56 414 LEU A C 1
ATOM 3070 O O . LEU A 1 414 ? -0.462 -12.618 -18.755 1.00 96.56 414 LEU A O 1
ATOM 3074 N N . VAL A 1 415 ? -0.420 -11.905 -16.637 1.00 97.00 415 VAL A N 1
ATOM 3075 C CA . VAL A 1 415 ? -0.024 -13.221 -16.110 1.00 97.00 415 VAL A CA 1
ATOM 3076 C C . VAL A 1 415 ? -1.146 -14.246 -16.225 1.00 97.00 415 VAL A C 1
ATOM 3078 O O . VAL A 1 415 ? -0.860 -15.417 -16.490 1.00 97.00 415 VAL A O 1
ATOM 3081 N N . PHE A 1 416 ? -2.401 -13.839 -16.047 1.00 96.50 416 PHE A N 1
ATOM 3082 C CA . PHE A 1 416 ? -3.537 -14.742 -16.200 1.00 96.50 416 PHE A CA 1
ATOM 3083 C C . PHE A 1 416 ? -3.656 -15.261 -17.634 1.00 96.50 416 PHE A C 1
ATOM 3085 O O . PHE A 1 416 ? -3.693 -16.477 -17.823 1.00 96.50 416 PHE A O 1
ATOM 3092 N N . GLU A 1 417 ? -3.611 -14.355 -18.615 1.00 94.00 417 GLU A N 1
ATOM 3093 C CA . GLU A 1 417 ? -3.644 -14.650 -20.061 1.00 94.00 417 GLU A CA 1
ATOM 3094 C C . GLU A 1 417 ? -2.473 -15.523 -20.519 1.00 94.00 417 GLU A C 1
ATOM 3096 O O . GLU A 1 417 ? -2.556 -16.263 -21.491 1.00 94.00 417 GLU A O 1
ATOM 3101 N N . ARG A 1 418 ? -1.339 -15.456 -19.818 1.00 94.38 418 ARG A N 1
ATOM 3102 C CA . ARG A 1 418 ? -0.185 -16.306 -20.121 1.00 94.38 418 ARG A CA 1
ATOM 3103 C C . ARG A 1 418 ? -0.349 -17.742 -19.620 1.00 94.38 418 ARG A C 1
ATOM 3105 O O . ARG A 1 418 ? 0.387 -18.635 -20.052 1.00 94.38 418 ARG A O 1
ATOM 3112 N N . ASN A 1 419 ? -1.235 -17.966 -18.652 1.00 93.69 419 ASN A N 1
ATOM 3113 C CA . ASN A 1 419 ? -1.363 -19.241 -17.951 1.00 93.69 419 ASN A CA 1
ATOM 3114 C C . ASN A 1 419 ? -2.686 -19.972 -18.202 1.00 93.69 419 ASN A C 1
ATOM 3116 O O . ASN A 1 419 ? -2.787 -21.123 -17.776 1.00 93.69 419 ASN A O 1
ATOM 3120 N N . ASN A 1 420 ? -3.623 -19.358 -18.922 1.00 85.62 420 ASN A N 1
ATOM 3121 C CA . ASN A 1 420 ? -4.896 -19.922 -19.373 1.00 85.62 420 ASN A CA 1
ATOM 3122 C C . ASN A 1 420 ? -5.096 -19.556 -20.838 1.00 85.62 420 ASN A C 1
ATOM 3124 O O . ASN A 1 420 ? -5.641 -20.410 -21.571 1.00 85.62 420 ASN A O 1
#

Foldseek 3Di:
DDWDWAFAFKEFFQFAAAEEQPDDDAWEAAPVVCVLQVFDFQAKKWKAWPQQGDIDITGYDYDHHPQSHTYGYHPRSVVDDGGITMMITGIDTDDPVCRVVRFHWYFYADHSNHTPDTGRDPQDDDPPNPDHRPPPDPDDPDDPDDDDDDDPPDDDDDDLWAWEWEWEAEQFKIKIFIATNVGDGPDMDIDGDDLPDALVNVLVVVCVVCPPCPVSHQEYFYEHPRVSVVVRVVVNCCVPVVPHHYHYQDPPQPLVAAEQDPDPNPDGSLLSLLLSLQLVVDLAWEWEFAQEQWTWTWTAFSVSYTNDTDIGHHLVRVQVVVPVPDVPDDNADQDDAPDLDDPDPNSVSNNCSQLVVLVVVQVVLVVVQVVCCVPVRHDDYAYEYEYDCCVSHVVNHPRHDYYDPCSSVSSSVVSRVVRD